Protein AF-0000000075747407 (afdb_homodimer)

Secondary structure (DSSP, 8-state):
-----TT-EE-TTSSEEEE----GGGB--HHHHHHHHHHHHHTT-SEEEE-TTS-EEEEEEEGGGHHHHHHHHGGGG---S-EEEE--GGGT-TT--S-HHHHHHHHHHHHTT---SS--EEEEESSTT-TT-GGGSSEEEEEETTEEEEEES-B-SSS-BPPEEEEEEE-HHHHHHHHHHHHHHHHHHPPTT--HHHHHHHH-HHHHHHHHT--PPTT--/-----TT-EE-TTSSEEEE----GGGB--HHHHHHHHHHHHHTT-SEEEE-TTS-EEEEEEEGGGHHHHHHHHGGGG---S-EEEE--GGGT-TT--S-HHHHHHHHHHHHTT---SS--EEEEESSTT-TT-GGGSSEEEEEETTEEEEEES-B-SSS-BPPEEEEEEE-HHHHHHHHHHHHHHHHHHPPTT--HHHHHHHH-HHHHHHHHT--PPTT--

Nearest PDB structures (foldseek):
  7np8-assembly1_B  TM=8.947E-01  e=8.745E-14  Methanocaldococcus jannaschii DSM 2661
  7npa-assembly3_I  TM=8.840E-01  e=3.359E-13  Methanothermococcus thermolithotrophicus DSM 2095
  7npa-assembly4_N  TM=8.800E-01  e=1.141E-12  Methanothermococcus thermolithotrophicus DSM 2095
  5h8v-assembly1_A  TM=7.129E-01  e=1.654E-09  Zea mays
  5h92-assembly2_B  TM=8.062E-01  e=8.113E-09  Zea mays

InterPro domains:
  IPR005117 Nitrite/Sulfite reductase ferredoxin-like domain [PF03460] (10-75)
  IPR006066 Nitrite/sulphite reductase iron-sulphur/sirohaem-binding site [PR00397] (82-100)
  IPR006066 Nitrite/sulphite reductase iron-sulphur/sirohaem-binding site [PR00397] (125-143)
  IPR006066 Nitrite/sulphite reductase iron-sulphur/sirohaem-binding site [PS00365] (125-141)
  IPR006067 Nitrite/sulphite reductase 4Fe-4S domain [PF01077] (80-212)
  IPR017220 Sulphite reductase, assimilatory [PIRSF037487] (6-212)
  IPR036136 Nitrite/Sulfite reductase ferredoxin-like domain superfamily [SSF55124] (7-87)
  IPR045854 Nitrite and sulphite reductase 4Fe-4S domain-like superfamily [G3DSA:3.30.413.10] (84-219)
  IPR045854 Nitrite and sulphite reductase 4Fe-4S domain-like superfamily [SSF56014] (80-212)
  IPR052034 Nitrite reductase [NAD(P)H]-like [PTHR43809] (9-210)

Foldseek 3Di:
DQLDDPQWAQDPVNFWTKAWFDDAQLDADPLQVVLVVVLCVVQVFVDWDADPLSIIMTIGGGSVCLVVNCVSNPNRSDGFLEHEHEDCAPVDDPAFQARQVVLSVVVRVVPRPDDALAYFYEFTYRAPVRPSVQQAGQWRWHHDNLGIWIFHQHHDDDDGDTTDTLADSDHSVRNSLQVVQLRVCRRVPPDRNDRGNVVCVVCHSVNSSVRRVHDYDDPPD/DQLDDPQWAQDPVNFWTKAWFDDAQLDADPLQVVLVVVLCVVQVFVDWDADPLSIIMTIGGGSVCLVVNCVSNPNRSDGFLEHEHEDCAPVDDPAFQARQVVLSVVVRVVPRPDDALAYFYEFTYRAPVRPSVQQAGQWRWHHDNLGIWIFHQHHDDDDGDTTDTLADSDHSVRNSLQVVQLRVCRRVPPDRNDGGNVVCVVCHSVNSSVSRVHDYDDPPD

Organism: Desulfohalobium retbaense (strain ATCC 49708 / DSM 5692 / JCM 16813 / HR100) (NCBI:txid485915)

Sequence (442 aa):
MSNVPQGAILQRDKTTYAIKPRTPLGVLTPEILEAVARVARRFNVQTVKMTSGQRLILIGLRAEDFPAVQEELGELGTICVHYVQACPGVETCMYGVQDSMGLGARLEALVGPMALPAKVKIGVSGCPFSCGESHVRDIGLVGRKKGWTVLFGGNAAWKPRFGDPVATDLSDEQAVACVQACLRVYAEQARKKERTARFIERLGLDHLRHELDFSVSEGYQMSNVPQGAILQRDKTTYAIKPRTPLGVLTPEILEAVARVARRFNVQTVKMTSGQRLILIGLRAEDFPAVQEELGELGTICVHYVQACPGVETCMYGVQDSMGLGARLEALVGPMALPAKVKIGVSGCPFSCGESHVRDIGLVGRKKGWTVLFGGNAAWKPRFGDPVATDLSDEQAVACVQACLRVYAEQARKKERTARFIERLGLDHLRHELDFSVSEGYQ

Radius of gyration: 21.11 Å; Cα contacts (8 Å, |Δi|>4): 1119; chains: 2; bounding box: 63×50×54 Å

Solvent-accessible surface area (backbone atoms only — not comparable to full-atom values): 21512 Å² total; per-residue (Å²): 126,82,57,59,58,78,76,52,39,72,27,53,83,72,63,30,24,26,41,39,44,51,32,74,41,10,50,46,51,48,68,53,29,44,40,51,24,50,49,34,63,76,58,58,41,72,43,38,31,38,34,53,64,15,31,46,35,44,31,44,38,46,49,87,46,38,66,61,50,36,62,65,44,45,77,31,45,44,59,57,80,40,49,29,23,28,25,62,10,47,81,42,35,66,72,28,59,24,56,10,46,63,51,34,52,55,47,36,67,59,50,54,80,54,85,56,50,35,70,45,40,32,9,20,7,7,20,63,61,17,70,20,30,13,42,31,15,31,34,10,30,35,15,35,90,75,25,29,31,37,23,42,21,8,28,42,34,61,79,59,33,66,29,44,78,50,26,40,60,24,53,74,69,51,44,53,50,49,52,52,43,51,50,49,52,45,52,72,67,47,51,87,61,39,40,48,37,59,41,40,69,71,65,31,66,69,53,52,44,67,71,57,79,55,54,59,58,88,79,76,124,126,82,56,58,59,78,76,53,38,73,27,53,84,72,63,32,25,26,41,42,42,52,31,74,41,11,49,47,50,48,69,53,29,43,40,51,26,49,47,35,63,75,59,57,40,72,43,37,30,37,34,53,64,14,32,46,35,44,30,45,38,45,49,88,47,38,66,62,51,34,61,65,43,44,78,31,45,43,60,56,79,39,49,30,22,28,25,61,10,48,80,43,36,66,72,28,59,24,57,11,45,65,53,31,53,56,48,37,68,59,50,55,80,54,85,56,50,37,69,48,41,33,9,18,8,6,20,63,60,17,70,21,30,13,43,32,15,32,33,9,31,34,14,36,89,74,25,31,31,37,24,43,20,7,29,42,36,59,79,59,33,68,29,43,78,51,26,39,60,24,52,74,69,51,44,53,52,47,52,51,42,51,50,50,53,44,52,72,67,44,51,88,62,40,38,48,38,58,43,40,68,71,64,32,66,69,54,51,41,68,72,58,80,55,54,59,56,89,77,77,122

pLDDT: mean 94.81, std 7.55, range [44.59, 98.94]

Structure (mmCIF, N/CA/C/O backbone):
data_AF-0000000075747407-model_v1
#
loop_
_entity.id
_entity.type
_entity.pdbx_description
1 polymer 'Nitrite and sulphite reductase 4Fe-4S region'
#
loop_
_atom_site.group_PDB
_atom_site.id
_atom_site.type_symbol
_atom_site.label_atom_id
_atom_site.label_alt_id
_atom_site.label_comp_id
_atom_site.label_asym_id
_atom_site.label_entity_id
_atom_site.label_seq_id
_atom_site.pdbx_PDB_ins_code
_atom_site.Cartn_x
_atom_site.Cartn_y
_atom_site.Cartn_z
_atom_site.occupancy
_atom_site.B_iso_or_equiv
_atom_site.auth_seq_id
_atom_site.auth_comp_id
_atom_site.auth_asym_id
_atom_site.auth_atom_id
_atom_site.pdbx_PDB_model_num
ATOM 1 N N . MET A 1 1 ? 33.188 -3.014 14.234 1 44.97 1 MET A N 1
ATOM 2 C CA . MET A 1 1 ? 32.281 -3.488 13.18 1 44.97 1 MET A CA 1
ATOM 3 C C . MET A 1 1 ? 30.875 -2.959 13.383 1 44.97 1 MET A C 1
ATOM 5 O O . MET A 1 1 ? 30.359 -2.961 14.5 1 44.97 1 MET A O 1
ATOM 9 N N . SER A 1 2 ? 30.344 -2.041 12.492 1 67 2 SER A N 1
ATOM 10 C CA . SER A 1 2 ? 29.094 -1.33 12.719 1 67 2 SER A CA 1
ATOM 11 C C . SER A 1 2 ? 27.953 -2.301 13.008 1 67 2 SER A C 1
ATOM 13 O O . SER A 1 2 ? 27.844 -3.35 12.375 1 67 2 SER A O 1
ATOM 15 N N . ASN A 1 3 ? 27.484 -2.385 14.156 1 80.88 3 ASN A N 1
ATOM 16 C CA . ASN A 1 3 ? 26.359 -3.203 14.633 1 80.88 3 ASN A CA 1
ATOM 17 C C . ASN A 1 3 ? 25.094 -2.924 13.844 1 80.88 3 ASN A C 1
ATOM 19 O O . ASN A 1 3 ? 24.047 -3.539 14.102 1 80.88 3 ASN A O 1
ATOM 23 N N . VAL A 1 4 ? 25.25 -2.166 12.867 1 87.38 4 VAL A N 1
ATOM 24 C CA . VAL A 1 4 ? 24.047 -1.79 12.117 1 87.38 4 VAL A CA 1
ATOM 25 C C . VAL A 1 4 ? 23.875 -2.715 10.914 1 87.38 4 VAL A C 1
ATOM 27 O O . VAL A 1 4 ? 24.719 -2.734 10.016 1 87.38 4 VAL A O 1
ATOM 30 N N . PRO A 1 5 ? 22.906 -3.512 10.953 1 86.88 5 PRO A N 1
ATOM 31 C CA . PRO A 1 5 ? 22.719 -4.43 9.828 1 86.88 5 PRO A CA 1
ATOM 32 C C . PRO A 1 5 ? 22.453 -3.705 8.508 1 86.88 5 PRO A C 1
ATOM 34 O O . PRO A 1 5 ? 21.953 -2.578 8.508 1 86.88 5 PRO A O 1
ATOM 37 N N . GLN A 1 6 ? 22.844 -4.402 7.461 1 83.12 6 GLN A N 1
ATOM 38 C CA . GLN A 1 6 ? 22.547 -3.867 6.137 1 83.12 6 GLN A CA 1
ATOM 39 C C . GLN A 1 6 ? 21.031 -3.717 5.926 1 83.12 6 GLN A C 1
ATOM 41 O O . GLN A 1 6 ? 20.266 -4.621 6.258 1 83.12 6 GLN A O 1
ATOM 46 N N . GLY A 1 7 ? 20.641 -2.57 5.441 1 87.5 7 GLY A N 1
ATOM 47 C CA . GLY A 1 7 ? 19.234 -2.336 5.184 1 87.5 7 GLY A CA 1
ATOM 48 C C . GLY A 1 7 ? 18.562 -1.479 6.246 1 87.5 7 GLY A C 1
ATOM 49 O O . GLY A 1 7 ? 17.453 -0.992 6.047 1 87.5 7 GLY A O 1
ATOM 50 N N . ALA A 1 8 ? 19.25 -1.365 7.426 1 93.62 8 ALA A N 1
ATOM 51 C CA . ALA A 1 8 ? 18.734 -0.437 8.43 1 93.62 8 ALA A CA 1
ATOM 52 C C . ALA A 1 8 ? 18.719 0.993 7.895 1 93.62 8 ALA A C 1
ATOM 54 O O . ALA A 1 8 ? 19.609 1.395 7.152 1 93.62 8 ALA A O 1
ATOM 55 N N . ILE A 1 9 ? 17.734 1.757 8.273 1 95.38 9 ILE A N 1
ATOM 56 C CA . ILE A 1 9 ? 17.531 3.098 7.734 1 95.38 9 ILE A CA 1
ATOM 57 C C . ILE A 1 9 ? 17.797 4.137 8.82 1 95.38 9 ILE A C 1
ATOM 59 O O . ILE A 1 9 ? 17.047 4.211 9.805 1 95.38 9 ILE A O 1
ATOM 63 N N . LEU A 1 10 ? 18.828 4.922 8.625 1 97.5 10 LEU A N 1
ATOM 64 C CA . LEU A 1 10 ? 19.125 5.996 9.57 1 97.5 10 LEU A CA 1
ATOM 65 C C . LEU A 1 10 ? 17.969 6.996 9.625 1 97.5 10 LEU A C 1
ATOM 67 O O . LEU A 1 10 ? 17.438 7.387 8.578 1 97.5 10 LEU A O 1
ATOM 71 N N . GLN A 1 11 ? 17.547 7.406 10.852 1 98.06 11 GLN A N 1
ATOM 72 C CA . GLN A 1 11 ? 16.391 8.289 11.031 1 98.06 11 GLN A CA 1
ATOM 73 C C . GLN A 1 11 ? 16.844 9.742 11.18 1 98.06 11 GLN A C 1
ATOM 75 O O . GLN A 1 11 ? 18.047 10.031 11.211 1 98.06 11 GLN A O 1
ATOM 80 N N . ARG A 1 12 ? 15.883 10.594 11.219 1 97.56 12 ARG A N 1
ATOM 81 C CA . ARG A 1 12 ? 16.062 12.039 11.211 1 97.56 12 ARG A CA 1
ATOM 82 C C . ARG A 1 12 ? 16.906 12.492 12.406 1 97.56 12 ARG A C 1
ATOM 84 O O . ARG A 1 12 ? 17.672 13.453 12.305 1 97.56 12 ARG A O 1
ATOM 91 N N . ASP A 1 13 ? 16.844 11.82 13.562 1 97.25 13 ASP A N 1
ATOM 92 C CA . ASP A 1 13 ? 17.578 12.188 14.773 1 97.25 13 ASP A CA 1
ATOM 93 C C . ASP A 1 13 ? 19.047 11.82 14.648 1 97.25 13 ASP A C 1
ATOM 95 O O . ASP A 1 13 ? 19.859 12.18 15.516 1 97.25 13 ASP A O 1
ATOM 99 N N . LYS A 1 14 ? 19.406 11.016 13.656 1 97.25 14 LYS A N 1
ATOM 100 C CA . LYS A 1 14 ? 20.766 10.602 13.328 1 97.25 14 LYS A CA 1
ATOM 101 C C . LYS A 1 14 ? 21.344 9.688 14.406 1 97.25 14 LYS A C 1
ATOM 103 O O . LYS A 1 14 ? 22.562 9.5 14.492 1 97.25 14 LYS A O 1
ATOM 108 N N . THR A 1 15 ? 20.531 9.148 15.234 1 96.75 15 THR A N 1
ATOM 109 C CA . THR A 1 15 ? 21 8.289 16.312 1 96.75 15 THR A CA 1
ATOM 110 C C . THR A 1 15 ? 20.281 6.945 16.281 1 96.75 15 THR A C 1
ATOM 112 O O . THR A 1 15 ? 20.812 5.938 16.75 1 96.75 15 THR A O 1
ATOM 115 N N . THR A 1 16 ? 19.094 6.977 15.773 1 97.81 16 THR A N 1
ATOM 116 C CA . THR A 1 16 ? 18.312 5.742 15.742 1 97.81 16 THR A CA 1
ATOM 117 C C . THR A 1 16 ? 18.125 5.258 14.312 1 97.81 16 THR A C 1
ATOM 119 O O . THR A 1 16 ? 18.453 5.961 13.359 1 97.81 16 THR A O 1
ATOM 122 N N . TYR A 1 17 ? 17.641 4.027 14.203 1 97.06 17 TYR A N 1
ATOM 123 C CA . TYR A 1 17 ? 17.438 3.373 12.914 1 97.06 17 TYR A CA 1
ATOM 124 C C . TYR A 1 17 ? 16.047 2.764 12.828 1 97.06 17 TYR A C 1
ATOM 126 O O . TYR A 1 17 ? 15.398 2.537 13.852 1 97.06 17 TYR A O 1
ATOM 134 N N . ALA A 1 18 ? 15.625 2.584 11.609 1 96.81 18 ALA A N 1
ATOM 135 C CA . ALA A 1 18 ? 14.438 1.782 11.328 1 96.81 18 ALA A CA 1
ATOM 136 C C . ALA A 1 18 ? 14.805 0.499 10.586 1 96.81 18 ALA A C 1
ATOM 138 O O . ALA A 1 18 ? 15.781 0.469 9.828 1 96.81 18 ALA A O 1
ATOM 139 N N . ILE A 1 19 ? 14.078 -0.527 10.836 1 95.31 19 ILE A N 1
ATOM 140 C CA . ILE A 1 19 ? 14.227 -1.756 10.062 1 95.31 19 ILE A CA 1
ATOM 141 C C . ILE A 1 19 ? 12.852 -2.236 9.602 1 95.31 19 ILE A C 1
ATOM 143 O O . ILE A 1 19 ? 11.828 -1.892 10.195 1 95.31 19 ILE A O 1
ATOM 147 N N . LYS A 1 20 ? 12.852 -2.957 8.57 1 94.62 20 LYS A N 1
ATOM 148 C CA . LYS A 1 20 ? 11.656 -3.613 8.047 1 94.62 20 LYS A CA 1
ATOM 149 C C . LYS A 1 20 ? 11.789 -5.133 8.109 1 94.62 20 LYS A C 1
ATOM 151 O O . LYS A 1 20 ? 12.398 -5.738 7.227 1 94.62 20 LYS A O 1
ATOM 156 N N . PRO A 1 21 ? 11.211 -5.684 9.125 1 91.44 21 PRO A N 1
ATOM 157 C CA . PRO A 1 21 ? 11.266 -7.145 9.219 1 91.44 21 PRO A CA 1
ATOM 158 C C . PRO A 1 21 ? 10.586 -7.836 8.039 1 91.44 21 PRO A C 1
ATOM 160 O O . PRO A 1 21 ? 9.703 -7.254 7.406 1 91.44 21 PRO A O 1
ATOM 163 N N . ARG A 1 22 ? 11.016 -9.023 7.812 1 90.06 22 ARG A N 1
ATOM 164 C CA . ARG A 1 22 ? 10.492 -9.789 6.688 1 90.06 22 ARG A CA 1
ATOM 165 C C . ARG A 1 22 ? 9.117 -10.367 7.016 1 90.06 22 ARG A C 1
ATOM 167 O O . ARG A 1 22 ? 9.008 -11.281 7.84 1 90.06 22 ARG A O 1
ATOM 174 N N . THR A 1 23 ? 8.094 -9.859 6.414 1 92.56 23 THR A N 1
ATOM 175 C CA . THR A 1 23 ? 6.727 -10.344 6.512 1 92.56 23 THR A CA 1
ATOM 176 C C . THR A 1 23 ? 6.164 -10.648 5.125 1 92.56 23 THR A C 1
ATOM 178 O O . THR A 1 23 ? 5.336 -9.898 4.609 1 92.56 23 THR A O 1
ATOM 181 N N . PRO A 1 24 ? 6.605 -11.781 4.566 1 93.44 24 PRO A N 1
ATOM 182 C CA . PRO A 1 24 ? 6.207 -12.07 3.188 1 93.44 24 PRO A CA 1
ATOM 183 C C . PRO A 1 24 ? 4.699 -11.961 2.973 1 93.44 24 PRO A C 1
ATOM 185 O O . PRO A 1 24 ? 3.92 -12.453 3.795 1 93.44 24 PRO A O 1
ATOM 188 N N . LEU A 1 25 ? 4.32 -11.266 1.926 1 97.19 25 LEU A N 1
ATOM 189 C CA . LEU A 1 25 ? 2.945 -11.133 1.454 1 97.19 25 LEU A CA 1
ATOM 190 C C . LEU A 1 25 ? 2.082 -10.422 2.49 1 97.19 25 LEU A C 1
ATOM 192 O O . LEU A 1 25 ? 0.853 -10.43 2.389 1 97.19 25 LEU A O 1
ATOM 196 N N . GLY A 1 26 ? 2.664 -9.922 3.529 1 97.38 26 GLY A N 1
ATOM 197 C CA . GLY A 1 26 ? 1.95 -9.148 4.531 1 97.38 26 GLY A CA 1
ATOM 198 C C . GLY A 1 26 ? 1.277 -10.008 5.586 1 97.38 26 GLY A C 1
ATOM 199 O O . GLY A 1 26 ? 0.419 -9.531 6.328 1 97.38 26 GLY A O 1
ATOM 200 N N . VAL A 1 27 ? 1.594 -11.266 5.641 1 97.88 27 VAL A N 1
ATOM 201 C CA . VAL A 1 27 ? 0.958 -12.164 6.598 1 97.88 27 VAL A CA 1
ATOM 202 C C . VAL A 1 27 ? 1.574 -11.961 7.98 1 97.88 27 VAL A C 1
ATOM 204 O O . VAL A 1 27 ? 2.797 -11.883 8.117 1 97.88 27 VAL A O 1
ATOM 207 N N . LEU A 1 28 ? 0.715 -11.875 8.961 1 97.75 28 LEU A N 1
ATOM 208 C CA . LEU A 1 28 ? 1.124 -11.703 10.352 1 97.75 28 LEU A CA 1
ATOM 209 C C . LEU A 1 28 ? 0.55 -12.812 11.227 1 97.75 28 LEU A C 1
ATOM 211 O O . LEU A 1 28 ? -0.593 -12.719 11.68 1 97.75 28 LEU A O 1
ATOM 215 N N . THR A 1 29 ? 1.326 -13.828 11.469 1 96.94 29 THR A N 1
ATOM 216 C CA . THR A 1 29 ? 0.883 -14.859 12.398 1 96.94 29 THR A CA 1
ATOM 217 C C . THR A 1 29 ? 0.891 -14.344 13.828 1 96.94 29 THR A C 1
ATOM 219 O O . THR A 1 29 ? 1.548 -13.344 14.133 1 96.94 29 THR A O 1
ATOM 222 N N . PRO A 1 30 ? 0.146 -15.047 14.719 1 97.69 30 PRO A N 1
ATOM 223 C CA . PRO A 1 30 ? 0.195 -14.633 16.125 1 97.69 30 PRO A CA 1
ATOM 224 C C . PRO A 1 30 ? 1.618 -14.586 16.672 1 97.69 30 PRO A C 1
ATOM 226 O O . PRO A 1 30 ? 1.954 -13.695 17.453 1 97.69 30 PRO A O 1
ATOM 229 N N . GLU A 1 31 ? 2.449 -15.539 16.281 1 96.62 31 GLU A N 1
ATOM 230 C CA . GLU A 1 31 ? 3.838 -15.555 16.734 1 96.62 31 GLU A CA 1
ATOM 231 C C . GLU A 1 31 ? 4.574 -14.289 16.297 1 96.62 31 GLU A C 1
ATOM 233 O O . GLU A 1 31 ? 5.332 -13.711 17.078 1 96.62 31 GLU A O 1
ATOM 238 N N . ILE A 1 32 ? 4.383 -13.875 15.055 1 96.75 32 ILE A N 1
ATOM 239 C CA . ILE A 1 32 ? 5.008 -12.664 14.531 1 96.75 32 ILE A CA 1
ATOM 240 C C . ILE A 1 32 ? 4.52 -11.453 15.312 1 96.75 32 ILE A C 1
ATOM 242 O O . ILE A 1 32 ? 5.32 -10.625 15.758 1 96.75 32 ILE A O 1
ATOM 246 N N . LEU A 1 33 ? 3.195 -11.344 15.5 1 98.06 33 LEU A N 1
ATOM 247 C CA . LEU A 1 33 ? 2.59 -10.227 16.219 1 98.06 33 LEU A CA 1
ATOM 248 C C . LEU A 1 33 ? 3.152 -10.125 17.625 1 98.06 33 LEU A C 1
ATOM 250 O O . LEU A 1 33 ? 3.516 -9.031 18.078 1 98.06 33 LEU A O 1
ATOM 254 N N . GLU A 1 34 ? 3.283 -11.188 18.266 1 97.75 34 GLU A N 1
ATOM 255 C CA . GLU A 1 34 ? 3.781 -11.219 19.625 1 97.75 34 GLU A CA 1
ATOM 256 C C . GLU A 1 34 ? 5.266 -10.867 19.688 1 97.75 34 GLU A C 1
ATOM 258 O O . GLU A 1 34 ? 5.703 -10.148 20.578 1 97.75 34 GLU A O 1
ATOM 263 N N . ALA A 1 35 ? 6.027 -11.406 18.766 1 97.25 35 ALA A N 1
ATOM 264 C CA . ALA A 1 35 ? 7.457 -11.102 18.719 1 97.25 35 ALA A CA 1
ATOM 265 C C . ALA A 1 35 ? 7.691 -9.609 18.5 1 97.25 35 ALA A C 1
ATOM 267 O O . ALA A 1 35 ? 8.539 -9.008 19.172 1 97.25 35 ALA A O 1
ATOM 268 N N . VAL A 1 36 ? 6.961 -9.023 17.609 1 97.94 36 VAL A N 1
ATOM 269 C CA . VAL A 1 36 ? 7.109 -7.602 17.312 1 97.94 36 VAL A CA 1
ATOM 270 C C . VAL A 1 36 ? 6.699 -6.777 18.531 1 97.94 36 VAL A C 1
ATOM 272 O O . VAL A 1 36 ? 7.355 -5.793 18.875 1 97.94 36 VAL A O 1
ATOM 275 N N . ALA A 1 37 ? 5.594 -7.199 19.203 1 98.25 37 ALA A N 1
ATOM 276 C CA . ALA A 1 37 ? 5.164 -6.504 20.406 1 98.25 37 ALA A CA 1
ATOM 277 C C . ALA A 1 37 ? 6.246 -6.551 21.484 1 98.25 37 ALA A C 1
ATOM 279 O O . ALA A 1 37 ? 6.531 -5.539 22.141 1 98.25 37 ALA A O 1
ATOM 280 N N . ARG A 1 38 ? 6.867 -7.676 21.672 1 98 38 ARG A N 1
ATOM 281 C CA . ARG A 1 38 ? 7.938 -7.832 22.656 1 98 38 ARG A CA 1
ATOM 282 C C . ARG A 1 38 ? 9.117 -6.926 22.328 1 98 38 ARG A C 1
ATOM 284 O O . ARG A 1 38 ? 9.648 -6.238 23.203 1 98 38 ARG A O 1
ATOM 291 N N . VAL A 1 39 ? 9.5 -6.941 21.094 1 98.06 39 VAL A N 1
ATOM 292 C CA . VAL A 1 39 ? 10.625 -6.121 20.656 1 98.06 39 VAL A CA 1
ATOM 293 C C . VAL A 1 39 ? 10.297 -4.645 20.859 1 98.06 39 VAL A C 1
ATOM 295 O O . VAL A 1 39 ? 11.133 -3.875 21.344 1 98.06 39 VAL A O 1
ATOM 298 N N . ALA A 1 40 ? 9.078 -4.285 20.469 1 98.31 40 ALA A N 1
ATOM 299 C CA . ALA A 1 40 ? 8.672 -2.889 20.594 1 98.31 40 ALA A CA 1
ATOM 300 C C . ALA A 1 40 ? 8.75 -2.428 22.047 1 98.31 40 ALA A C 1
ATOM 302 O O . ALA A 1 40 ? 9.219 -1.325 22.328 1 98.31 40 ALA A O 1
ATOM 303 N N . ARG A 1 41 ? 8.32 -3.275 23.031 1 98.25 41 ARG A N 1
ATOM 304 C CA . ARG A 1 41 ? 8.328 -2.934 24.453 1 98.25 41 ARG A CA 1
ATOM 305 C C . ARG A 1 41 ? 9.75 -2.945 25 1 98.25 41 ARG A C 1
ATOM 307 O O . ARG A 1 41 ? 10.172 -1.99 25.656 1 98.25 41 ARG A O 1
ATOM 314 N N . ARG A 1 42 ? 10.469 -3.932 24.734 1 98.19 42 ARG A N 1
ATOM 315 C CA . ARG A 1 42 ? 11.773 -4.156 25.344 1 98.19 42 ARG A CA 1
ATOM 316 C C . ARG A 1 42 ? 12.773 -3.092 24.891 1 98.19 42 ARG A C 1
ATOM 318 O O . ARG A 1 42 ? 13.625 -2.666 25.688 1 98.19 42 ARG A O 1
ATOM 325 N N . PHE A 1 43 ? 12.648 -2.654 23.672 1 97.94 43 PHE A N 1
ATOM 326 C CA . PHE A 1 43 ? 13.672 -1.766 23.125 1 97.94 43 PHE A CA 1
ATOM 327 C C . PHE A 1 43 ? 13.109 -0.369 22.891 1 97.94 43 PHE A C 1
ATOM 329 O O . PHE A 1 43 ? 13.719 0.442 22.188 1 97.94 43 PHE A O 1
ATOM 336 N N . ASN A 1 44 ? 11.906 -0.104 23.438 1 97.12 44 ASN A N 1
ATOM 337 C CA . ASN A 1 44 ? 11.273 1.21 23.391 1 97.12 44 ASN A CA 1
ATOM 338 C C . ASN A 1 44 ? 11.219 1.748 21.953 1 97.12 44 ASN A C 1
ATOM 340 O O . ASN A 1 44 ? 11.641 2.877 21.703 1 97.12 44 ASN A O 1
ATOM 344 N N . VAL A 1 45 ? 10.758 0.889 21.062 1 97.94 45 VAL A N 1
ATOM 345 C CA . VAL A 1 45 ? 10.578 1.305 19.672 1 97.94 45 VAL A CA 1
ATOM 346 C C . VAL A 1 45 ? 9.633 2.504 19.609 1 97.94 45 VAL A C 1
ATOM 348 O O . VAL A 1 45 ? 8.57 2.498 20.234 1 97.94 45 VAL A O 1
ATOM 351 N N . GLN A 1 46 ? 10.055 3.521 18.922 1 97.75 46 GLN A N 1
ATOM 352 C CA . GLN A 1 46 ? 9.297 4.766 18.844 1 97.75 46 GLN A CA 1
ATOM 353 C C . GLN A 1 46 ? 7.953 4.555 18.141 1 97.75 46 GLN A C 1
ATOM 355 O O . GLN A 1 46 ? 6.93 5.082 18.578 1 97.75 46 GLN A O 1
ATOM 360 N N . THR A 1 47 ? 7.988 3.814 17.047 1 97.56 47 THR A N 1
ATOM 361 C CA . THR A 1 47 ? 6.77 3.562 16.281 1 97.56 47 THR A CA 1
ATOM 362 C C . THR A 1 47 ? 6.879 2.258 15.492 1 97.56 47 THR A C 1
ATOM 364 O O . THR A 1 47 ? 7.91 1.985 14.875 1 97.56 47 THR A O 1
ATOM 367 N N . VAL A 1 48 ? 5.93 1.385 15.609 1 98.19 48 VAL A N 1
ATOM 368 C CA . VAL A 1 48 ? 5.707 0.262 14.703 1 98.19 48 VAL A CA 1
ATOM 369 C C . VAL A 1 48 ? 4.582 0.596 13.727 1 98.19 48 VAL A C 1
ATOM 371 O O . VAL A 1 48 ? 3.488 0.987 14.148 1 98.19 48 VAL A O 1
ATOM 374 N N . LYS A 1 49 ? 4.871 0.484 12.492 1 98.19 49 LYS A N 1
ATOM 375 C CA . LYS A 1 49 ? 3.895 0.926 11.5 1 98.19 49 LYS A CA 1
ATOM 376 C C . LYS A 1 49 ? 3.875 -0.006 10.297 1 98.19 49 LYS A C 1
ATOM 378 O O . LYS A 1 49 ? 4.891 -0.623 9.961 1 98.19 49 LYS A O 1
ATOM 383 N N . MET A 1 50 ? 2.711 -0.141 9.664 1 98.25 50 MET A N 1
ATOM 384 C CA . MET A 1 50 ? 2.578 -0.833 8.383 1 98.25 50 MET A CA 1
ATOM 385 C C . MET A 1 50 ? 2.945 0.09 7.227 1 98.25 50 MET A C 1
ATOM 387 O O . MET A 1 50 ? 2.68 1.292 7.277 1 98.25 50 MET A O 1
ATOM 391 N N . THR A 1 51 ? 3.551 -0.474 6.246 1 97.06 51 THR A N 1
ATOM 392 C CA . THR A 1 51 ? 3.869 0.285 5.043 1 97.06 51 THR A CA 1
ATOM 393 C C . THR A 1 51 ? 2.887 -0.041 3.922 1 97.06 51 THR A C 1
ATOM 395 O O . THR A 1 51 ? 2.096 -0.98 4.035 1 97.06 51 THR A O 1
ATOM 398 N N . SER A 1 52 ? 2.918 0.729 2.869 1 96.31 52 SER A N 1
ATOM 399 C CA . SER A 1 52 ? 2.051 0.487 1.719 1 96.31 52 SER A CA 1
ATOM 400 C C . SER A 1 52 ? 2.432 -0.804 1.002 1 96.31 52 SER A C 1
ATOM 402 O O . SER A 1 52 ? 1.649 -1.335 0.211 1 96.31 52 SER A O 1
ATOM 404 N N . GLY A 1 53 ? 3.609 -1.357 1.253 1 96.75 53 GLY A N 1
ATOM 405 C CA . GLY A 1 53 ? 4.074 -2.6 0.659 1 96.75 53 GLY A CA 1
ATOM 406 C C . GLY A 1 53 ? 3.715 -3.824 1.479 1 96.75 53 GLY A C 1
ATOM 407 O O . GLY A 1 53 ? 4.34 -4.879 1.339 1 96.75 53 GLY A O 1
ATOM 408 N N . GLN A 1 54 ? 2.807 -3.691 2.348 1 97.88 54 GLN A N 1
ATOM 409 C CA . GLN A 1 54 ? 2.383 -4.758 3.248 1 97.88 54 GLN A CA 1
ATOM 410 C C . GLN A 1 54 ? 3.559 -5.289 4.062 1 97.88 54 GLN A C 1
ATOM 412 O O . GLN A 1 54 ? 3.766 -6.504 4.145 1 97.88 54 GLN A O 1
ATOM 417 N N . ARG A 1 55 ? 4.305 -4.422 4.617 1 96.75 55 ARG A N 1
ATOM 418 C CA . ARG A 1 55 ? 5.414 -4.738 5.512 1 96.75 55 ARG A CA 1
ATOM 419 C C . ARG A 1 55 ? 5.301 -3.953 6.816 1 96.75 55 ARG A C 1
ATOM 421 O O . ARG A 1 55 ? 4.496 -3.027 6.922 1 96.75 55 ARG A O 1
ATOM 428 N N . LEU A 1 56 ? 6.051 -4.414 7.793 1 97.25 56 LEU A N 1
ATOM 429 C CA . LEU A 1 56 ? 6.215 -3.648 9.023 1 97.25 56 LEU A CA 1
ATOM 430 C C . LEU A 1 56 ? 7.488 -2.807 8.977 1 97.25 56 LEU A C 1
ATOM 432 O O . LEU A 1 56 ? 8.461 -3.186 8.32 1 97.25 56 LEU A O 1
ATOM 436 N N . ILE A 1 57 ? 7.449 -1.753 9.609 1 97.31 57 ILE A N 1
ATOM 437 C CA . ILE A 1 57 ? 8.648 -0.973 9.883 1 97.31 57 ILE A CA 1
ATOM 438 C C . ILE A 1 57 ? 8.734 -0.66 11.375 1 97.31 57 ILE A C 1
ATOM 440 O O . ILE A 1 57 ? 7.742 -0.26 11.984 1 97.31 57 ILE A O 1
ATOM 444 N N . LEU A 1 58 ? 9.773 -0.974 12.008 1 97.56 58 LEU A N 1
ATOM 445 C CA . LEU A 1 58 ? 10.102 -0.619 13.383 1 97.56 58 LEU A CA 1
ATOM 446 C C . LEU A 1 58 ? 11.055 0.568 13.43 1 97.56 58 LEU A C 1
ATOM 448 O O . LEU A 1 58 ? 12.188 0.474 12.953 1 97.56 58 LEU A O 1
ATOM 452 N N . ILE A 1 59 ? 10.656 1.642 14.008 1 98.25 59 ILE A N 1
ATOM 453 C CA . ILE A 1 59 ? 11.422 2.885 13.953 1 98.25 59 ILE A CA 1
ATOM 454 C C . ILE A 1 59 ? 11.914 3.252 15.352 1 98.25 59 ILE A C 1
ATOM 456 O O . ILE A 1 59 ? 11.148 3.219 16.312 1 98.25 59 ILE A O 1
ATOM 460 N N . GLY A 1 60 ? 13.164 3.625 15.422 1 98.12 60 GLY A N 1
ATOM 461 C CA . GLY A 1 60 ? 13.688 4.145 16.672 1 98.12 60 GLY A CA 1
ATOM 462 C C . GLY A 1 60 ? 14.602 3.172 17.391 1 98.12 60 GLY A C 1
ATOM 463 O O . GLY A 1 60 ? 14.742 3.227 18.609 1 98.12 60 GLY A O 1
ATOM 464 N N . LEU A 1 61 ? 15.172 2.301 16.688 1 97.44 61 LEU A N 1
ATOM 465 C CA . LEU A 1 61 ? 16.078 1.324 17.281 1 97.44 61 LEU A CA 1
ATOM 466 C C . LEU A 1 61 ? 17.5 1.883 17.359 1 97.44 61 LEU A C 1
ATOM 468 O O . LEU A 1 61 ? 17.969 2.557 16.438 1 97.44 61 LEU A O 1
ATOM 472 N N . ARG A 1 62 ? 18.172 1.617 18.453 1 97.44 62 ARG A N 1
ATOM 473 C CA . ARG A 1 62 ? 19.562 2.014 18.594 1 97.44 62 ARG A CA 1
ATOM 474 C C . ARG A 1 62 ? 20.5 0.939 18.047 1 97.44 62 ARG A C 1
ATOM 476 O O . ARG A 1 62 ? 20.203 -0.253 18.141 1 97.44 62 ARG A O 1
ATOM 483 N N . ALA A 1 63 ? 21.625 1.4 17.531 1 96.19 63 ALA A N 1
ATOM 484 C CA . ALA A 1 63 ? 22.594 0.497 16.938 1 96.19 63 ALA A CA 1
ATOM 485 C C . ALA A 1 63 ? 22.984 -0.612 17.906 1 96.19 63 ALA A C 1
ATOM 487 O O . ALA A 1 63 ? 23.109 -1.774 17.516 1 96.19 63 ALA A O 1
ATOM 488 N N . GLU A 1 64 ? 23.172 -0.347 19.109 1 96.38 64 GLU A N 1
ATOM 489 C CA . GLU A 1 64 ? 23.656 -1.294 20.109 1 96.38 64 GLU A CA 1
ATOM 490 C C . GLU A 1 64 ? 22.625 -2.365 20.422 1 96.38 64 GLU A C 1
ATOM 492 O O . GLU A 1 64 ? 22.953 -3.42 20.969 1 96.38 64 GLU A O 1
ATOM 497 N N . ASP A 1 65 ? 21.375 -2.082 20.062 1 96.06 65 ASP A N 1
ATOM 498 C CA . ASP A 1 65 ? 20.297 -3.008 20.391 1 96.06 65 ASP A CA 1
ATOM 499 C C . ASP A 1 65 ? 20.109 -4.047 19.281 1 96.06 65 ASP A C 1
ATOM 501 O O . ASP A 1 65 ? 19.422 -5.055 19.484 1 96.06 65 ASP A O 1
ATOM 505 N N . PHE A 1 66 ? 20.688 -3.951 18.109 1 94.12 66 PHE A N 1
ATOM 506 C CA . PHE A 1 66 ? 20.375 -4.727 16.906 1 94.12 66 PHE A CA 1
ATOM 507 C C . PHE A 1 66 ? 20.625 -6.211 17.141 1 94.12 66 PHE A C 1
ATOM 509 O O . PHE A 1 66 ? 19.797 -7.051 16.766 1 94.12 66 PHE A O 1
ATOM 516 N N . PRO A 1 67 ? 21.75 -6.57 17.797 1 93.31 67 PRO A N 1
ATOM 517 C CA . PRO A 1 67 ? 21.953 -8.008 18 1 93.31 67 PRO A CA 1
ATOM 518 C C . PRO A 1 67 ? 20.812 -8.648 18.797 1 93.31 67 PRO A C 1
ATOM 520 O O . PRO A 1 67 ? 20.328 -9.719 18.422 1 93.31 67 PRO A O 1
ATOM 523 N N . ALA A 1 68 ? 20.391 -8.031 19.828 1 95 68 ALA A N 1
ATOM 524 C CA . ALA A 1 68 ? 19.312 -8.555 20.656 1 95 68 ALA A CA 1
ATOM 525 C C . ALA A 1 68 ? 17.984 -8.523 19.906 1 95 68 ALA A C 1
ATOM 527 O O . ALA A 1 68 ? 17.156 -9.438 20.031 1 95 68 ALA A O 1
ATOM 528 N N . VAL A 1 69 ? 17.719 -7.438 19.141 1 95 69 VAL A N 1
ATOM 529 C CA . VAL A 1 69 ? 16.5 -7.297 18.328 1 95 69 VAL A CA 1
ATOM 530 C C . VAL A 1 69 ? 16.422 -8.43 17.312 1 95 69 VAL A C 1
ATOM 532 O O . VAL A 1 69 ? 15.375 -9.07 17.172 1 95 69 VAL A O 1
ATOM 535 N N . GLN A 1 70 ? 17.516 -8.664 16.609 1 90.62 70 GLN A N 1
ATOM 536 C CA . GLN A 1 70 ? 17.562 -9.711 15.594 1 90.62 70 GLN A CA 1
ATOM 537 C C . GLN A 1 70 ? 17.359 -11.086 16.219 1 90.62 70 GLN A C 1
ATOM 539 O O . GLN A 1 70 ? 16.703 -11.953 15.625 1 90.62 70 GLN A O 1
ATOM 544 N N . GLU A 1 71 ? 17.922 -11.312 17.344 1 91.69 71 GLU A N 1
ATOM 545 C CA . GLU A 1 71 ? 17.734 -12.578 18.047 1 91.69 71 GLU A CA 1
ATOM 546 C C . GLU A 1 71 ? 16.266 -12.797 18.391 1 91.69 71 GLU A C 1
ATOM 548 O O . GLU A 1 71 ? 15.727 -13.891 18.203 1 91.69 71 GLU A O 1
ATOM 553 N N . GLU A 1 72 ? 15.68 -11.773 18.859 1 93.94 72 GLU A N 1
ATOM 554 C CA . GLU A 1 72 ? 14.281 -11.867 19.266 1 93.94 72 GLU A CA 1
ATOM 555 C C . GLU A 1 72 ? 13.359 -12.055 18.062 1 93.94 72 GLU A C 1
ATOM 557 O O . GLU A 1 72 ? 12.375 -12.789 18.156 1 93.94 72 GLU A O 1
ATOM 562 N N . LEU A 1 73 ? 13.656 -11.414 16.953 1 93.88 73 LEU A N 1
ATOM 563 C CA . LEU A 1 73 ? 12.812 -11.5 15.758 1 93.88 73 LEU A CA 1
ATOM 564 C C . LEU A 1 73 ? 13.102 -12.789 14.992 1 93.88 73 LEU A C 1
ATOM 566 O O . LEU A 1 73 ? 12.234 -13.281 14.266 1 93.88 73 LEU A O 1
ATOM 570 N N . GLY A 1 74 ? 14.32 -13.344 15.148 1 90.44 74 GLY A N 1
ATOM 571 C CA . GLY A 1 74 ? 14.703 -14.516 14.383 1 90.44 74 GLY A CA 1
ATOM 572 C C . GLY A 1 74 ? 14.719 -14.266 12.883 1 90.44 74 GLY A C 1
ATOM 573 O O . GLY A 1 74 ? 15.32 -13.297 12.414 1 90.44 74 GLY A O 1
ATOM 574 N N . GLU A 1 75 ? 14.047 -15.133 12.094 1 82.5 75 GLU A N 1
ATOM 575 C CA . GLU A 1 75 ? 14 -15.023 10.641 1 82.5 75 GLU A CA 1
ATOM 576 C C . GLU A 1 75 ? 13.289 -13.742 10.211 1 82.5 75 GLU A C 1
ATOM 578 O O . GLU A 1 75 ? 13.586 -13.188 9.156 1 82.5 75 GLU A O 1
ATOM 583 N N . LEU A 1 76 ? 12.391 -13.234 11.055 1 83.62 76 LEU A N 1
ATOM 584 C CA . LEU A 1 76 ? 11.68 -11.992 10.781 1 83.62 76 LEU A CA 1
ATOM 585 C C . LEU A 1 76 ? 12.648 -10.812 10.719 1 83.62 76 LEU A C 1
ATOM 587 O O . LEU A 1 76 ? 12.359 -9.805 10.07 1 83.62 76 LEU A O 1
ATOM 591 N N . GLY A 1 77 ? 13.742 -11.008 11.359 1 79.88 77 GLY A N 1
ATOM 592 C CA . GLY A 1 77 ? 14.703 -9.922 11.461 1 79.88 77 GLY A CA 1
ATOM 593 C C . GLY A 1 77 ? 15.57 -9.773 10.227 1 79.88 77 GLY A C 1
ATOM 594 O O . GLY A 1 77 ? 16.359 -8.828 10.133 1 79.88 77 GLY A O 1
ATOM 595 N N . THR A 1 78 ? 15.414 -10.672 9.289 1 80.19 78 THR A N 1
ATOM 596 C CA . THR A 1 78 ? 16.156 -10.539 8.039 1 80.19 78 THR A CA 1
ATOM 597 C C . THR A 1 78 ? 15.648 -9.359 7.219 1 80.19 78 THR A C 1
ATOM 599 O O . THR A 1 78 ? 14.438 -9.227 7.02 1 80.19 78 THR A O 1
ATOM 602 N N . ILE A 1 79 ? 16.594 -8.508 6.883 1 81.06 79 ILE A N 1
ATOM 603 C CA . ILE A 1 79 ? 16.219 -7.316 6.129 1 81.06 79 ILE A CA 1
ATOM 604 C C . ILE A 1 79 ? 16.297 -7.605 4.633 1 81.06 79 ILE A C 1
ATOM 606 O O . ILE A 1 79 ? 17.281 -8.172 4.152 1 81.06 79 ILE A O 1
ATOM 610 N N . CYS A 1 80 ? 15.219 -7.434 3.934 1 79.75 80 CYS A N 1
ATOM 611 C CA . CYS A 1 80 ? 15.156 -7.559 2.482 1 79.75 80 CYS A CA 1
ATOM 612 C C . CYS A 1 80 ? 14.562 -6.305 1.852 1 79.75 80 CYS A C 1
ATOM 614 O O . CYS A 1 80 ? 13.508 -5.828 2.277 1 79.75 80 CYS A O 1
ATOM 616 N N . VAL A 1 81 ? 15.273 -5.863 0.832 1 86.88 81 VAL A N 1
ATOM 617 C CA . VAL A 1 81 ? 14.836 -4.613 0.223 1 86.88 81 VAL A CA 1
ATOM 618 C C . VAL A 1 81 ? 13.734 -4.891 -0.796 1 86.88 81 VAL A C 1
ATOM 620 O O . VAL A 1 81 ? 12.93 -4.012 -1.11 1 86.88 81 VAL A O 1
ATOM 623 N N . HIS A 1 82 ? 13.727 -6.121 -1.385 1 94.44 82 HIS A N 1
ATOM 624 C CA . HIS A 1 82 ? 12.656 -6.516 -2.291 1 94.44 82 HIS A CA 1
ATOM 625 C C . HIS A 1 82 ? 11.484 -7.113 -1.528 1 94.44 82 HIS A C 1
ATOM 627 O O . HIS A 1 82 ? 11.664 -7.684 -0.449 1 94.44 82 HIS A O 1
ATOM 633 N N . TYR A 1 83 ? 10.344 -6.945 -2.047 1 94.94 83 TYR A N 1
ATOM 634 C CA . TYR A 1 83 ? 9.219 -7.594 -1.372 1 94.94 83 TYR A CA 1
ATOM 635 C C . TYR A 1 83 ? 8.109 -7.922 -2.357 1 94.94 83 TYR A C 1
ATOM 637 O O . TYR A 1 83 ? 8.086 -7.406 -3.479 1 94.94 83 TYR A O 1
ATOM 645 N N . VAL A 1 84 ? 7.293 -8.828 -1.944 1 98.25 84 VAL A N 1
ATOM 646 C CA . VAL A 1 84 ? 6.078 -9.211 -2.656 1 98.25 84 VAL A CA 1
ATOM 647 C C . VAL A 1 84 ? 4.859 -8.945 -1.776 1 98.25 84 VAL A C 1
ATOM 649 O O . VAL A 1 84 ? 4.805 -9.406 -0.632 1 98.25 84 VAL A O 1
ATOM 652 N N . GLN A 1 85 ? 3.977 -8.133 -2.229 1 98.5 85 GLN A N 1
ATOM 653 C CA . GLN A 1 85 ? 2.658 -8.016 -1.611 1 98.5 85 GLN A CA 1
ATOM 654 C C . GLN A 1 85 ? 1.602 -8.758 -2.426 1 98.5 85 GLN A C 1
ATOM 656 O O . GLN A 1 85 ? 1.722 -8.875 -3.648 1 98.5 85 GLN A O 1
ATOM 661 N N . ALA A 1 86 ? 0.576 -9.234 -1.769 1 98.81 86 ALA A N 1
ATOM 662 C CA . ALA A 1 86 ? -0.445 -10.023 -2.453 1 98.81 86 ALA A CA 1
ATOM 663 C C . ALA A 1 86 ? -1.811 -9.844 -1.799 1 98.81 86 ALA A C 1
ATOM 665 O O . ALA A 1 86 ? -1.899 -9.594 -0.594 1 98.81 86 ALA A O 1
ATOM 666 N N . CYS A 1 87 ? -2.82 -9.891 -2.629 1 98.62 87 CYS A N 1
ATOM 667 C CA . CYS A 1 87 ? -4.16 -10 -2.066 1 98.62 87 CYS A CA 1
ATOM 668 C C . CYS A 1 87 ? -4.484 -11.445 -1.71 1 98.62 87 CYS A C 1
ATOM 670 O O . CYS A 1 87 ? -3.754 -12.367 -2.096 1 98.62 87 CYS A O 1
ATOM 672 N N . PRO A 1 88 ? -5.559 -11.695 -0.98 1 98.38 88 PRO A N 1
ATOM 673 C CA . PRO A 1 88 ? -5.859 -13.062 -0.554 1 98.38 88 PRO A CA 1
ATOM 674 C C . PRO A 1 88 ? -6.199 -13.984 -1.724 1 98.38 88 PRO A C 1
ATOM 676 O O . PRO A 1 88 ? -5.957 -15.188 -1.653 1 98.38 88 PRO A O 1
ATOM 679 N N . GLY A 1 89 ? -6.805 -13.406 -2.795 1 98 89 GLY A N 1
ATOM 680 C CA . GLY A 1 89 ? -7.094 -14.195 -3.984 1 98 89 GLY A CA 1
ATOM 681 C C . GLY A 1 89 ? -8.039 -15.352 -3.721 1 98 89 GLY A C 1
ATOM 682 O O . GLY A 1 89 ? -8.977 -15.227 -2.928 1 98 89 GLY A O 1
ATOM 683 N N . VAL A 1 90 ? -7.855 -16.5 -4.395 1 98.25 90 VAL A N 1
ATOM 684 C CA . VAL A 1 90 ? -8.797 -17.609 -4.371 1 98.25 90 VAL A CA 1
ATOM 685 C C . VAL A 1 90 ? -8.758 -18.297 -3.002 1 98.25 90 VAL A C 1
ATOM 687 O O . VAL A 1 90 ? -9.641 -19.094 -2.676 1 98.25 90 VAL A O 1
ATOM 690 N N . GLU A 1 91 ? -7.734 -18.047 -2.203 1 97.69 91 GLU A N 1
ATOM 691 C CA . GLU A 1 91 ? -7.637 -18.688 -0.899 1 97.69 91 GLU A CA 1
ATOM 692 C C . GLU A 1 91 ? -8.844 -18.359 -0.025 1 97.69 91 GLU A C 1
ATOM 694 O O . GLU A 1 91 ? -9.398 -19.234 0.644 1 97.69 91 GLU A O 1
ATOM 699 N N . THR A 1 92 ? -9.289 -17.016 -0.089 1 98.12 92 THR A N 1
ATOM 700 C CA . THR A 1 92 ? -10.383 -16.688 0.82 1 98.12 92 THR A CA 1
ATOM 701 C C . THR A 1 92 ? -11.352 -15.703 0.163 1 98.12 92 THR A C 1
ATOM 703 O O . THR A 1 92 ? -12.492 -15.562 0.604 1 98.12 92 THR A O 1
ATOM 706 N N . CYS A 1 93 ? -10.969 -15 -0.864 1 98.25 93 CYS A N 1
ATOM 707 C CA . CYS A 1 93 ? -11.75 -13.898 -1.425 1 98.25 93 CYS A CA 1
ATOM 708 C C . CYS A 1 93 ? -12.812 -14.422 -2.383 1 98.25 93 CYS A C 1
ATOM 710 O O . CYS A 1 93 ? -12.523 -15.258 -3.244 1 98.25 93 CYS A O 1
ATOM 712 N N . MET A 1 94 ? -13.961 -13.867 -2.301 1 97.56 94 MET A N 1
ATOM 713 C CA . MET A 1 94 ? -15.094 -14.258 -3.141 1 97.56 94 MET A CA 1
ATOM 714 C C . MET A 1 94 ? -14.805 -13.953 -4.609 1 97.56 94 MET A C 1
ATOM 716 O O . MET A 1 94 ? -15.336 -14.625 -5.5 1 97.56 94 MET A O 1
ATOM 720 N N . TYR A 1 95 ? -13.953 -13.031 -4.887 1 97.69 95 TYR A N 1
ATOM 721 C CA . TYR A 1 95 ? -13.75 -12.539 -6.246 1 97.69 95 TYR A CA 1
ATOM 722 C C . TYR A 1 95 ? -12.508 -13.172 -6.867 1 97.69 95 TYR A C 1
ATOM 724 O O . TYR A 1 95 ? -12.328 -13.117 -8.086 1 97.69 95 TYR A O 1
ATOM 732 N N . GLY A 1 96 ? -11.648 -13.742 -6.008 1 98.38 96 GLY A N 1
ATOM 733 C CA . GLY A 1 96 ? -10.406 -14.305 -6.508 1 98.38 96 GLY A CA 1
ATOM 734 C C . GLY A 1 96 ? -10.617 -15.352 -7.586 1 98.38 96 GLY A C 1
ATOM 735 O O . GLY A 1 96 ? -11.508 -16.203 -7.473 1 98.38 96 GLY A O 1
ATOM 736 N N . VAL A 1 97 ? -9.781 -15.312 -8.664 1 98.75 97 VAL A N 1
ATOM 737 C CA . VAL A 1 97 ? -9.891 -16.312 -9.727 1 98.75 97 VAL A CA 1
ATOM 738 C C . VAL A 1 97 ? -8.547 -17.016 -9.914 1 98.75 97 VAL A C 1
ATOM 740 O O . VAL A 1 97 ? -8.469 -18.062 -10.547 1 98.75 97 VAL A O 1
ATOM 743 N N . GLN A 1 98 ? -7.492 -16.406 -9.383 1 98.81 98 GLN A N 1
ATOM 744 C CA . GLN A 1 98 ? -6.168 -17.016 -9.383 1 98.81 98 GLN A CA 1
ATOM 745 C C . GLN A 1 98 ? -5.574 -17.047 -7.973 1 98.81 98 GLN A C 1
ATOM 747 O O . GLN A 1 98 ? -6.023 -16.297 -7.094 1 98.81 98 GLN A O 1
ATOM 752 N N . ASP A 1 99 ? -4.582 -17.906 -7.734 1 98.81 99 ASP A N 1
ATOM 753 C CA . ASP A 1 99 ? -3.957 -18.094 -6.426 1 98.81 99 ASP A CA 1
ATOM 754 C C . ASP A 1 99 ? -2.84 -17.078 -6.203 1 98.81 99 ASP A C 1
ATOM 756 O O . ASP A 1 99 ? -1.657 -17.406 -6.305 1 98.81 99 ASP A O 1
ATOM 760 N N . SER A 1 100 ? -3.262 -15.875 -5.812 1 98.88 100 SER A N 1
ATOM 761 C CA . SER A 1 100 ? -2.305 -14.789 -5.621 1 98.88 100 SER A CA 1
ATOM 762 C C . SER A 1 100 ? -1.362 -15.086 -4.457 1 98.88 100 SER A C 1
ATOM 764 O O . SER A 1 100 ? -0.169 -14.781 -4.527 1 98.88 100 SER A O 1
ATOM 766 N N . MET A 1 101 ? -1.833 -15.672 -3.379 1 98.69 101 MET A N 1
ATOM 767 C CA . MET A 1 101 ? -0.992 -15.977 -2.227 1 98.69 101 MET A CA 1
ATOM 768 C C . MET A 1 101 ? 0.045 -17.047 -2.576 1 98.69 101 MET A C 1
ATOM 770 O O . MET A 1 101 ? 1.226 -16.891 -2.256 1 98.69 101 MET A O 1
ATOM 774 N N . GLY A 1 102 ? -0.395 -18.094 -3.205 1 98.75 102 GLY A N 1
ATOM 775 C CA . GLY A 1 102 ? 0.53 -19.141 -3.609 1 98.75 102 GLY A CA 1
ATOM 776 C C . GLY A 1 102 ? 1.6 -18.656 -4.57 1 98.75 102 GLY A C 1
ATOM 777 O O . GLY A 1 102 ? 2.787 -18.922 -4.367 1 98.75 102 GLY A O 1
ATOM 778 N N . LEU A 1 103 ? 1.21 -17.953 -5.609 1 98.94 103 LEU A N 1
ATOM 779 C CA . LEU A 1 103 ? 2.17 -17.422 -6.566 1 98.94 103 LEU A CA 1
ATOM 780 C C . LEU A 1 103 ? 3.078 -16.391 -5.906 1 98.94 103 LEU A C 1
ATOM 782 O O . LEU A 1 103 ? 4.285 -16.359 -6.164 1 98.94 103 LEU A O 1
ATOM 786 N N . GLY A 1 104 ? 2.488 -15.531 -5.086 1 98.81 104 GLY A N 1
ATOM 787 C CA . GLY A 1 104 ? 3.285 -14.555 -4.355 1 98.81 104 GLY A CA 1
ATOM 788 C C . GLY A 1 104 ? 4.395 -15.188 -3.537 1 98.81 104 GLY A C 1
ATOM 789 O O . GLY A 1 104 ? 5.52 -14.672 -3.508 1 98.81 104 GLY A O 1
ATOM 790 N N . ALA A 1 105 ? 4.051 -16.281 -2.859 1 98.12 105 ALA A N 1
ATOM 791 C CA . ALA A 1 105 ? 5.047 -16.984 -2.049 1 98.12 105 ALA A CA 1
ATOM 792 C C . ALA A 1 105 ? 6.195 -17.5 -2.914 1 98.12 105 ALA A C 1
ATOM 794 O O . ALA A 1 105 ? 7.363 -17.406 -2.529 1 98.12 105 ALA A O 1
ATOM 795 N N . ARG A 1 106 ? 5.895 -18.016 -4.059 1 98.25 106 ARG A N 1
ATOM 796 C CA . ARG A 1 106 ? 6.918 -18.484 -4.988 1 98.25 106 ARG A CA 1
ATOM 797 C C . ARG A 1 106 ? 7.805 -17.328 -5.457 1 98.25 106 ARG A C 1
ATOM 799 O O . ARG A 1 106 ? 9.031 -17.469 -5.52 1 98.25 106 ARG A O 1
ATOM 806 N N . LEU A 1 107 ? 7.16 -16.234 -5.75 1 98.62 107 LEU A N 1
ATOM 807 C CA . LEU A 1 107 ? 7.906 -15.07 -6.238 1 98.62 107 LEU A CA 1
ATOM 808 C C . LEU A 1 107 ? 8.758 -14.469 -5.129 1 98.62 107 LEU A C 1
ATOM 810 O O . LEU A 1 107 ? 9.867 -13.977 -5.387 1 98.62 107 LEU A O 1
ATOM 814 N N . GLU A 1 108 ? 8.219 -14.445 -3.92 1 96.56 108 GLU A N 1
ATOM 815 C CA . GLU A 1 108 ? 8.984 -13.977 -2.771 1 96.56 108 GLU A CA 1
ATOM 816 C C . GLU A 1 108 ? 10.266 -14.789 -2.596 1 96.56 108 GLU A C 1
ATOM 818 O O . GLU A 1 108 ? 11.336 -14.227 -2.348 1 96.56 108 GLU A O 1
ATOM 823 N N . ALA A 1 109 ? 10.156 -16.078 -2.705 1 94.5 109 ALA A N 1
ATOM 824 C CA . ALA A 1 109 ? 11.312 -16.969 -2.588 1 94.5 109 ALA A CA 1
ATOM 825 C C . ALA A 1 109 ? 12.312 -16.703 -3.713 1 94.5 109 ALA A C 1
ATOM 827 O O . ALA A 1 109 ? 13.523 -16.828 -3.514 1 94.5 109 ALA A O 1
ATOM 828 N N . LEU A 1 110 ? 11.828 -16.328 -4.801 1 94.88 110 LEU A N 1
ATOM 829 C CA . LEU A 1 110 ? 12.648 -16.078 -5.98 1 94.88 110 LEU A CA 1
ATOM 830 C C . LEU A 1 110 ? 13.414 -14.766 -5.855 1 94.88 110 LEU A C 1
ATOM 832 O O . LEU A 1 110 ? 14.625 -14.727 -6.059 1 94.88 110 LEU A O 1
ATOM 836 N N . VAL A 1 111 ? 12.758 -13.68 -5.465 1 94.44 111 VAL A N 1
ATOM 837 C CA . VAL A 1 111 ? 13.32 -12.336 -5.598 1 94.44 111 VAL A CA 1
ATOM 838 C C . VAL A 1 111 ? 14.109 -11.977 -4.344 1 94.44 111 VAL A C 1
ATOM 840 O O . VAL A 1 111 ? 15.047 -11.18 -4.398 1 94.44 111 VAL A O 1
ATOM 843 N N . GLY A 1 112 ? 13.766 -12.594 -3.238 1 86.56 112 GLY A N 1
ATOM 844 C CA . GLY A 1 112 ? 14.359 -12.258 -1.955 1 86.56 112 GLY A CA 1
ATOM 845 C C . GLY A 1 112 ? 15.875 -12.273 -1.981 1 86.56 112 GLY A C 1
ATOM 846 O O . GLY A 1 112 ? 16.516 -11.258 -1.683 1 86.56 112 GLY A O 1
ATOM 847 N N . PRO A 1 113 ? 16.484 -13.273 -2.49 1 86.12 113 PRO A N 1
ATOM 848 C CA . PRO A 1 113 ? 17.938 -13.398 -2.447 1 86.12 113 PRO A CA 1
ATOM 849 C C . PRO A 1 113 ? 18.625 -12.758 -3.652 1 86.12 113 PRO A C 1
ATOM 851 O O . PRO A 1 113 ? 19.859 -12.75 -3.736 1 86.12 113 PRO A O 1
ATOM 854 N N . MET A 1 114 ? 17.938 -12.164 -4.527 1 90.56 114 MET A N 1
ATOM 855 C CA . MET A 1 114 ? 18.516 -11.648 -5.762 1 90.56 114 MET A CA 1
ATOM 856 C C . MET A 1 114 ? 19.203 -10.312 -5.52 1 90.56 114 MET A C 1
ATOM 858 O O . MET A 1 114 ? 18.703 -9.477 -4.77 1 90.56 114 MET A O 1
ATOM 862 N N . ALA A 1 115 ? 20.359 -10.219 -6.094 1 91.81 115 ALA A N 1
ATOM 863 C CA . ALA A 1 115 ? 20.984 -8.906 -6.195 1 91.81 115 ALA A CA 1
ATOM 864 C C . ALA A 1 115 ? 20.484 -8.148 -7.422 1 91.81 115 ALA A C 1
ATOM 866 O O . ALA A 1 115 ? 20.672 -8.602 -8.555 1 91.81 115 ALA A O 1
ATOM 867 N N . LEU A 1 116 ? 19.828 -7.082 -7.238 1 96.19 116 LEU A N 1
ATOM 868 C CA . LEU A 1 116 ? 19.234 -6.301 -8.32 1 96.19 116 LEU A CA 1
ATOM 869 C C . LEU A 1 116 ? 19.719 -4.859 -8.281 1 96.19 116 LEU A C 1
ATOM 871 O O . LEU A 1 116 ? 20.219 -4.398 -7.25 1 96.19 116 LEU A O 1
ATOM 875 N N . PRO A 1 117 ? 19.641 -4.125 -9.391 1 96.62 117 PRO A N 1
ATOM 876 C CA . PRO A 1 117 ? 20.156 -2.758 -9.484 1 96.62 117 PRO A CA 1
ATOM 877 C C . PRO A 1 117 ? 19.531 -1.816 -8.461 1 96.62 117 PRO A C 1
ATOM 879 O O . PRO A 1 117 ? 20.188 -0.889 -7.98 1 96.62 117 PRO A O 1
ATOM 882 N N . ALA A 1 118 ? 18.312 -2.014 -8.219 1 96.75 118 ALA A N 1
ATOM 883 C CA . ALA A 1 118 ? 17.547 -1.273 -7.215 1 96.75 118 ALA A CA 1
ATOM 884 C C . ALA A 1 118 ? 16.453 -2.143 -6.605 1 96.75 118 ALA A C 1
ATOM 886 O O . ALA A 1 118 ? 16.266 -3.295 -7.008 1 96.75 118 ALA A O 1
ATOM 887 N N . LYS A 1 119 ? 15.828 -1.618 -5.59 1 95.12 119 LYS A N 1
ATOM 888 C CA . LYS A 1 119 ? 14.742 -2.344 -4.934 1 95.12 119 LYS A CA 1
ATOM 889 C C . LYS A 1 119 ? 13.633 -2.684 -5.926 1 95.12 119 LYS A C 1
ATOM 891 O O . LYS A 1 119 ? 13.312 -1.879 -6.805 1 95.12 119 LYS A O 1
ATOM 896 N N . VAL A 1 120 ? 13.078 -3.863 -5.797 1 98 120 VAL A N 1
ATOM 897 C CA . VAL A 1 120 ? 11.992 -4.324 -6.652 1 98 120 VAL A CA 1
ATOM 898 C C . VAL A 1 120 ? 10.781 -4.684 -5.797 1 98 120 VAL A C 1
ATOM 900 O O . VAL A 1 120 ? 10.883 -5.484 -4.867 1 98 120 VAL A O 1
ATOM 903 N N . LYS A 1 121 ? 9.703 -4.07 -6.121 1 98 121 LYS A N 1
ATOM 904 C CA . LYS A 1 121 ? 8.414 -4.328 -5.488 1 98 121 LYS A CA 1
ATOM 905 C C . LYS A 1 121 ? 7.488 -5.105 -6.418 1 98 121 LYS A C 1
ATOM 907 O O . LYS A 1 121 ? 7.266 -4.703 -7.562 1 98 121 LYS A O 1
ATOM 912 N N . ILE A 1 122 ? 6.957 -6.199 -5.91 1 98.88 122 ILE A N 1
ATOM 913 C CA . ILE A 1 122 ? 6.066 -7.02 -6.723 1 98.88 122 ILE A CA 1
ATOM 914 C C . ILE A 1 122 ? 4.672 -7.043 -6.094 1 98.88 122 ILE A C 1
ATOM 916 O O . ILE A 1 122 ? 4.535 -7.227 -4.883 1 98.88 122 ILE A O 1
ATOM 920 N N . GLY A 1 123 ? 3.662 -6.75 -6.887 1 98.88 123 GLY A N 1
ATOM 921 C CA . GLY A 1 123 ? 2.275 -6.855 -6.465 1 98.88 123 GLY A CA 1
ATOM 922 C C . GLY A 1 123 ? 1.52 -7.965 -7.172 1 98.88 123 GLY A C 1
ATOM 923 O O . GLY A 1 123 ? 1.473 -8 -8.406 1 98.88 123 GLY A O 1
ATOM 924 N N . VAL A 1 124 ? 0.897 -8.875 -6.43 1 98.94 124 VAL A N 1
ATOM 925 C CA . VAL A 1 124 ? 0.174 -10.008 -6.992 1 98.94 124 VAL A CA 1
ATOM 926 C C . VAL A 1 124 ? -1.301 -9.93 -6.605 1 98.94 124 VAL A C 1
ATOM 928 O O . VAL A 1 124 ? -1.639 -9.93 -5.418 1 98.94 124 VAL A O 1
ATOM 931 N N . SER A 1 125 ? -2.148 -9.828 -7.613 1 98.94 125 SER A N 1
ATOM 932 C CA . SER A 1 125 ? -3.592 -9.75 -7.418 1 98.94 125 SER A CA 1
ATOM 933 C C . SER A 1 125 ? -4.305 -10.914 -8.094 1 98.94 125 SER A C 1
ATOM 935 O O . SER A 1 125 ? -4.102 -11.172 -9.281 1 98.94 125 SER A O 1
ATOM 937 N N . GLY A 1 126 ? -5.168 -11.531 -7.391 1 98.81 126 GLY A N 1
ATOM 938 C CA . GLY A 1 126 ? -5.781 -12.758 -7.867 1 98.81 126 GLY A CA 1
ATOM 939 C C . GLY A 1 126 ? -6.934 -12.516 -8.82 1 98.81 126 GLY A C 1
ATOM 940 O O . GLY A 1 126 ? -7.5 -13.461 -9.375 1 98.81 126 GLY A O 1
ATOM 941 N N . CYS A 1 127 ? -7.32 -11.32 -9.047 1 98.69 127 CYS A N 1
ATOM 942 C CA . CYS A 1 127 ? -8.391 -10.961 -9.977 1 98.69 127 CYS A CA 1
ATOM 943 C C . CYS A 1 127 ? -8.211 -9.539 -10.492 1 98.69 127 CYS A C 1
ATOM 945 O O . CYS A 1 127 ? -7.305 -8.82 -10.055 1 98.69 127 CYS A O 1
ATOM 947 N N . PRO A 1 128 ? -9.039 -9.023 -11.414 1 97.94 128 PRO A N 1
ATOM 948 C CA . PRO A 1 128 ? -8.836 -7.73 -12.07 1 97.94 128 PRO A CA 1
ATOM 949 C C . PRO A 1 128 ? -9.047 -6.551 -11.117 1 97.94 128 PRO A C 1
ATOM 951 O O . PRO A 1 128 ? -8.711 -5.414 -11.461 1 97.94 128 PRO A O 1
ATOM 954 N N . PHE A 1 129 ? -9.602 -6.789 -9.945 1 97.56 129 PHE A N 1
ATOM 955 C CA . PHE A 1 129 ? -9.742 -5.691 -9 1 97.56 129 PHE A CA 1
ATOM 956 C C . PHE A 1 129 ? -8.375 -5.184 -8.547 1 97.56 129 PHE A C 1
ATOM 958 O O . PHE A 1 129 ? -8.242 -4.031 -8.133 1 97.56 129 PHE A O 1
ATOM 965 N N . SER A 1 130 ? -7.359 -6.027 -8.602 1 98.25 130 SER A N 1
ATOM 966 C CA . SER A 1 130 ? -5.965 -5.645 -8.422 1 98.25 130 SER A CA 1
ATOM 967 C C . SER A 1 130 ? -5.727 -5.051 -7.039 1 98.25 130 SER A C 1
ATOM 969 O O . SER A 1 130 ? -5.117 -3.988 -6.906 1 98.25 130 SER A O 1
ATOM 971 N N . CYS A 1 131 ? -6.164 -5.758 -5.992 1 97.88 131 CYS A N 1
ATOM 972 C CA . CYS A 1 131 ? -6.031 -5.273 -4.621 1 97.88 131 CYS A CA 1
ATOM 973 C C . CYS A 1 131 ? -4.582 -5.34 -4.156 1 97.88 131 CYS A C 1
ATOM 975 O O . CYS A 1 131 ? -4.215 -4.715 -3.16 1 97.88 131 CYS A O 1
ATOM 977 N N . GLY A 1 132 ? -3.748 -6.102 -4.789 1 98.31 132 GLY A N 1
ATOM 978 C CA . GLY A 1 132 ? -2.316 -6.109 -4.531 1 98.31 132 GLY A CA 1
ATOM 979 C C . GLY A 1 132 ? -1.584 -4.969 -5.215 1 98.31 132 GLY A C 1
ATOM 980 O O . GLY A 1 132 ? -0.352 -4.953 -5.258 1 98.31 132 GLY A O 1
ATOM 981 N N . GLU A 1 133 ? -2.324 -4.121 -5.844 1 98.56 133 GLU A N 1
ATOM 982 C CA . GLU A 1 133 ? -1.854 -2.91 -6.512 1 98.56 133 GLU A CA 1
ATOM 983 C C . GLU A 1 133 ? -0.854 -3.242 -7.617 1 98.56 133 GLU A C 1
ATOM 985 O O . GLU A 1 133 ? 0.199 -2.607 -7.715 1 98.56 133 GLU A O 1
ATOM 990 N N . SER A 1 134 ? -1.197 -4.141 -8.375 1 98.81 134 SER A N 1
ATOM 991 C CA . SER A 1 134 ? -0.333 -4.742 -9.383 1 98.81 134 SER A CA 1
ATOM 992 C C . SER A 1 134 ? 0.034 -3.73 -10.469 1 98.81 134 SER A C 1
ATOM 994 O O . SER A 1 134 ? 1.101 -3.828 -11.078 1 98.81 134 SER A O 1
ATOM 996 N N . HIS A 1 135 ? -0.756 -2.711 -10.664 1 98.75 135 HIS A N 1
ATOM 997 C CA . HIS A 1 135 ? -0.549 -1.782 -11.766 1 98.75 135 HIS A CA 1
ATOM 998 C C . HIS A 1 135 ? 0.535 -0.762 -11.438 1 98.75 135 HIS A C 1
ATOM 1000 O O . HIS A 1 135 ? 1.028 -0.062 -12.32 1 98.75 135 HIS A O 1
ATOM 1006 N N . VAL A 1 136 ? 0.873 -0.624 -10.164 1 98.75 136 VAL A N 1
ATOM 1007 C CA . VAL A 1 136 ? 1.761 0.47 -9.789 1 98.75 136 VAL A CA 1
ATOM 1008 C C . VAL A 1 136 ? 2.975 -0.083 -9.047 1 98.75 136 VAL A C 1
ATOM 1010 O O . VAL A 1 136 ? 3.559 0.601 -8.203 1 98.75 136 VAL A O 1
ATOM 1013 N N . ARG A 1 137 ? 3.342 -1.305 -9.25 1 98.69 137 ARG A N 1
ATOM 1014 C CA . ARG A 1 137 ? 4.539 -1.941 -8.719 1 98.69 137 ARG A CA 1
ATOM 1015 C C . ARG A 1 137 ? 5.559 -2.215 -9.82 1 98.69 137 ARG A C 1
ATOM 1017 O O . ARG A 1 137 ? 5.203 -2.262 -11 1 98.69 137 ARG A O 1
ATOM 1024 N N . ASP A 1 138 ? 6.852 -2.408 -9.438 1 98.81 138 ASP A N 1
ATOM 1025 C CA . ASP A 1 138 ? 7.887 -2.721 -10.414 1 98.81 138 ASP A CA 1
ATOM 1026 C C . ASP A 1 138 ? 7.461 -3.883 -11.312 1 98.81 138 ASP A C 1
ATOM 1028 O O . ASP A 1 138 ? 7.625 -3.822 -12.531 1 98.81 138 ASP A O 1
ATOM 1032 N N . ILE A 1 139 ? 6.965 -4.91 -10.688 1 98.88 139 ILE A N 1
ATOM 1033 C CA . ILE A 1 139 ? 6.34 -6.023 -11.391 1 98.88 139 ILE A CA 1
ATOM 1034 C C . ILE A 1 139 ? 4.957 -6.301 -10.805 1 98.88 139 ILE A C 1
ATOM 1036 O O . ILE A 1 139 ? 4.801 -6.375 -9.578 1 98.88 139 ILE A O 1
ATOM 1040 N N . GLY A 1 140 ? 4.027 -6.34 -11.672 1 98.88 140 GLY A N 1
ATOM 1041 C CA . GLY A 1 140 ? 2.666 -6.652 -11.266 1 98.88 140 GLY A CA 1
ATOM 1042 C C . GLY A 1 140 ? 2.125 -7.91 -11.914 1 98.88 140 GLY A C 1
ATOM 1043 O O . GLY A 1 140 ? 2.416 -8.195 -13.078 1 98.88 140 GLY A O 1
ATOM 1044 N N . LEU A 1 141 ? 1.359 -8.664 -11.188 1 98.94 141 LEU A N 1
ATOM 1045 C CA . LEU A 1 141 ? 0.617 -9.812 -11.703 1 98.94 141 LEU A CA 1
ATOM 1046 C C . LEU A 1 141 ? -0.874 -9.672 -11.414 1 98.94 141 LEU A C 1
ATOM 1048 O O . LEU A 1 141 ? -1.268 -9.422 -10.273 1 98.94 141 LEU A O 1
ATOM 1052 N N . VAL A 1 142 ? -1.679 -9.789 -12.438 1 98.81 142 VAL A N 1
ATOM 1053 C CA . VAL A 1 142 ? -3.131 -9.711 -12.32 1 98.81 142 VAL A CA 1
ATOM 1054 C C . VAL A 1 142 ? -3.764 -11.008 -12.805 1 98.81 142 VAL A C 1
ATOM 1056 O O . VAL A 1 142 ? -3.562 -11.414 -13.953 1 98.81 142 VAL A O 1
ATOM 1059 N N . GLY A 1 143 ? -4.492 -11.594 -11.93 1 98.62 143 GLY A N 1
ATOM 1060 C CA . GLY A 1 143 ? -5.172 -12.828 -12.281 1 98.62 143 GLY A CA 1
ATOM 1061 C C . GLY A 1 143 ? -6.445 -12.602 -13.078 1 98.62 143 GLY A C 1
ATOM 1062 O O . GLY A 1 143 ? -7.184 -11.648 -12.82 1 98.62 143 GLY A O 1
ATOM 1063 N N . ARG A 1 144 ? -6.652 -13.383 -14.016 1 97.62 144 ARG A N 1
ATOM 1064 C CA . ARG A 1 144 ? -7.895 -13.539 -14.766 1 97.62 144 ARG A CA 1
ATOM 1065 C C . ARG A 1 144 ? -8.266 -15.008 -14.898 1 97.62 144 ARG A C 1
ATOM 1067 O O . ARG A 1 144 ? -7.496 -15.891 -14.516 1 97.62 144 ARG A O 1
ATOM 1074 N N . LYS A 1 145 ? -9.5 -15.25 -15.43 1 97.19 145 LYS A N 1
ATOM 1075 C CA . LYS A 1 145 ? -9.938 -16.625 -15.594 1 97.19 145 LYS A CA 1
ATOM 1076 C C . LYS A 1 145 ? -8.977 -17.406 -16.484 1 97.19 145 LYS A C 1
ATOM 1078 O O . LYS A 1 145 ? -8.672 -18.578 -16.219 1 97.19 145 LYS A O 1
ATOM 1083 N N . LYS A 1 146 ? -8.398 -16.766 -17.5 1 96.88 146 LYS A N 1
ATOM 1084 C CA . LYS A 1 146 ? -7.559 -17.438 -18.5 1 96.88 146 LYS A CA 1
ATOM 1085 C C . LYS A 1 146 ? -6.109 -17.516 -18.016 1 96.88 146 LYS A C 1
ATOM 1087 O O . LYS A 1 146 ? -5.27 -18.125 -18.688 1 96.88 146 LYS A O 1
ATOM 1092 N N . GLY A 1 147 ? -5.773 -16.828 -16.922 1 98.06 147 GLY A N 1
ATOM 1093 C CA . GLY A 1 147 ? -4.414 -16.859 -16.422 1 98.06 147 GLY A CA 1
ATOM 1094 C C . GLY A 1 147 ? -3.912 -15.5 -15.977 1 98.06 147 GLY A C 1
ATOM 1095 O O . GLY A 1 147 ? -4.707 -14.578 -15.742 1 98.06 147 GLY A O 1
ATOM 1096 N N . TRP A 1 148 ? -2.594 -15.414 -15.836 1 98.62 148 TRP A N 1
ATOM 1097 C CA . TRP A 1 148 ? -1.973 -14.219 -15.273 1 98.62 148 TRP A CA 1
ATOM 1098 C C . TRP A 1 148 ? -1.571 -13.242 -16.375 1 98.62 148 TRP A C 1
ATOM 1100 O O . TRP A 1 148 ? -1.107 -13.664 -17.438 1 98.62 148 TRP A O 1
ATOM 1110 N N . THR A 1 149 ? -1.748 -12.008 -16.125 1 98.38 149 THR A N 1
ATOM 1111 C CA . THR A 1 149 ? -1.082 -10.922 -16.844 1 98.38 149 THR A CA 1
ATOM 1112 C C . THR A 1 149 ? 0.109 -10.398 -16.047 1 98.38 149 THR A C 1
ATOM 1114 O O . THR A 1 149 ? -0.007 -10.133 -14.852 1 98.38 149 THR A O 1
ATOM 1117 N N . VAL A 1 150 ? 1.24 -10.297 -16.672 1 98.62 150 VAL A N 1
ATOM 1118 C CA . VAL A 1 150 ? 2.422 -9.719 -16.031 1 98.62 150 VAL A CA 1
ATOM 1119 C C . VAL A 1 150 ? 2.635 -8.297 -16.516 1 98.62 150 VAL A C 1
ATOM 1121 O O . VAL A 1 150 ? 2.629 -8.039 -17.734 1 98.62 150 VAL A O 1
ATOM 1124 N N . LEU A 1 151 ? 2.746 -7.395 -15.594 1 98.5 151 LEU A N 1
ATOM 1125 C CA . LEU A 1 151 ? 3.035 -5.988 -15.852 1 98.5 151 LEU A CA 1
ATOM 1126 C C . LEU A 1 151 ? 4.445 -5.633 -15.398 1 98.5 151 LEU A C 1
ATOM 1128 O O . LEU A 1 151 ? 4.945 -6.184 -14.414 1 98.5 151 LEU A O 1
ATOM 1132 N N . PHE A 1 152 ? 5.078 -4.664 -16.047 1 98.75 152 PHE A N 1
ATOM 1133 C CA . PHE A 1 152 ? 6.449 -4.281 -15.727 1 98.75 152 PHE A CA 1
ATOM 1134 C C . PHE A 1 152 ? 6.602 -2.766 -15.719 1 98.75 152 PHE A C 1
ATOM 1136 O O . PHE A 1 152 ? 6.074 -2.078 -16.594 1 98.75 152 PHE A O 1
ATOM 1143 N N . GLY A 1 153 ? 7.277 -2.246 -14.711 1 98.69 153 GLY A N 1
ATOM 1144 C CA . GLY A 1 153 ? 7.73 -0.864 -14.742 1 98.69 153 GLY A CA 1
ATOM 1145 C C . GLY A 1 153 ? 6.77 0.095 -14.062 1 98.69 153 GLY A C 1
ATOM 1146 O O . GLY A 1 153 ? 6.715 1.276 -14.414 1 98.69 153 GLY A O 1
ATOM 1147 N N . GLY A 1 154 ? 5.898 -0.387 -13.18 1 98.56 154 GLY A N 1
ATOM 1148 C CA . GLY A 1 154 ? 5.016 0.487 -12.422 1 98.56 154 GLY A CA 1
ATOM 1149 C C . GLY A 1 154 ? 5.715 1.202 -11.281 1 98.56 154 GLY A C 1
ATOM 1150 O O . GLY A 1 154 ? 6.828 0.833 -10.898 1 98.56 154 GLY A O 1
ATOM 1151 N N . ASN A 1 155 ? 5.074 2.193 -10.75 1 98.44 155 ASN A N 1
ATOM 1152 C CA . ASN A 1 155 ? 5.559 3.002 -9.641 1 98.44 155 ASN A CA 1
ATOM 1153 C C . ASN A 1 155 ? 4.453 3.873 -9.055 1 98.44 155 ASN A C 1
ATOM 1155 O O . ASN A 1 155 ? 3.75 4.57 -9.789 1 98.44 155 ASN A O 1
ATOM 1159 N N . ALA A 1 156 ? 4.293 3.846 -7.727 1 97.62 156 ALA A N 1
ATOM 1160 C CA . ALA A 1 156 ? 3.221 4.613 -7.098 1 97.62 156 ALA A CA 1
ATOM 1161 C C . ALA A 1 156 ? 3.77 5.863 -6.418 1 97.62 156 ALA A C 1
ATOM 1163 O O . ALA A 1 156 ? 3.01 6.656 -5.855 1 97.62 156 ALA A O 1
ATOM 1164 N N . ALA A 1 157 ? 5.02 6.141 -6.418 1 93.31 157 ALA A N 1
ATOM 1165 C CA . ALA A 1 157 ? 5.672 7.172 -5.609 1 93.31 157 ALA A CA 1
ATOM 1166 C C . ALA A 1 157 ? 5.953 8.422 -6.441 1 93.31 157 ALA A C 1
ATOM 1168 O O . ALA A 1 157 ? 5.082 8.898 -7.168 1 93.31 157 ALA A O 1
ATOM 1169 N N . TRP A 1 158 ? 7.066 9.227 -6.293 1 88.5 158 TRP A N 1
ATOM 1170 C CA . TRP A 1 158 ? 7.398 10.562 -6.766 1 88.5 158 TRP A CA 1
ATOM 1171 C C . TRP A 1 158 ? 7.078 10.711 -8.25 1 88.5 158 TRP A C 1
ATOM 1173 O O . TRP A 1 158 ? 6.43 11.68 -8.664 1 88.5 158 TRP A O 1
ATOM 1183 N N . LYS A 1 159 ? 7.488 9.984 -9.219 1 93.88 159 LYS A N 1
ATOM 1184 C CA . LYS A 1 159 ? 7.145 9.93 -10.641 1 93.88 159 LYS A CA 1
ATOM 1185 C C . LYS A 1 159 ? 6.355 8.672 -10.969 1 93.88 159 LYS A C 1
ATOM 1187 O O . LYS A 1 159 ? 6.914 7.699 -11.492 1 93.88 159 LYS A O 1
ATOM 1192 N N . PRO A 1 160 ? 5.07 8.836 -10.734 1 97.56 160 PRO A N 1
ATOM 1193 C CA . PRO A 1 160 ? 4.266 7.617 -10.828 1 97.56 160 PRO A CA 1
ATOM 1194 C C . PRO A 1 160 ? 4.148 7.102 -12.266 1 97.56 160 PRO A C 1
ATOM 1196 O O . PRO A 1 160 ? 4.27 7.879 -13.219 1 97.56 160 PRO A O 1
ATOM 1199 N N . ARG A 1 161 ? 4.016 5.863 -12.398 1 98.25 161 ARG A N 1
ATOM 1200 C CA . ARG A 1 161 ? 3.926 5.164 -13.68 1 98.25 161 ARG A CA 1
ATOM 1201 C C . ARG A 1 161 ? 3.117 3.881 -13.547 1 98.25 161 ARG A C 1
ATOM 1203 O O . ARG A 1 161 ? 3.254 3.152 -12.562 1 98.25 161 ARG A O 1
ATOM 1210 N N . PHE A 1 162 ? 2.252 3.658 -14.508 1 98.5 162 PHE A N 1
ATOM 1211 C CA . PHE A 1 162 ? 1.583 2.363 -14.555 1 98.5 162 PHE A CA 1
ATOM 1212 C C . PHE A 1 162 ? 2.445 1.335 -15.273 1 98.5 162 PHE A C 1
ATOM 1214 O O . PHE A 1 162 ? 3.109 1.659 -16.266 1 98.5 162 PHE A O 1
ATOM 1221 N N . GLY A 1 163 ? 2.439 0.156 -14.797 1 98.19 163 GLY A N 1
ATOM 1222 C CA . GLY A 1 163 ? 3.162 -0.914 -15.469 1 98.19 163 GLY A CA 1
ATOM 1223 C C . GLY A 1 163 ? 2.613 -1.231 -16.844 1 98.19 163 GLY A C 1
ATOM 1224 O O . GLY A 1 163 ? 1.41 -1.106 -17.078 1 98.19 163 GLY A O 1
ATOM 1225 N N . ASP A 1 164 ? 3.48 -1.71 -17.734 1 97.44 164 ASP A N 1
ATOM 1226 C CA . ASP A 1 164 ? 3.098 -2.158 -19.078 1 97.44 164 ASP A CA 1
ATOM 1227 C C . ASP A 1 164 ? 2.9 -3.674 -19.109 1 97.44 164 ASP A C 1
ATOM 1229 O O . ASP A 1 164 ? 3.695 -4.422 -18.531 1 97.44 164 ASP A O 1
ATOM 1233 N N . PRO A 1 165 ? 1.792 -4.094 -19.75 1 96.94 165 PRO A N 1
ATOM 1234 C CA . PRO A 1 165 ? 1.675 -5.543 -19.922 1 96.94 165 PRO A CA 1
ATOM 1235 C C . PRO A 1 165 ? 2.793 -6.133 -20.781 1 96.94 165 PRO A C 1
ATOM 1237 O O . PRO A 1 165 ? 3.102 -5.598 -21.844 1 96.94 165 PRO A O 1
ATOM 1240 N N . VAL A 1 166 ? 3.408 -7.211 -20.328 1 97.12 166 VAL A N 1
ATOM 1241 C CA . VAL A 1 166 ? 4.48 -7.824 -21.094 1 97.12 166 VAL A CA 1
ATOM 1242 C C . VAL A 1 166 ? 4.082 -9.242 -21.5 1 97.12 166 VAL A C 1
ATOM 1244 O O . VAL A 1 166 ? 4.652 -9.812 -22.438 1 97.12 166 VAL A O 1
ATOM 1247 N N . ALA A 1 167 ? 3.113 -9.828 -20.844 1 96.81 167 ALA A N 1
ATOM 1248 C CA . ALA A 1 167 ? 2.607 -11.156 -21.172 1 96.81 167 ALA A CA 1
ATOM 1249 C C . ALA A 1 167 ? 1.224 -11.383 -20.562 1 96.81 167 ALA A C 1
ATOM 1251 O O . ALA A 1 167 ? 0.917 -10.867 -19.484 1 96.81 167 ALA A O 1
ATOM 1252 N N . THR A 1 168 ? 0.383 -12.148 -21.219 1 97.19 168 THR A N 1
ATOM 1253 C CA . THR A 1 168 ? -0.96 -12.438 -20.734 1 97.19 168 THR A CA 1
ATOM 1254 C C . THR A 1 168 ? -1.253 -13.93 -20.812 1 97.19 168 THR A C 1
ATOM 1256 O O . THR A 1 168 ? -0.512 -14.688 -21.438 1 97.19 168 THR A O 1
ATOM 1259 N N . ASP A 1 169 ? -2.307 -14.336 -20.062 1 97.5 169 ASP A N 1
ATOM 1260 C CA . ASP A 1 169 ? -2.871 -15.68 -20.094 1 97.5 169 ASP A CA 1
ATOM 1261 C C . ASP A 1 169 ? -1.821 -16.734 -19.734 1 97.5 169 ASP A C 1
ATOM 1263 O O . ASP A 1 169 ? -1.687 -17.75 -20.422 1 97.5 169 ASP A O 1
ATOM 1267 N N . LEU A 1 170 ? -1.072 -16.406 -18.703 1 98.06 170 LEU A N 1
ATOM 1268 C CA . LEU A 1 170 ? 0.013 -17.281 -18.281 1 98.06 170 LEU A CA 1
ATOM 1269 C C . LEU A 1 170 ? -0.453 -18.234 -17.188 1 98.06 170 LEU A C 1
ATOM 1271 O O . LEU A 1 170 ? -1.212 -17.844 -16.297 1 98.06 170 LEU A O 1
ATOM 1275 N N . SER A 1 171 ? 0.024 -19.453 -17.234 1 98.06 171 SER A N 1
ATOM 1276 C CA . SER A 1 171 ? -0.068 -20.328 -16.062 1 98.06 171 SER A CA 1
ATOM 1277 C C 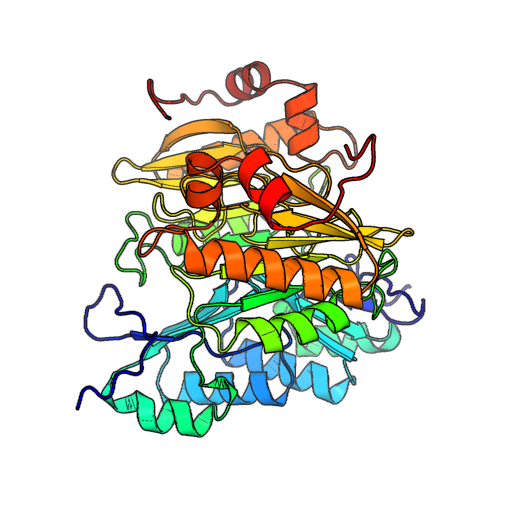. SER A 1 171 ? 0.831 -19.844 -14.938 1 98.06 171 SER A C 1
ATOM 1279 O O . SER A 1 171 ? 1.623 -18.922 -15.117 1 98.06 171 SER A O 1
ATOM 1281 N N . ASP A 1 172 ? 0.706 -20.5 -13.742 1 98.44 172 ASP A N 1
ATOM 1282 C CA . ASP A 1 172 ? 1.573 -20.141 -12.625 1 98.44 172 ASP A CA 1
ATOM 1283 C C . ASP A 1 172 ? 3.045 -20.297 -13 1 98.44 172 ASP A C 1
ATOM 1285 O O . ASP A 1 172 ? 3.848 -19.391 -12.742 1 98.44 172 ASP A O 1
ATOM 1289 N N . GLU A 1 173 ? 3.357 -21.406 -13.602 1 98.06 173 GLU A N 1
ATOM 1290 C CA . GLU A 1 173 ? 4.738 -21.688 -13.984 1 98.06 173 GLU A CA 1
ATOM 1291 C C . GLU A 1 173 ? 5.25 -20.688 -15.008 1 98.06 173 GLU A C 1
ATOM 1293 O O . GLU A 1 173 ? 6.379 -20.203 -14.898 1 98.06 173 GLU A O 1
ATOM 1298 N N . GLN A 1 174 ? 4.41 -20.359 -15.969 1 97.75 174 GLN A N 1
ATOM 1299 C CA . GLN A 1 174 ? 4.785 -19.391 -17 1 97.75 174 GLN A CA 1
ATOM 1300 C C . GLN A 1 174 ? 4.961 -18 -16.391 1 97.75 174 GLN A C 1
ATOM 1302 O O . GLN A 1 174 ? 5.84 -17.234 -16.812 1 97.75 174 GLN A O 1
ATOM 1307 N N . ALA A 1 175 ? 4.109 -17.656 -15.453 1 98.56 175 ALA A N 1
ATOM 1308 C CA . ALA A 1 175 ? 4.203 -16.359 -14.789 1 98.56 175 ALA A CA 1
ATOM 1309 C C . ALA A 1 175 ? 5.527 -16.219 -14.047 1 98.56 175 ALA A C 1
ATOM 1311 O O . ALA A 1 175 ? 6.203 -15.195 -14.148 1 98.56 175 ALA A O 1
ATOM 1312 N N . VAL A 1 176 ? 5.883 -17.266 -13.305 1 98.56 176 VAL A N 1
ATOM 1313 C CA . VAL A 1 176 ? 7.152 -17.25 -12.578 1 98.56 176 VAL A CA 1
ATOM 1314 C C . VAL A 1 176 ? 8.312 -17.109 -13.57 1 98.56 176 VAL A C 1
ATOM 1316 O O . VAL A 1 176 ? 9.219 -16.312 -13.359 1 98.56 176 VAL A O 1
ATOM 1319 N N . ALA A 1 177 ? 8.266 -17.875 -14.648 1 97.5 177 ALA A N 1
ATOM 1320 C CA . ALA A 1 177 ? 9.305 -17.812 -15.664 1 97.5 177 ALA A CA 1
ATOM 1321 C C . ALA A 1 177 ? 9.391 -16.422 -16.281 1 97.5 177 ALA A C 1
ATOM 1323 O O . ALA A 1 177 ? 10.484 -15.922 -16.562 1 97.5 177 ALA A O 1
ATOM 1324 N N . CYS A 1 178 ? 8.242 -15.852 -16.516 1 97.94 178 CYS A N 1
ATOM 1325 C CA . CYS A 1 178 ? 8.195 -14.516 -17.094 1 97.94 178 CYS A CA 1
ATOM 1326 C C . CYS A 1 178 ? 8.828 -13.492 -16.172 1 97.94 178 CYS A C 1
ATOM 1328 O O . CYS A 1 178 ? 9.633 -12.664 -16.594 1 97.94 178 CYS A O 1
ATOM 1330 N N . VAL A 1 179 ? 8.492 -13.539 -14.898 1 98.62 179 VAL A N 1
ATOM 1331 C CA . VAL A 1 179 ? 9.062 -12.625 -13.914 1 98.62 179 VAL A CA 1
ATOM 1332 C C . VAL A 1 179 ? 10.57 -12.812 -13.844 1 98.62 179 VAL A C 1
ATOM 1334 O O . VAL A 1 179 ? 11.328 -11.836 -13.828 1 98.62 179 VAL A O 1
ATOM 1337 N N . GLN A 1 180 ? 11.008 -14.055 -13.836 1 97.56 180 GLN A N 1
ATOM 1338 C CA . GLN A 1 180 ? 12.438 -14.336 -13.82 1 97.56 180 GLN A CA 1
ATOM 1339 C C . GLN A 1 180 ? 13.141 -13.727 -15.031 1 97.56 180 GLN A C 1
ATOM 1341 O O . GLN A 1 180 ? 14.227 -13.156 -14.898 1 97.56 180 GLN A O 1
ATOM 1346 N N . ALA A 1 181 ? 12.539 -13.898 -16.141 1 97.19 181 ALA A N 1
ATOM 1347 C CA . ALA A 1 181 ? 13.109 -13.344 -17.375 1 97.19 181 ALA A CA 1
ATOM 1348 C C . ALA A 1 181 ? 13.188 -11.82 -17.297 1 97.19 181 ALA A C 1
ATOM 1350 O O . ALA A 1 181 ? 14.203 -11.227 -17.672 1 97.19 181 ALA A O 1
ATOM 1351 N N . CYS A 1 182 ? 12.102 -11.172 -16.859 1 98.06 182 CYS A N 1
ATOM 1352 C CA . CYS A 1 182 ? 12.094 -9.727 -16.688 1 98.06 182 CYS A CA 1
ATOM 1353 C C . CYS A 1 182 ? 13.234 -9.281 -15.773 1 98.06 182 CYS A C 1
ATOM 1355 O O . CYS A 1 182 ? 13.969 -8.344 -16.109 1 98.06 182 CYS A O 1
ATOM 1357 N N . LEU A 1 183 ? 13.398 -9.969 -14.648 1 98.06 183 LEU A N 1
ATOM 1358 C CA . LEU A 1 183 ? 14.406 -9.594 -13.664 1 98.06 183 LEU A CA 1
ATOM 1359 C C . LEU A 1 183 ? 15.812 -9.828 -14.203 1 98.06 183 LEU A C 1
ATOM 1361 O O . LEU A 1 183 ? 16.734 -9.086 -13.883 1 98.06 183 LEU A O 1
ATOM 1365 N N . ARG A 1 184 ? 15.969 -10.852 -14.992 1 96.44 184 ARG A N 1
ATOM 1366 C CA . ARG A 1 184 ? 17.266 -11.102 -15.625 1 96.44 184 ARG A CA 1
ATOM 1367 C C . ARG A 1 184 ? 17.641 -9.953 -16.547 1 96.44 184 ARG A C 1
ATOM 1369 O O . ARG A 1 184 ? 18.766 -9.445 -16.484 1 96.44 184 ARG A O 1
ATOM 1376 N N . VAL A 1 185 ? 16.719 -9.578 -17.453 1 97.31 185 VAL A N 1
ATOM 1377 C CA . VAL A 1 185 ? 16.984 -8.477 -18.375 1 97.31 185 VAL A CA 1
ATOM 1378 C C . VAL A 1 185 ? 17.297 -7.203 -17.578 1 97.31 185 VAL A C 1
ATOM 1380 O O . VAL A 1 185 ? 18.234 -6.469 -17.906 1 97.31 185 VAL A O 1
ATOM 1383 N N . TYR A 1 186 ? 16.516 -6.91 -16.562 1 98.38 186 TYR A N 1
ATOM 1384 C CA . TYR A 1 186 ? 16.703 -5.746 -15.703 1 98.38 186 TYR A CA 1
ATOM 1385 C C . TYR A 1 186 ? 18.078 -5.766 -15.047 1 98.38 186 TYR A C 1
ATOM 1387 O O . TYR A 1 186 ? 18.812 -4.77 -15.094 1 98.38 186 TYR A O 1
ATOM 1395 N N . ALA A 1 187 ? 18.469 -6.914 -14.484 1 97.56 187 ALA A N 1
ATOM 1396 C CA . ALA A 1 187 ? 19.75 -7.062 -13.797 1 97.56 187 ALA A CA 1
ATOM 1397 C C . ALA A 1 187 ? 20.906 -6.848 -14.758 1 97.56 187 ALA A C 1
ATOM 1399 O O . ALA A 1 187 ? 21.938 -6.281 -14.383 1 97.56 187 ALA A O 1
ATOM 1400 N N . GLU A 1 188 ? 20.734 -7.215 -15.953 1 97.38 188 GLU A N 1
ATOM 1401 C CA . GLU A 1 188 ? 21.812 -7.184 -16.938 1 97.38 188 GLU A CA 1
ATOM 1402 C C . GLU A 1 188 ? 21.953 -5.793 -17.547 1 97.38 188 GLU A C 1
ATOM 1404 O O . GLU A 1 188 ? 23.062 -5.379 -17.906 1 97.38 188 GLU A O 1
ATOM 1409 N N . GLN A 1 189 ? 20.844 -5.117 -17.656 1 98.12 189 GLN A N 1
ATOM 1410 C CA . GLN A 1 189 ? 20.906 -3.971 -18.547 1 98.12 189 GLN A CA 1
ATOM 1411 C C . GLN A 1 189 ? 20.594 -2.672 -17.797 1 98.12 189 GLN A C 1
ATOM 1413 O O . GLN A 1 189 ? 20.812 -1.581 -18.328 1 98.12 189 GLN A O 1
ATOM 1418 N N . ALA A 1 190 ? 20.094 -2.742 -16.562 1 98.56 190 ALA A N 1
ATOM 1419 C CA . ALA A 1 190 ? 19.766 -1.525 -15.828 1 98.56 190 ALA A CA 1
ATOM 1420 C C . ALA A 1 190 ? 21.031 -0.822 -15.352 1 98.56 190 ALA A C 1
ATOM 1422 O O . ALA A 1 190 ? 22.062 -1.469 -15.102 1 98.56 190 ALA A O 1
ATOM 1423 N N . ARG A 1 191 ? 20.984 0.471 -15.281 1 98.19 191 ARG A N 1
ATOM 1424 C CA . ARG A 1 191 ? 22.016 1.254 -14.625 1 98.19 191 ARG A CA 1
ATOM 1425 C C . ARG A 1 191 ? 21.953 1.096 -13.109 1 98.19 191 ARG A C 1
ATOM 1427 O O . ARG A 1 191 ? 20.938 0.646 -12.57 1 98.19 191 ARG A O 1
ATOM 1434 N N . LYS A 1 192 ? 23.062 1.458 -12.469 1 96.88 192 LYS A N 1
ATOM 1435 C CA . LYS A 1 192 ? 23.125 1.384 -11.008 1 96.88 192 LYS A CA 1
ATOM 1436 C C . LYS A 1 192 ? 22.016 2.217 -10.367 1 96.88 192 LYS A C 1
ATOM 1438 O O . LYS A 1 192 ? 21.859 3.395 -10.695 1 96.88 192 LYS A O 1
ATOM 1443 N N . LYS A 1 193 ? 21.172 1.603 -9.516 1 96.5 193 LYS A N 1
ATOM 1444 C CA . LYS A 1 193 ? 20.125 2.229 -8.711 1 96.5 193 LYS A CA 1
ATOM 1445 C C . LYS A 1 193 ? 18.969 2.699 -9.578 1 96.5 193 LYS A C 1
ATOM 1447 O O . LYS A 1 193 ? 18.141 3.512 -9.148 1 96.5 193 LYS A O 1
ATOM 1452 N N . GLU A 1 194 ? 18.969 2.242 -10.859 1 98.19 194 GLU A N 1
ATOM 1453 C CA . GLU A 1 194 ? 17.859 2.574 -11.75 1 98.19 194 GLU A CA 1
ATOM 1454 C C . GLU A 1 194 ? 16.641 1.712 -11.445 1 98.19 194 GLU A C 1
ATOM 1456 O O . GLU A 1 194 ? 16.703 0.484 -11.531 1 98.19 194 GLU A O 1
ATOM 1461 N N . ARG A 1 195 ? 15.562 2.365 -11.062 1 97.94 195 ARG A N 1
ATOM 1462 C CA . ARG A 1 195 ? 14.32 1.643 -10.812 1 97.94 195 ARG A CA 1
ATOM 1463 C C . ARG A 1 195 ? 13.695 1.169 -12.125 1 97.94 195 ARG A C 1
ATOM 1465 O O . ARG A 1 195 ? 14.008 1.696 -13.195 1 97.94 195 ARG A O 1
ATOM 1472 N N . THR A 1 196 ? 12.836 0.201 -12.016 1 98.56 196 THR A N 1
ATOM 1473 C CA . THR A 1 196 ? 12.305 -0.461 -13.203 1 98.56 196 THR A CA 1
ATOM 1474 C C . THR A 1 196 ? 11.516 0.521 -14.062 1 98.56 196 THR A C 1
ATOM 1476 O O . THR A 1 196 ? 11.516 0.416 -15.289 1 98.56 196 THR A O 1
ATOM 1479 N N . ALA A 1 197 ? 10.781 1.469 -13.438 1 98.62 197 ALA A N 1
ATOM 1480 C CA . 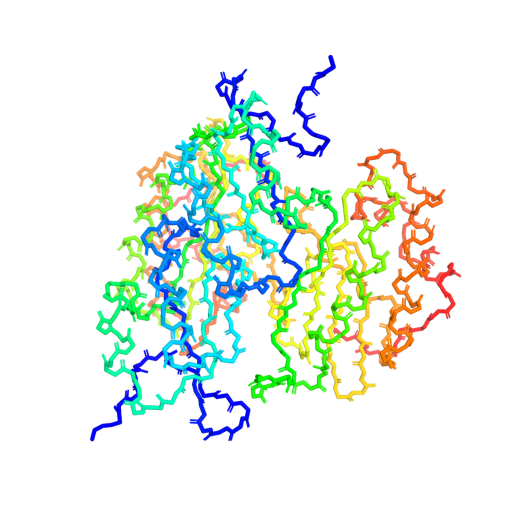ALA A 1 197 ? 10.016 2.457 -14.188 1 98.62 197 ALA A CA 1
ATOM 1481 C C . ALA A 1 197 ? 10.914 3.273 -15.109 1 98.62 197 ALA A C 1
ATOM 1483 O O . ALA A 1 197 ? 10.625 3.43 -16.297 1 98.62 197 ALA A O 1
ATOM 1484 N N . ARG A 1 198 ? 12.008 3.768 -14.594 1 98.44 198 ARG A N 1
ATOM 1485 C CA . ARG A 1 198 ? 12.953 4.555 -15.375 1 98.44 198 ARG A CA 1
ATOM 1486 C C . ARG A 1 198 ? 13.68 3.686 -16.391 1 98.44 198 ARG A C 1
ATOM 1488 O O . ARG A 1 198 ? 13.961 4.125 -17.5 1 98.44 198 ARG A O 1
ATOM 1495 N N . PHE A 1 199 ? 13.977 2.502 -16 1 98.62 199 PHE A N 1
ATOM 1496 C CA . PHE A 1 199 ? 14.625 1.529 -16.875 1 98.62 199 PHE A CA 1
ATOM 1497 C C . PHE A 1 199 ? 13.797 1.316 -18.141 1 98.62 199 PHE A C 1
ATOM 1499 O O . PHE A 1 199 ? 14.328 1.397 -19.25 1 98.62 199 PHE A O 1
ATOM 1506 N N . ILE A 1 200 ? 12.484 1.077 -17.953 1 98.25 200 ILE A N 1
ATOM 1507 C CA . ILE A 1 200 ? 11.633 0.788 -19.094 1 98.25 200 ILE A CA 1
ATOM 1508 C C . ILE A 1 200 ? 11.414 2.061 -19.922 1 98.25 200 ILE A C 1
ATOM 1510 O O . ILE A 1 200 ? 11.242 2.004 -21.141 1 98.25 200 ILE A O 1
ATOM 1514 N N . GLU A 1 201 ? 11.359 3.217 -19.266 1 98.06 201 GLU A N 1
ATOM 1515 C CA . GLU A 1 201 ? 11.281 4.477 -20 1 98.06 201 GLU A CA 1
ATOM 1516 C C . GLU A 1 201 ? 12.508 4.672 -20.891 1 98.06 201 GLU A C 1
ATOM 1518 O O . GLU A 1 201 ? 12.406 5.199 -22 1 98.06 201 GLU A O 1
ATOM 1523 N N . ARG A 1 202 ? 13.664 4.285 -20.375 1 98.06 202 ARG A N 1
ATOM 1524 C CA . ARG A 1 202 ? 14.914 4.453 -21.109 1 98.06 202 ARG A CA 1
ATOM 1525 C C . ARG A 1 202 ? 15.016 3.457 -22.266 1 98.06 202 ARG A C 1
ATOM 1527 O O . ARG A 1 202 ? 15.297 3.84 -23.406 1 98.06 202 ARG A O 1
ATOM 1534 N N . LEU A 1 203 ? 14.773 2.158 -22.047 1 96.44 203 LEU A N 1
ATOM 1535 C CA . LEU A 1 203 ? 15.031 1.112 -23.031 1 96.44 203 LEU A CA 1
ATOM 1536 C C . LEU A 1 203 ? 13.82 0.898 -23.938 1 96.44 203 LEU A C 1
ATOM 1538 O O . LEU A 1 203 ? 13.961 0.406 -25.062 1 96.44 203 LEU A O 1
ATOM 1542 N N . GLY A 1 204 ? 12.617 1.115 -23.359 1 95.62 204 GLY A N 1
ATOM 1543 C CA . GLY A 1 204 ? 11.398 0.947 -24.141 1 95.62 204 GLY A CA 1
ATOM 1544 C C . GLY A 1 204 ? 10.773 -0.425 -23.969 1 95.62 204 GLY A C 1
ATOM 1545 O O . GLY A 1 204 ? 11.477 -1.424 -23.828 1 95.62 204 GLY A O 1
ATOM 1546 N N . LEU A 1 205 ? 9.484 -0.42 -24.125 1 94.56 205 LEU A N 1
ATOM 1547 C CA . LEU A 1 205 ? 8.703 -1.638 -23.953 1 94.56 205 LEU A CA 1
ATOM 1548 C C . LEU A 1 205 ? 9.016 -2.646 -25.047 1 94.56 205 LEU A C 1
ATOM 1550 O O . LEU A 1 205 ? 9.109 -3.848 -24.781 1 94.56 205 LEU A O 1
ATOM 1554 N N . ASP A 1 206 ? 9.164 -2.191 -26.25 1 93.69 206 ASP A N 1
ATOM 1555 C CA . ASP A 1 206 ? 9.461 -3.07 -27.391 1 93.69 206 ASP A CA 1
ATOM 1556 C C . ASP A 1 206 ? 10.766 -3.826 -27.156 1 93.69 206 ASP A C 1
ATOM 1558 O O . ASP A 1 206 ? 10.867 -5.016 -27.469 1 93.69 206 ASP A O 1
ATOM 1562 N N . HIS A 1 207 ? 11.719 -3.115 -26.672 1 95 207 HIS A N 1
ATOM 1563 C CA . HIS A 1 207 ? 13 -3.748 -26.359 1 95 207 HIS A CA 1
ATOM 1564 C C . HIS A 1 207 ? 12.828 -4.875 -25.359 1 95 207 HIS A C 1
ATOM 1566 O O . HIS A 1 207 ? 13.328 -5.984 -25.562 1 95 207 HIS A O 1
ATOM 1572 N N . LEU A 1 208 ? 12.117 -4.605 -24.203 1 95.06 208 LEU A N 1
ATOM 1573 C CA . LEU A 1 208 ? 11.898 -5.617 -23.172 1 95.06 208 LEU A CA 1
ATOM 1574 C C . LEU A 1 208 ? 11.164 -6.824 -23.75 1 95.06 208 LEU A C 1
ATOM 1576 O O . LEU A 1 208 ? 11.555 -7.965 -23.516 1 95.06 208 LEU A O 1
ATOM 1580 N N . ARG A 1 209 ? 10.133 -6.609 -24.516 1 92.19 209 ARG A N 1
ATOM 1581 C CA . ARG A 1 209 ? 9.344 -7.695 -25.078 1 92.19 209 ARG A CA 1
ATOM 1582 C C . ARG A 1 209 ? 10.195 -8.562 -26.016 1 92.19 209 ARG A C 1
ATOM 1584 O O . ARG A 1 209 ? 10.031 -9.781 -26.047 1 92.19 209 ARG A O 1
ATOM 1591 N N . HIS A 1 210 ? 11.031 -7.922 -26.719 1 91.44 210 HIS A N 1
ATOM 1592 C CA . HIS A 1 210 ? 11.938 -8.648 -27.609 1 91.44 210 HIS A CA 1
ATOM 1593 C C . HIS A 1 210 ? 12.852 -9.578 -26.812 1 91.44 210 HIS A C 1
ATOM 1595 O O . HIS A 1 210 ? 13.141 -10.695 -27.25 1 91.44 210 HIS A O 1
ATOM 1601 N N . GLU A 1 211 ? 13.25 -9.133 -25.688 1 91.56 211 GLU A N 1
ATOM 1602 C CA . GLU A 1 211 ? 14.156 -9.906 -24.844 1 91.56 211 GLU A CA 1
ATOM 1603 C C . GLU A 1 211 ? 13.422 -11.062 -24.156 1 91.56 211 GLU A C 1
ATOM 1605 O O . GLU A 1 211 ? 14.047 -12.055 -23.781 1 91.56 211 GLU A O 1
ATOM 1610 N N . LEU A 1 212 ? 12.117 -11.094 -23.688 1 90 212 LEU A N 1
ATOM 1611 C CA . LEU A 1 212 ? 11.367 -12.023 -22.844 1 90 212 LEU A CA 1
ATOM 1612 C C . LEU A 1 212 ? 10.844 -13.195 -23.656 1 90 212 LEU A C 1
ATOM 1614 O O . LEU A 1 212 ? 10.727 -14.312 -23.156 1 90 212 LEU A O 1
ATOM 1618 N N . ASP A 1 213 ? 10.672 -13.344 -24.828 1 83.44 213 ASP A N 1
ATOM 1619 C CA . ASP A 1 213 ? 10.047 -14.383 -25.656 1 83.44 213 ASP A CA 1
ATOM 1620 C C . ASP A 1 213 ? 8.648 -14.727 -25.125 1 83.44 213 ASP A C 1
ATOM 1622 O O . ASP A 1 213 ? 8.336 -15.898 -24.906 1 83.44 213 ASP A O 1
ATOM 1626 N N . PHE A 1 214 ? 7.832 -13.844 -24.641 1 85.25 214 PHE A N 1
ATOM 1627 C CA . PHE A 1 214 ? 6.43 -13.953 -24.25 1 85.25 214 PHE A CA 1
ATOM 1628 C C . PHE A 1 214 ? 5.559 -13.031 -25.094 1 85.25 214 PHE A C 1
ATOM 1630 O O . PHE A 1 214 ? 6.07 -12.172 -25.812 1 85.25 214 PHE A O 1
ATOM 1637 N N . SER A 1 215 ? 4.246 -13.359 -25.047 1 80.31 215 SER A N 1
ATOM 1638 C CA . SER A 1 215 ? 3.377 -12.555 -25.891 1 80.31 215 SER A CA 1
ATOM 1639 C C . SER A 1 215 ? 2.244 -11.93 -25.078 1 80.31 215 SER A C 1
ATOM 1641 O O . SER A 1 215 ? 1.867 -12.445 -24.031 1 80.31 215 SER A O 1
ATOM 1643 N N . VAL A 1 216 ? 1.822 -10.781 -25.484 1 83.31 216 VAL A N 1
ATOM 1644 C CA . VAL A 1 216 ? 0.63 -10.109 -24.969 1 83.31 216 VAL A CA 1
ATOM 1645 C C . VAL A 1 216 ? -0.542 -10.336 -25.922 1 83.31 216 VAL A C 1
ATOM 1647 O O . VAL A 1 216 ? -0.42 -10.117 -27.125 1 83.31 216 VAL A O 1
ATOM 1650 N N . SER A 1 217 ? -1.562 -10.961 -25.266 1 77.06 217 SER A N 1
ATOM 1651 C CA . SER A 1 217 ? -2.719 -11.258 -26.109 1 77.06 217 SER A CA 1
ATOM 1652 C C . SER A 1 217 ? -3.26 -10 -26.781 1 77.06 217 SER A C 1
ATOM 1654 O O . SER A 1 217 ? -3.207 -8.914 -26.203 1 77.06 217 SER A O 1
ATOM 1656 N N . GLU A 1 218 ? -3.826 -10.242 -27.969 1 69.25 218 GLU A N 1
ATOM 1657 C CA . GLU A 1 218 ? -4.441 -9.156 -28.734 1 69.25 218 GLU A CA 1
ATOM 1658 C C . GLU A 1 218 ? -5.676 -8.609 -28 1 69.25 218 GLU A C 1
ATOM 1660 O O . GLU A 1 218 ? -6.453 -9.375 -27.438 1 69.25 218 GLU A O 1
ATOM 1665 N N . GLY A 1 219 ? -5.793 -7.297 -27.672 1 54.56 219 GLY A N 1
ATOM 1666 C CA . GLY A 1 219 ? -6.953 -6.688 -27.047 1 54.56 219 GLY A CA 1
ATOM 1667 C C . GLY A 1 219 ? -6.758 -6.418 -25.562 1 54.56 219 GLY A C 1
ATOM 1668 O O . GLY A 1 219 ? -7.699 -6.023 -24.875 1 54.56 219 GLY A O 1
ATOM 1669 N N . TYR A 1 220 ? -5.641 -7.02 -25.109 1 67.81 220 TYR A N 1
ATOM 1670 C CA . TYR A 1 220 ? -5.418 -6.723 -23.703 1 67.81 220 TYR A CA 1
ATOM 1671 C C . TYR A 1 220 ? -5.508 -5.223 -23.438 1 67.81 220 TYR A C 1
ATOM 1673 O O . TYR A 1 220 ? -4.816 -4.43 -24.078 1 67.81 220 TYR A O 1
ATOM 1681 N N . GLN A 1 221 ? -6.773 -4.762 -22.844 1 52.06 221 GLN A N 1
ATOM 1682 C CA . GLN A 1 221 ? -7.008 -3.375 -22.453 1 52.06 221 GLN A CA 1
ATOM 1683 C C . GLN A 1 221 ? -6.535 -3.127 -21.016 1 52.06 221 GLN A C 1
ATOM 1685 O O . GLN A 1 221 ? -6.637 -4.008 -20.172 1 52.06 221 GLN A O 1
ATOM 1690 N N . MET B 1 1 ? -31.312 -10.789 14.758 1 44.59 1 MET B N 1
ATOM 1691 C CA . MET B 1 1 ? -30.516 -9.633 14.352 1 44.59 1 MET B CA 1
ATOM 1692 C C . MET B 1 1 ? -29.125 -10.062 13.938 1 44.59 1 MET B C 1
ATOM 1694 O O . MET B 1 1 ? -28.484 -10.883 14.609 1 44.59 1 MET B O 1
ATOM 1698 N N . SER B 1 2 ? -28.734 -9.977 12.602 1 66.94 2 SER B N 1
ATOM 1699 C CA . SER B 1 2 ? -27.5 -10.555 12.078 1 66.94 2 SER B CA 1
ATOM 1700 C C . SER B 1 2 ? -26.281 -10.094 12.875 1 66.94 2 SER B C 1
ATOM 1702 O O . SER B 1 2 ? -26.188 -8.922 13.242 1 66.94 2 SER B O 1
ATOM 1704 N N . ASN B 1 3 ? -25.688 -10.891 13.641 1 80.75 3 ASN B N 1
ATOM 1705 C CA . ASN B 1 3 ? -24.484 -10.664 14.438 1 80.75 3 ASN B CA 1
ATOM 1706 C C . ASN B 1 3 ? -23.328 -10.188 13.586 1 80.75 3 ASN B C 1
ATOM 1708 O O . ASN B 1 3 ? -22.234 -9.922 14.102 1 80.75 3 ASN B O 1
ATOM 1712 N N . VAL B 1 4 ? -23.625 -9.938 12.398 1 87.12 4 VAL B N 1
ATOM 1713 C CA . VAL B 1 4 ? -22.531 -9.555 11.5 1 87.12 4 VAL B CA 1
ATOM 1714 C C . VAL B 1 4 ? -22.438 -8.039 11.422 1 87.12 4 VAL B C 1
ATOM 1716 O O . VAL B 1 4 ? -23.375 -7.379 10.945 1 87.12 4 VAL B O 1
ATOM 1719 N N . PRO B 1 5 ? -21.422 -7.508 11.938 1 86.62 5 PRO B N 1
ATOM 1720 C CA . PRO B 1 5 ? -21.312 -6.051 11.898 1 86.62 5 PRO B CA 1
ATOM 1721 C C . PRO B 1 5 ? -21.234 -5.504 10.477 1 86.62 5 PRO B C 1
ATOM 1723 O O . PRO B 1 5 ? -20.797 -6.207 9.562 1 86.62 5 PRO B O 1
ATOM 1726 N N . GLN B 1 6 ? -21.688 -4.273 10.375 1 82.94 6 GLN B N 1
ATOM 1727 C CA . GLN B 1 6 ? -21.562 -3.598 9.094 1 82.94 6 GLN B CA 1
ATOM 1728 C C . GLN B 1 6 ? -20.094 -3.465 8.68 1 82.94 6 GLN B C 1
ATOM 1730 O O . GLN B 1 6 ? -19.25 -3.105 9.5 1 82.94 6 GLN B O 1
ATOM 1735 N N . GLY B 1 7 ? -19.812 -3.799 7.457 1 87.31 7 GLY B N 1
ATOM 1736 C CA . GLY B 1 7 ? -18.453 -3.689 6.965 1 87.31 7 GLY B CA 1
ATOM 1737 C C . GLY B 1 7 ? -17.734 -5.02 6.918 1 87.31 7 GLY B C 1
ATOM 1738 O O . GLY B 1 7 ? -16.672 -5.133 6.293 1 87.31 7 GLY B O 1
ATOM 1739 N N . ALA B 1 8 ? -18.281 -6.035 7.652 1 93.5 8 ALA B N 1
ATOM 1740 C CA . ALA B 1 8 ? -17.719 -7.375 7.531 1 93.5 8 ALA B CA 1
ATOM 1741 C C . ALA B 1 8 ? -17.828 -7.891 6.102 1 93.5 8 ALA B C 1
ATOM 1743 O O . ALA B 1 8 ? -18.812 -7.625 5.414 1 93.5 8 ALA B O 1
ATOM 1744 N N . ILE B 1 9 ? -16.844 -8.625 5.66 1 95.31 9 ILE B N 1
ATOM 1745 C CA . ILE B 1 9 ? -16.781 -9.078 4.273 1 95.31 9 ILE B CA 1
ATOM 1746 C C . ILE B 1 9 ? -16.984 -10.586 4.207 1 95.31 9 ILE B C 1
ATOM 1748 O O . ILE B 1 9 ? -16.141 -11.352 4.703 1 95.31 9 ILE B O 1
ATOM 1752 N N . LEU B 1 10 ? -18.078 -10.992 3.592 1 97.44 10 LEU B N 1
ATOM 1753 C CA . LEU B 1 10 ? -18.312 -12.414 3.41 1 97.44 10 LEU B CA 1
ATOM 1754 C C . LEU B 1 10 ? -17.219 -13.047 2.557 1 97.44 10 LEU B C 1
ATOM 1756 O O . LEU B 1 10 ? -16.812 -12.477 1.539 1 97.44 10 LEU B O 1
ATOM 1760 N N . GLN B 1 11 ? -16.688 -14.227 2.986 1 98.06 11 GLN B N 1
ATOM 1761 C CA . GLN B 1 11 ? -15.57 -14.875 2.309 1 98.06 11 GLN B CA 1
ATOM 1762 C C . GLN B 1 11 ? -16.062 -15.953 1.345 1 98.06 11 GLN B C 1
ATOM 1764 O O . GLN B 1 11 ? -17.266 -16.219 1.271 1 98.06 11 GLN B O 1
ATOM 1769 N N . ARG B 1 12 ? -15.148 -16.484 0.613 1 97.56 12 ARG B N 1
ATOM 1770 C CA . ARG B 1 12 ? -15.398 -17.422 -0.477 1 97.56 12 ARG B CA 1
ATOM 1771 C C . ARG B 1 12 ? -16.125 -18.656 0.026 1 97.56 12 ARG B C 1
ATOM 1773 O O . ARG B 1 12 ? -16.953 -19.234 -0.691 1 97.56 12 ARG B O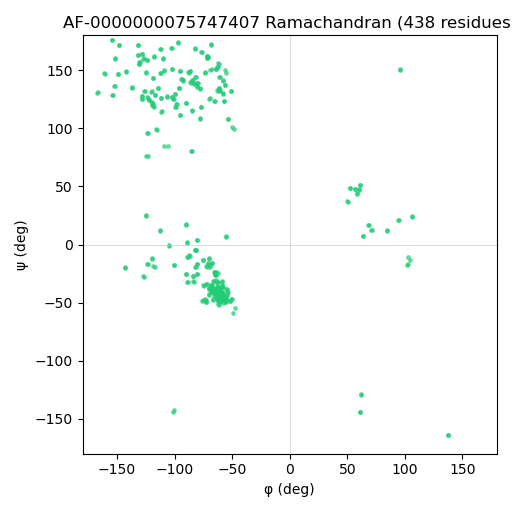 1
ATOM 1780 N N . ASP B 1 13 ? -15.914 -19.109 1.278 1 97.25 13 ASP B N 1
ATOM 1781 C CA . ASP B 1 13 ? -16.531 -20.312 1.843 1 97.25 13 ASP B CA 1
ATOM 1782 C C . ASP B 1 13 ? -18 -20.047 2.201 1 97.25 13 ASP B C 1
ATOM 1784 O O . ASP B 1 13 ? -18.719 -20.984 2.566 1 97.25 13 ASP B O 1
ATOM 1788 N N . LYS B 1 14 ? -18.422 -18.797 2.217 1 97.19 14 LYS B N 1
ATOM 1789 C CA . LYS B 1 14 ? -19.781 -18.344 2.465 1 97.19 14 LYS B CA 1
ATOM 1790 C C . LYS B 1 14 ? -20.188 -18.594 3.912 1 97.19 14 LYS B C 1
ATOM 1792 O O . LYS B 1 14 ? -21.391 -18.578 4.234 1 97.19 14 LYS B O 1
ATOM 1797 N N . THR B 1 15 ? -19.266 -18.828 4.77 1 96.75 15 THR B N 1
ATOM 1798 C CA . THR B 1 15 ? -19.578 -19.125 6.164 1 96.75 15 THR B CA 1
ATOM 1799 C C . THR B 1 15 ? -18.797 -18.203 7.098 1 96.75 15 THR B C 1
ATOM 1801 O O . THR B 1 15 ? -19.234 -17.922 8.219 1 96.75 15 THR B O 1
ATOM 1804 N N . THR B 1 16 ? -17.688 -17.781 6.617 1 97.81 16 THR B N 1
ATOM 1805 C CA . THR B 1 16 ? -16.859 -16.922 7.461 1 97.81 16 THR B CA 1
ATOM 1806 C C . THR B 1 16 ? -16.781 -15.508 6.895 1 97.81 16 THR B C 1
ATOM 1808 O O . THR B 1 16 ? -17.25 -15.258 5.785 1 97.81 16 THR B O 1
ATOM 1811 N N . TYR B 1 17 ? -16.266 -14.602 7.715 1 97.06 17 TYR B N 1
ATOM 1812 C CA . TYR B 1 17 ? -16.156 -13.195 7.371 1 97.06 17 TYR B CA 1
ATOM 1813 C C . TYR B 1 17 ? -14.758 -12.664 7.633 1 97.06 17 TYR B C 1
ATOM 1815 O O . TYR B 1 17 ? -13.992 -13.273 8.383 1 97.06 17 TYR B O 1
ATOM 1823 N N . ALA B 1 18 ? -14.453 -11.609 6.945 1 96.75 18 ALA B N 1
ATOM 1824 C CA . ALA B 1 18 ? -13.258 -10.812 7.25 1 96.75 18 ALA B CA 1
ATOM 1825 C C . ALA B 1 18 ? -13.641 -9.438 7.793 1 96.75 18 ALA B C 1
ATOM 1827 O O . ALA B 1 18 ? -14.688 -8.891 7.438 1 96.75 18 ALA B O 1
ATOM 1828 N N . ILE B 1 19 ? -12.836 -8.93 8.656 1 95.19 19 ILE B N 1
ATOM 1829 C CA . ILE B 1 19 ? -13 -7.555 9.117 1 95.19 19 ILE B CA 1
ATOM 1830 C C . ILE B 1 19 ? -11.656 -6.824 9.039 1 95.19 19 ILE B C 1
ATOM 1832 O O . ILE B 1 19 ? -10.602 -7.453 9.055 1 95.19 19 ILE B O 1
ATOM 1836 N N . LYS B 1 20 ? -11.734 -5.574 8.938 1 94.5 20 LYS B N 1
ATOM 1837 C CA . LYS B 1 20 ? -10.57 -4.699 8.977 1 94.5 20 LYS B CA 1
ATOM 1838 C C . LYS B 1 20 ? -10.625 -3.771 10.188 1 94.5 20 LYS B C 1
ATOM 1840 O O . LYS B 1 20 ? -11.297 -2.738 10.156 1 94.5 20 LYS B O 1
ATOM 1845 N N . PRO B 1 21 ? -9.906 -4.156 11.195 1 91.19 21 PRO B N 1
ATOM 1846 C CA . PRO B 1 21 ? -9.883 -3.287 12.375 1 91.19 21 PRO B CA 1
ATOM 1847 C C . PRO B 1 21 ? -9.297 -1.906 12.078 1 91.19 21 PRO B C 1
ATOM 1849 O O . PRO B 1 21 ? -8.516 -1.751 11.141 1 91.19 21 PRO B O 1
ATOM 1852 N N . ARG B 1 22 ? -9.688 -0.993 12.883 1 90.06 22 ARG B N 1
ATOM 1853 C CA . ARG B 1 22 ? -9.25 0.385 12.695 1 90.06 22 ARG B CA 1
ATOM 1854 C C . ARG B 1 22 ? -7.828 0.582 13.203 1 90.06 22 ARG B C 1
ATOM 1856 O O . ARG B 1 22 ? -7.586 0.562 14.414 1 90.06 22 ARG B O 1
ATOM 1863 N N . THR B 1 23 ? -6.898 0.742 12.328 1 92.56 23 THR B N 1
ATOM 1864 C CA . THR B 1 23 ? -5.5 1.055 12.617 1 92.56 23 THR B CA 1
ATOM 1865 C C . THR B 1 23 ? -5.074 2.334 11.898 1 92.56 23 THR B C 1
ATOM 1867 O O . THR B 1 23 ? -4.348 2.281 10.906 1 92.56 23 THR B O 1
ATOM 1870 N N . PRO B 1 24 ? -5.52 3.473 12.445 1 93.5 24 PRO B N 1
ATOM 1871 C CA . PRO B 1 24 ? -5.258 4.73 11.742 1 93.5 24 PRO B CA 1
ATOM 1872 C C . PRO B 1 24 ? -3.787 4.898 11.359 1 93.5 24 PRO B C 1
ATOM 1874 O O . PRO B 1 24 ? -2.9 4.625 12.172 1 93.5 24 PRO B O 1
ATOM 1877 N N . LEU B 1 25 ? -3.555 5.27 10.133 1 97.19 25 LEU B N 1
ATOM 1878 C CA . LEU B 1 25 ? -2.244 5.613 9.586 1 97.19 25 LEU B CA 1
ATOM 1879 C C . LEU B 1 25 ? -1.312 4.406 9.617 1 97.19 25 LEU B C 1
ATOM 1881 O O . LEU B 1 25 ? -0.1 4.547 9.438 1 97.19 25 LEU B O 1
ATOM 1885 N N . GLY B 1 26 ? -1.807 3.258 9.953 1 97.38 26 GLY B N 1
ATOM 1886 C CA . GLY B 1 26 ? -1.031 2.027 9.922 1 97.38 26 GLY B CA 1
ATOM 1887 C C . GLY B 1 26 ? -0.214 1.811 11.188 1 97.38 26 GLY B C 1
ATOM 1888 O O . GLY B 1 26 ? 0.69 0.973 11.211 1 97.38 26 GLY B O 1
ATOM 1889 N N . VAL B 1 27 ? -0.458 2.568 12.211 1 97.94 27 VAL B N 1
ATOM 1890 C CA . VAL B 1 27 ? 0.318 2.449 13.438 1 97.94 27 VAL B CA 1
ATOM 1891 C C . VAL B 1 27 ? -0.156 1.234 14.234 1 97.94 27 VAL B C 1
ATOM 1893 O O . VAL B 1 27 ? -1.36 1.02 14.391 1 97.94 27 VAL B O 1
ATOM 1896 N N . LEU B 1 28 ? 0.795 0.472 14.695 1 97.81 28 LEU B N 1
ATOM 1897 C CA . LEU B 1 28 ? 0.532 -0.719 15.5 1 97.81 28 LEU B CA 1
ATOM 1898 C C . LEU B 1 28 ? 1.251 -0.643 16.844 1 97.81 28 LEU B C 1
ATOM 1900 O O . LEU B 1 28 ? 2.43 -0.991 16.938 1 97.81 28 LEU B O 1
ATOM 1904 N N . THR B 1 29 ? 0.562 -0.209 17.859 1 96.94 29 THR B N 1
ATOM 1905 C CA . THR B 1 29 ? 1.153 -0.224 19.188 1 96.94 29 THR B CA 1
ATOM 1906 C C . THR B 1 29 ? 1.272 -1.652 19.703 1 96.94 29 THR B C 1
ATOM 1908 O O . THR B 1 29 ? 0.605 -2.561 19.203 1 96.94 29 THR B O 1
ATOM 1911 N N . PRO B 1 30 ? 2.139 -1.84 20.734 1 97.69 30 PRO B N 1
ATOM 1912 C CA . PRO B 1 30 ? 2.219 -3.18 21.328 1 97.69 30 PRO B CA 1
ATOM 1913 C C . PRO B 1 30 ? 0.862 -3.701 21.797 1 97.69 30 PRO B C 1
ATOM 1915 O O . PRO B 1 30 ? 0.567 -4.891 21.641 1 97.69 30 PRO B O 1
ATOM 1918 N N . GLU B 1 31 ? 0.038 -2.826 22.359 1 96.69 31 GLU B N 1
ATOM 1919 C CA . GLU B 1 31 ? -1.294 -3.227 22.797 1 96.69 31 GLU B CA 1
ATOM 1920 C C . GLU B 1 31 ? -2.131 -3.748 21.641 1 96.69 31 GLU B C 1
ATOM 1922 O O . GLU B 1 31 ? -2.834 -4.754 21.766 1 96.69 31 GLU B O 1
ATOM 1927 N N . ILE B 1 32 ? -2.096 -3.062 20.5 1 96.75 32 ILE B N 1
ATOM 1928 C CA . ILE B 1 32 ? -2.832 -3.475 19.312 1 96.75 32 ILE B CA 1
ATOM 1929 C C . ILE B 1 32 ? -2.324 -4.832 18.844 1 96.75 32 ILE B C 1
ATOM 1931 O O . ILE B 1 32 ? -3.115 -5.742 18.578 1 96.75 32 ILE B O 1
ATOM 1935 N N . LEU B 1 33 ? -1 -4.977 18.734 1 98.06 33 LEU B N 1
ATOM 1936 C CA . LEU B 1 33 ? -0.378 -6.215 18.281 1 98.06 33 LEU B CA 1
ATOM 1937 C C . LEU B 1 33 ? -0.789 -7.387 19.156 1 98.06 33 LEU B C 1
ATOM 1939 O O . LEU B 1 33 ? -1.154 -8.453 18.656 1 98.06 33 LEU B O 1
ATOM 1943 N N . GLU B 1 34 ? -0.802 -7.18 20.391 1 97.75 34 GLU B N 1
ATOM 1944 C CA . GLU B 1 34 ? -1.15 -8.227 21.344 1 97.75 34 GLU B CA 1
ATOM 1945 C C . GLU B 1 34 ? -2.635 -8.57 21.266 1 97.75 34 GLU B C 1
ATOM 1947 O O . GLU B 1 34 ? -3.01 -9.742 21.328 1 97.75 34 GLU B O 1
ATOM 1952 N N . ALA B 1 35 ? -3.461 -7.559 21.172 1 97.25 35 ALA B N 1
ATOM 1953 C CA . ALA B 1 35 ? -4.898 -7.793 21.062 1 97.25 35 ALA B CA 1
ATOM 1954 C C . ALA B 1 35 ? -5.227 -8.602 19.812 1 97.25 35 ALA B C 1
ATOM 1956 O O . ALA B 1 35 ? -6.027 -9.539 19.859 1 97.25 35 ALA B O 1
ATOM 1957 N N . VAL B 1 36 ? -4.629 -8.266 18.703 1 97.94 36 VAL B N 1
ATOM 1958 C CA . VAL B 1 36 ? -4.879 -8.969 17.453 1 97.94 36 VAL B CA 1
ATOM 1959 C C . VAL B 1 36 ? -4.383 -10.406 17.562 1 97.94 36 VAL B C 1
ATOM 1961 O O . VAL B 1 36 ? -5.051 -11.336 17.094 1 97.94 36 VAL B O 1
ATOM 1964 N N . ALA B 1 37 ? -3.186 -10.594 18.188 1 98.25 37 ALA B N 1
ATOM 1965 C CA . ALA B 1 37 ? -2.668 -11.945 18.391 1 98.25 37 ALA B CA 1
ATOM 1966 C C . ALA B 1 37 ? -3.631 -12.789 19.219 1 98.25 37 ALA B C 1
ATOM 1968 O O . ALA B 1 37 ? -3.889 -13.953 18.906 1 98.25 37 ALA B O 1
ATOM 1969 N N . ARG B 1 38 ? -4.172 -12.234 20.266 1 98 38 ARG B N 1
ATOM 1970 C CA . ARG B 1 38 ? -5.121 -12.938 21.125 1 98 38 ARG B CA 1
ATOM 1971 C C . ARG B 1 38 ? -6.375 -13.328 20.359 1 98 38 ARG B C 1
ATOM 1973 O O . ARG B 1 38 ? -6.84 -14.469 20.453 1 98 38 ARG B O 1
ATOM 1980 N N . VAL B 1 39 ? -6.887 -12.391 19.609 1 98.06 39 VAL B N 1
ATOM 1981 C CA . VAL B 1 39 ? -8.094 -12.648 18.828 1 98.06 39 VAL B CA 1
ATOM 1982 C C . VAL B 1 39 ? -7.816 -13.742 17.797 1 98.06 39 VAL B C 1
ATOM 1984 O O . VAL B 1 39 ? -8.633 -14.648 17.609 1 98.06 39 VAL B O 1
ATOM 1987 N N . ALA B 1 40 ? -6.664 -13.609 17.141 1 98.31 40 ALA B N 1
ATOM 1988 C CA . ALA B 1 40 ? -6.312 -14.594 16.125 1 98.31 40 ALA B CA 1
ATOM 1989 C C . ALA B 1 40 ? -6.262 -16 16.703 1 98.31 40 ALA B C 1
ATOM 1991 O O . ALA B 1 40 ? -6.754 -16.953 16.094 1 98.31 40 ALA B O 1
ATOM 1992 N N . ARG B 1 41 ? -5.688 -16.172 17.938 1 98.25 41 ARG B N 1
ATOM 1993 C CA . ARG B 1 41 ? -5.562 -17.484 18.578 1 98.25 41 ARG B CA 1
ATOM 1994 C C . ARG B 1 41 ? -6.914 -17.969 19.094 1 98.25 41 ARG B C 1
ATOM 1996 O O . ARG B 1 41 ? -7.312 -19.094 18.828 1 98.25 41 ARG B O 1
ATOM 2003 N N . ARG B 1 42 ? -7.609 -17.156 19.734 1 98.12 42 ARG B N 1
ATOM 2004 C CA . ARG B 1 42 ? -8.836 -17.531 20.438 1 98.12 42 ARG B CA 1
ATOM 2005 C C . ARG B 1 42 ? -9.922 -17.938 19.453 1 98.12 42 ARG B C 1
ATOM 2007 O O . ARG B 1 42 ? -10.703 -18.844 19.719 1 98.12 42 ARG B O 1
ATOM 2014 N N . PHE B 1 43 ? -9.961 -17.281 18.312 1 97.94 43 PHE B N 1
ATOM 2015 C CA . PHE B 1 43 ? -11.078 -17.484 17.406 1 97.94 43 PHE B CA 1
ATOM 2016 C C . PHE B 1 43 ? -10.609 -18.188 16.125 1 97.94 43 PHE B C 1
ATOM 2018 O O . PHE B 1 43 ? -11.328 -18.203 15.125 1 97.94 43 PHE B O 1
ATOM 2025 N N . ASN B 1 44 ? -9.367 -18.703 16.156 1 97.06 44 ASN B N 1
ATOM 2026 C CA . ASN B 1 44 ? -8.805 -19.484 15.047 1 97.06 44 ASN B CA 1
ATOM 2027 C C . ASN B 1 44 ? -8.93 -18.734 13.719 1 97.06 44 ASN B C 1
ATOM 2029 O O . ASN B 1 44 ? -9.438 -19.281 12.742 1 97.06 44 ASN B O 1
ATOM 2033 N N . VAL B 1 45 ? -8.523 -17.484 13.758 1 97.94 45 VAL B N 1
ATOM 2034 C CA . VAL B 1 45 ? -8.516 -16.688 12.539 1 97.94 45 VAL B CA 1
ATOM 2035 C C . VAL B 1 45 ? -7.648 -17.359 11.484 1 97.94 45 VAL B C 1
ATOM 2037 O O . VAL B 1 45 ? -6.527 -17.781 11.773 1 97.94 45 VAL B O 1
ATOM 2040 N N . GLN B 1 46 ? -8.188 -17.5 10.305 1 97.75 46 GLN B N 1
ATOM 2041 C CA . GLN B 1 46 ? -7.504 -18.219 9.227 1 97.75 46 GLN B CA 1
ATOM 2042 C C . GLN B 1 46 ? -6.238 -17.469 8.805 1 97.75 46 GLN B C 1
ATOM 2044 O O . GLN B 1 46 ? -5.199 -18.094 8.57 1 97.75 46 GLN B O 1
ATOM 2049 N N . THR B 1 47 ? -6.352 -16.156 8.664 1 97.56 47 THR B N 1
ATOM 2050 C CA . THR B 1 47 ? -5.207 -15.359 8.242 1 97.56 47 THR B CA 1
ATOM 2051 C C . THR B 1 47 ? -5.336 -13.922 8.75 1 97.56 47 THR B C 1
ATOM 2053 O O . THR B 1 47 ? -6.41 -13.328 8.68 1 97.56 47 THR B O 1
ATOM 2056 N N . VAL B 1 48 ? -4.34 -13.406 9.383 1 98.19 48 VAL B N 1
ATOM 2057 C CA . VAL B 1 48 ? -4.164 -11.977 9.641 1 98.19 48 VAL B CA 1
ATOM 2058 C C . VAL B 1 48 ? -3.16 -11.398 8.648 1 98.19 48 VAL B C 1
ATOM 2060 O O . VAL B 1 48 ? -2.049 -11.914 8.5 1 98.19 48 VAL B O 1
ATOM 2063 N N . LYS B 1 49 ? -3.566 -10.398 7.969 1 98.19 49 LYS B N 1
ATOM 2064 C CA . LYS B 1 49 ? -2.723 -9.883 6.895 1 98.19 49 LYS B CA 1
ATOM 2065 C C . LYS B 1 49 ? -2.783 -8.359 6.828 1 98.19 49 LYS B C 1
ATOM 2067 O O . LYS B 1 49 ? -3.793 -7.758 7.195 1 98.19 49 LYS B O 1
ATOM 2072 N N . MET B 1 50 ? -1.686 -7.734 6.418 1 98.25 50 MET B N 1
ATOM 2073 C CA . MET B 1 50 ? -1.654 -6.309 6.117 1 98.25 50 MET B CA 1
ATOM 2074 C C . MET B 1 50 ? -2.186 -6.035 4.715 1 98.25 50 MET B C 1
ATOM 2076 O O . MET B 1 50 ? -1.978 -6.836 3.801 1 98.25 50 MET B O 1
ATOM 2080 N N . THR B 1 51 ? -2.855 -4.949 4.582 1 97.12 51 THR B N 1
ATOM 2081 C CA . THR B 1 51 ? -3.334 -4.535 3.268 1 97.12 51 THR B CA 1
ATOM 2082 C C . THR B 1 51 ? -2.461 -3.418 2.703 1 97.12 51 THR B C 1
ATOM 2084 O O . THR B 1 51 ? -1.622 -2.859 3.412 1 97.12 51 THR B O 1
ATOM 2087 N N . SER B 1 52 ? -2.646 -3.107 1.435 1 96.25 52 SER B N 1
ATOM 2088 C CA . SER B 1 52 ? -1.897 -2.031 0.796 1 96.25 52 SER B CA 1
ATOM 2089 C C . SER B 1 52 ? -2.289 -0.671 1.363 1 96.25 52 SER B C 1
ATOM 2091 O O . SER B 1 52 ? -1.571 0.314 1.184 1 96.25 52 SER B O 1
ATOM 2093 N N . GLY B 1 53 ? -3.41 -0.564 2.074 1 96.75 53 GLY B N 1
ATOM 2094 C CA . GLY B 1 53 ? -3.879 0.664 2.695 1 96.75 53 GLY B CA 1
ATOM 2095 C C . GLY B 1 53 ? -3.375 0.845 4.117 1 96.75 53 GLY B C 1
ATOM 2096 O O . GLY B 1 53 ? -3.961 1.599 4.895 1 96.75 53 GLY B O 1
ATOM 2097 N N . GLN B 1 54 ? -2.389 0.135 4.469 1 97.88 54 GLN B N 1
ATOM 2098 C CA . GLN B 1 54 ? -1.82 0.158 5.812 1 97.88 54 GLN B CA 1
ATOM 2099 C C . GLN B 1 54 ? -2.877 -0.174 6.863 1 97.88 54 GLN B C 1
ATOM 2101 O O . GLN B 1 54 ? -3.02 0.542 7.855 1 97.88 54 GLN B O 1
ATOM 2106 N N . ARG B 1 55 ? -3.596 -1.188 6.637 1 96.75 55 ARG B N 1
ATOM 2107 C CA . ARG B 1 55 ? -4.586 -1.728 7.562 1 96.75 55 ARG B CA 1
ATOM 2108 C C . ARG B 1 55 ? -4.375 -3.223 7.781 1 96.75 55 ARG B C 1
ATOM 2110 O O . ARG B 1 55 ? -3.607 -3.857 7.055 1 96.75 55 ARG B O 1
ATOM 2117 N N . LEU B 1 56 ? -4.992 -3.709 8.836 1 97.25 56 LEU B N 1
ATOM 2118 C CA . LEU B 1 56 ? -5.062 -5.148 9.055 1 97.25 56 LEU B CA 1
ATOM 2119 C C . LEU B 1 56 ? -6.371 -5.715 8.516 1 97.25 56 LEU B C 1
ATOM 2121 O O . LEU B 1 56 ? -7.391 -5.02 8.484 1 97.25 56 LEU B O 1
ATOM 2125 N N . ILE B 1 57 ? -6.32 -6.887 8.102 1 97.25 57 ILE B N 1
ATOM 2126 C CA . ILE B 1 57 ? -7.523 -7.656 7.816 1 97.25 57 ILE B CA 1
ATOM 2127 C C . ILE B 1 57 ? -7.465 -9 8.539 1 97.25 57 ILE B C 1
ATOM 2129 O O . ILE B 1 57 ? -6.438 -9.68 8.516 1 97.25 57 ILE B O 1
ATOM 2133 N N . LEU B 1 58 ? -8.414 -9.32 9.297 1 97.56 58 LEU B N 1
ATOM 2134 C CA . LEU B 1 58 ? -8.617 -10.617 9.945 1 97.56 58 LEU B CA 1
ATOM 2135 C C . LEU B 1 58 ? -9.617 -11.461 9.164 1 97.56 58 LEU B C 1
ATOM 2137 O O . LEU B 1 58 ? -10.789 -11.102 9.055 1 97.56 58 LEU B O 1
ATOM 2141 N N . ILE B 1 59 ? -9.219 -12.578 8.664 1 98.25 59 ILE B N 1
ATOM 2142 C CA . ILE B 1 59 ? -10.039 -13.383 7.766 1 98.25 59 ILE B CA 1
ATOM 2143 C C . ILE B 1 59 ? -10.398 -14.703 8.43 1 98.25 59 ILE B C 1
ATOM 2145 O O . ILE B 1 59 ? -9.531 -15.383 8.992 1 98.25 59 ILE B O 1
ATOM 2149 N N . GLY B 1 60 ? -11.664 -15.062 8.32 1 98.12 60 GLY B N 1
ATOM 2150 C CA . GLY B 1 60 ? -12.07 -16.375 8.781 1 98.12 60 GLY B CA 1
ATOM 2151 C C . GLY B 1 60 ? -12.859 -16.344 10.078 1 98.12 60 GLY B C 1
ATOM 2152 O O . GLY B 1 60 ? -12.867 -17.312 10.836 1 98.12 60 GLY B O 1
ATOM 2153 N N . LEU B 1 61 ? -13.453 -15.266 10.352 1 97.38 61 LEU B N 1
ATOM 2154 C CA . LEU B 1 61 ? -14.25 -15.125 11.57 1 97.38 61 LEU B CA 1
ATOM 2155 C C . LEU B 1 61 ? -15.672 -15.617 11.352 1 97.38 61 LEU B C 1
ATOM 2157 O O . LEU B 1 61 ? -16.266 -15.375 10.297 1 97.38 61 LEU B O 1
ATOM 2161 N N . ARG B 1 62 ? -16.219 -16.312 12.312 1 97.44 62 ARG B N 1
ATOM 2162 C CA . ARG B 1 62 ? -17.609 -16.75 12.258 1 97.44 62 ARG B CA 1
ATOM 2163 C C . ARG B 1 62 ? -18.547 -15.68 12.828 1 97.44 62 ARG B C 1
ATOM 2165 O O . ARG B 1 62 ? -18.172 -14.969 13.758 1 97.44 62 ARG B O 1
ATOM 2172 N N . ALA B 1 63 ? -19.734 -15.641 12.266 1 96.19 63 ALA B N 1
ATOM 2173 C CA . ALA B 1 63 ? -20.719 -14.641 12.68 1 96.19 63 ALA B CA 1
ATOM 2174 C C . ALA B 1 63 ? -20.953 -14.688 14.188 1 96.19 63 ALA B C 1
ATOM 2176 O O . ALA B 1 63 ? -21.047 -13.648 14.836 1 96.19 63 ALA B O 1
ATOM 2177 N N . GLU B 1 64 ? -21.016 -15.781 14.773 1 96.38 64 GLU B N 1
ATOM 2178 C CA . GLU B 1 64 ? -21.344 -15.961 16.188 1 96.38 64 GLU B CA 1
ATOM 2179 C C . GLU B 1 64 ? -20.219 -15.445 17.094 1 96.38 64 GLU B C 1
ATOM 2181 O O . GLU B 1 64 ? -20.438 -15.195 18.281 1 96.38 64 GLU B O 1
ATOM 2186 N N . ASP B 1 65 ? -19.031 -15.305 16.516 1 96.06 65 ASP B N 1
ATOM 2187 C CA . ASP B 1 65 ? -17.875 -14.914 17.312 1 96.06 65 ASP B CA 1
ATOM 2188 C C . ASP B 1 65 ? -17.75 -13.391 17.375 1 96.06 65 ASP B C 1
ATOM 2190 O O . ASP B 1 65 ? -17 -12.859 18.203 1 96.06 65 ASP B O 1
ATOM 2194 N N . PHE B 1 66 ? -18.469 -12.57 16.609 1 94.06 66 PHE B N 1
ATOM 2195 C CA . PHE B 1 66 ? -18.234 -11.141 16.406 1 94.06 66 PHE B CA 1
ATOM 2196 C C . PHE B 1 66 ? -18.375 -10.375 17.719 1 94.06 66 PHE B C 1
ATOM 2198 O O . PHE B 1 66 ? -17.562 -9.516 18.031 1 94.06 66 PHE B O 1
ATOM 2205 N N . PRO B 1 67 ? -19.422 -10.688 18.531 1 93.19 67 PRO B N 1
ATOM 2206 C CA . PRO B 1 67 ? -19.516 -9.93 19.781 1 93.19 67 PRO B CA 1
ATOM 2207 C C . PRO B 1 67 ? -18.281 -10.062 20.656 1 93.19 67 PRO B C 1
ATOM 2209 O O . PRO B 1 67 ? -17.781 -9.07 21.188 1 93.19 67 PRO B O 1
ATOM 2212 N N . ALA B 1 68 ? -17.781 -11.234 20.797 1 94.94 68 ALA B N 1
ATOM 2213 C CA . ALA B 1 68 ? -16.594 -11.469 21.594 1 94.94 68 ALA B CA 1
ATOM 2214 C C . ALA B 1 68 ? -15.352 -10.859 20.953 1 94.94 68 ALA B C 1
ATOM 2216 O O . ALA B 1 68 ? -14.477 -10.328 21.641 1 94.94 68 ALA B O 1
ATOM 2217 N N . VAL B 1 69 ? -15.219 -10.961 19.609 1 94.94 69 VAL B N 1
ATOM 2218 C CA . VAL B 1 69 ? -14.109 -10.383 18.859 1 94.94 69 VAL B CA 1
ATOM 2219 C C . VAL B 1 69 ? -14.078 -8.875 19.062 1 9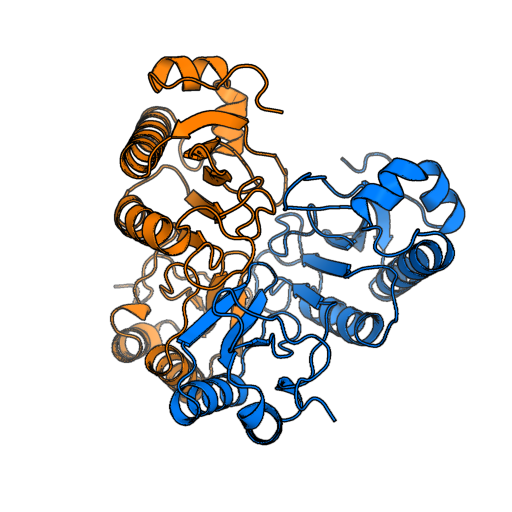4.94 69 VAL B C 1
ATOM 2221 O O . VAL B 1 69 ? -13.023 -8.297 19.344 1 94.94 69 VAL B O 1
ATOM 2224 N N . GLN B 1 70 ? -15.227 -8.242 18.922 1 90.44 70 GLN B N 1
ATOM 2225 C CA . GLN B 1 70 ? -15.328 -6.793 19.062 1 90.44 70 GLN B CA 1
ATOM 2226 C C . GLN B 1 70 ? -14.984 -6.367 20.5 1 90.44 70 GLN B C 1
ATOM 2228 O O . GLN B 1 70 ? -14.359 -5.324 20.703 1 90.44 70 GLN B O 1
ATOM 2233 N N . GLU B 1 71 ? -15.422 -7.102 21.438 1 91.5 71 GLU B N 1
ATOM 2234 C CA . GLU B 1 71 ? -15.094 -6.816 22.828 1 91.5 71 GLU B CA 1
ATOM 2235 C C . GLU B 1 71 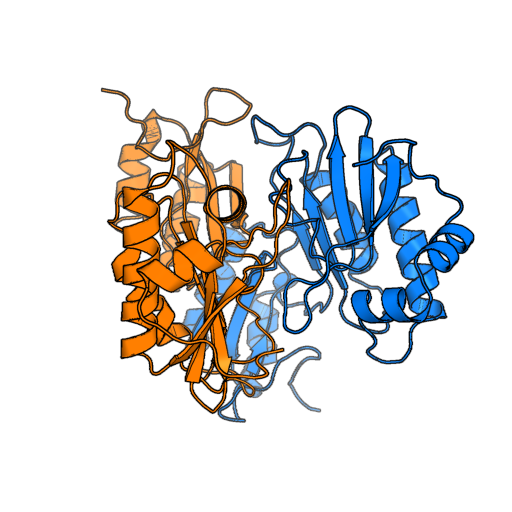? -13.586 -6.867 23.062 1 91.5 71 GLU B C 1
ATOM 2237 O O . GLU B 1 71 ? -13.023 -5.988 23.719 1 91.5 71 GLU B O 1
ATOM 2242 N N . GLU B 1 72 ? -13.016 -7.855 22.516 1 93.88 72 GLU B N 1
ATOM 2243 C CA . GLU B 1 72 ? -11.578 -8.047 22.703 1 93.88 72 GLU B CA 1
ATOM 2244 C C . GLU B 1 72 ? -10.773 -6.969 21.984 1 93.88 72 GLU B C 1
ATOM 2246 O O . GLU B 1 72 ? -9.75 -6.512 22.484 1 93.88 72 GLU B O 1
ATOM 2251 N N . LEU B 1 73 ? -11.219 -6.543 20.812 1 93.81 73 LEU B N 1
ATOM 2252 C CA . LEU B 1 73 ? -10.508 -5.535 20.031 1 93.81 73 LEU B CA 1
ATOM 2253 C C . LEU B 1 73 ? -10.805 -4.133 20.562 1 93.81 73 LEU B C 1
ATOM 2255 O O . LEU B 1 73 ? -10 -3.215 20.359 1 93.81 73 LEU B O 1
ATOM 2259 N N . GLY B 1 74 ? -11.969 -3.959 21.219 1 90.31 74 GLY B N 1
ATOM 2260 C CA . GLY B 1 74 ? -12.375 -2.635 21.656 1 90.31 74 GLY B CA 1
ATOM 2261 C C . GLY B 1 74 ? -12.562 -1.655 20.5 1 90.31 74 GLY B C 1
ATOM 2262 O O . GLY B 1 74 ? -13.25 -1.954 19.531 1 90.31 74 GLY B O 1
ATOM 2263 N N . GLU B 1 75 ? -11.938 -0.467 20.594 1 82.38 75 GLU B N 1
ATOM 2264 C CA . GLU B 1 75 ? -12.055 0.568 19.578 1 82.38 75 GLU B CA 1
ATOM 2265 C C . GLU B 1 75 ? -11.445 0.105 18.25 1 82.38 75 GLU B C 1
ATOM 2267 O O . GLU B 1 75 ? -11.883 0.537 17.172 1 82.38 75 GLU B O 1
ATOM 2272 N N . LEU B 1 76 ? -10.492 -0.817 18.297 1 83.62 76 LEU B N 1
ATOM 2273 C CA . LEU B 1 76 ? -9.875 -1.388 17.109 1 83.62 76 LEU B CA 1
ATOM 2274 C C . LEU B 1 76 ? -10.906 -2.139 16.266 1 83.62 76 LEU B C 1
ATOM 2276 O O . LEU B 1 76 ? -10.734 -2.285 15.055 1 83.62 76 LEU B O 1
ATOM 2280 N N . GLY B 1 77 ? -11.922 -2.553 16.938 1 79.88 77 GLY B N 1
ATOM 2281 C CA . GLY B 1 77 ? -12.914 -3.383 16.281 1 79.88 77 GLY B CA 1
ATOM 2282 C C . GLY B 1 77 ? -13.922 -2.582 15.477 1 79.88 77 GLY B C 1
ATOM 2283 O O . GLY B 1 77 ? -14.758 -3.152 14.773 1 79.88 77 GLY B O 1
ATOM 2284 N N . THR B 1 78 ? -13.828 -1.282 15.547 1 80.19 78 THR B N 1
ATOM 2285 C CA . THR B 1 78 ? -14.703 -0.449 14.734 1 80.19 78 THR B CA 1
ATOM 2286 C C . THR B 1 78 ? -14.336 -0.551 13.258 1 80.19 78 THR B C 1
ATOM 2288 O O . THR B 1 78 ? -13.164 -0.395 12.891 1 80.19 78 THR B O 1
ATOM 2291 N N . ILE B 1 79 ? -15.344 -0.902 12.492 1 81.12 79 ILE B N 1
ATOM 2292 C CA . ILE B 1 79 ? -15.117 -1.08 11.062 1 81.12 79 ILE B CA 1
ATOM 2293 C C . ILE B 1 79 ? -15.344 0.245 10.336 1 81.12 79 ILE B C 1
ATOM 2295 O O . ILE B 1 79 ? -16.344 0.928 10.57 1 81.12 79 ILE B O 1
ATOM 2299 N N . CYS B 1 80 ? -14.352 0.712 9.648 1 79.62 80 CYS B N 1
ATOM 2300 C CA . CYS B 1 80 ? -14.445 1.903 8.812 1 79.62 80 CYS B CA 1
ATOM 2301 C C . CYS B 1 80 ? -13.984 1.604 7.387 1 79.62 80 CYS B C 1
ATOM 2303 O O . CYS B 1 80 ? -12.922 1.021 7.18 1 79.62 80 CYS B O 1
ATOM 2305 N N . VAL B 1 81 ? -14.828 2.064 6.477 1 86.75 81 VAL B N 1
ATOM 2306 C CA . VAL B 1 81 ? -14.523 1.746 5.086 1 86.75 81 VAL B CA 1
ATOM 2307 C C . VAL B 1 81 ? -13.523 2.76 4.531 1 86.75 81 VAL B C 1
ATOM 2309 O O . VAL B 1 81 ? -12.82 2.477 3.564 1 86.75 81 VAL B O 1
ATOM 2312 N N . HIS B 1 82 ? -13.516 4 5.098 1 94.38 82 HIS B N 1
ATOM 2313 C CA . HIS B 1 82 ? -12.523 5 4.707 1 94.38 82 HIS B CA 1
ATOM 2314 C C . HIS B 1 82 ? -11.25 4.859 5.527 1 94.38 82 HIS B C 1
ATOM 2316 O O . HIS B 1 82 ? -11.289 4.387 6.668 1 94.38 82 HIS B O 1
ATOM 2322 N N . TYR B 1 83 ? -10.18 5.199 4.945 1 94.88 83 TYR B N 1
ATOM 2323 C CA . TYR B 1 83 ? -8.961 5.16 5.754 1 94.88 83 TYR B CA 1
ATOM 2324 C C . TYR B 1 83 ? -7.945 6.18 5.258 1 94.88 83 TYR B C 1
ATOM 2326 O O . TYR B 1 83 ? -8.07 6.707 4.148 1 94.88 83 TYR B O 1
ATOM 2334 N N . VAL B 1 84 ? -7.043 6.488 6.121 1 98.19 84 VAL B N 1
ATOM 2335 C CA . VAL B 1 84 ? -5.895 7.34 5.824 1 98.19 84 VAL B CA 1
ATOM 2336 C C . VAL B 1 84 ? -4.602 6.562 6.059 1 98.19 84 VAL B C 1
ATOM 2338 O O . VAL B 1 84 ? -4.398 5.992 7.133 1 98.19 84 VAL B O 1
ATOM 2341 N N . GLN B 1 85 ? -3.816 6.422 5.055 1 98.5 85 GLN B N 1
ATOM 2342 C CA . GLN B 1 85 ? -2.447 5.941 5.219 1 98.5 85 GLN B CA 1
ATOM 2343 C C . GLN B 1 85 ? -1.45 7.094 5.152 1 98.5 85 GLN B C 1
ATOM 2345 O O . GLN B 1 85 ? -1.694 8.094 4.477 1 98.5 85 GLN B O 1
ATOM 2350 N N . ALA B 1 86 ? -0.335 6.961 5.832 1 98.88 86 ALA B N 1
ATOM 2351 C CA . ALA B 1 86 ? 0.644 8.039 5.887 1 98.88 86 ALA B CA 1
ATOM 2352 C C . ALA B 1 86 ? 2.062 7.492 6.023 1 98.88 86 ALA B C 1
ATOM 2354 O O . ALA B 1 86 ? 2.268 6.418 6.59 1 98.88 86 ALA B O 1
ATOM 2355 N N . CYS B 1 87 ? 2.977 8.203 5.43 1 98.62 87 CYS B N 1
ATOM 2356 C CA . CYS B 1 87 ? 4.371 7.906 5.73 1 98.62 87 CYS B CA 1
ATOM 2357 C C . CYS B 1 87 ? 4.805 8.586 7.027 1 98.62 87 CYS B C 1
ATOM 2359 O O . CYS B 1 87 ? 4.09 9.438 7.555 1 98.62 87 CYS B O 1
ATOM 2361 N N . PRO B 1 88 ? 5.965 8.242 7.562 1 98.44 88 PRO B N 1
ATOM 2362 C CA . PRO B 1 88 ? 6.375 8.812 8.844 1 98.44 88 PRO B CA 1
ATOM 2363 C C . PRO B 1 88 ? 6.633 10.312 8.766 1 98.44 88 PRO B C 1
ATOM 2365 O O . PRO B 1 88 ? 6.465 11.031 9.758 1 98.44 88 PRO B O 1
ATOM 2368 N N . GLY B 1 89 ? 7.094 10.797 7.578 1 98 89 GLY B N 1
ATOM 2369 C CA . GLY B 1 89 ? 7.293 12.219 7.383 1 98 89 GLY B CA 1
ATOM 2370 C C . GLY B 1 89 ? 8.312 12.812 8.336 1 98 89 GLY B C 1
ATOM 2371 O O . GLY B 1 89 ? 9.328 12.18 8.648 1 98 89 GLY B O 1
ATOM 2372 N N . VAL B 1 90 ? 8.117 14.055 8.805 1 98.31 90 VAL B N 1
ATOM 2373 C CA . VAL B 1 90 ? 9.109 14.805 9.57 1 98.31 90 VAL B CA 1
ATOM 2374 C C . VAL B 1 90 ? 9.25 14.195 10.961 1 98.31 90 VAL B C 1
ATOM 2376 O O . VAL B 1 90 ? 10.195 14.508 11.688 1 98.31 90 VAL B O 1
ATOM 2379 N N . GLU B 1 91 ? 8.305 13.375 11.391 1 97.81 91 GLU B N 1
ATOM 2380 C CA . GLU B 1 91 ? 8.375 12.797 12.727 1 97.81 91 GLU B CA 1
ATOM 2381 C C . GLU B 1 91 ? 9.648 11.969 12.898 1 97.81 91 GLU B C 1
ATOM 2383 O O . GLU B 1 91 ? 10.312 12.047 13.938 1 97.81 91 GLU B O 1
ATOM 2388 N N . THR B 1 92 ? 10.031 11.18 11.797 1 98.19 92 THR B N 1
ATOM 2389 C CA . THR B 1 92 ? 11.188 10.32 12.008 1 98.19 92 THR B CA 1
ATOM 2390 C C . THR B 1 92 ? 12.031 10.242 10.734 1 98.19 92 THR B C 1
ATOM 2392 O O . THR B 1 92 ? 13.211 9.867 10.789 1 98.19 92 THR B O 1
ATOM 2395 N N . CYS B 1 93 ? 11.508 10.547 9.586 1 98.25 93 CYS B N 1
ATOM 2396 C CA . CYS B 1 93 ? 12.172 10.305 8.312 1 98.25 93 CYS B CA 1
ATOM 2397 C C . CYS B 1 93 ? 13.148 11.43 7.98 1 98.25 93 CYS B C 1
ATOM 2399 O O . CYS B 1 93 ? 12.812 12.609 8.094 1 98.25 93 CYS B O 1
ATOM 2401 N N . MET B 1 94 ? 14.266 11.062 7.48 1 97.56 94 MET B N 1
ATOM 2402 C CA . MET B 1 94 ? 15.32 12.008 7.117 1 97.56 94 MET B CA 1
ATOM 2403 C C . MET B 1 94 ? 14.867 12.922 5.98 1 97.56 94 MET B C 1
ATOM 2405 O O . MET B 1 94 ? 15.328 14.055 5.871 1 97.56 94 MET B O 1
ATOM 2409 N N . TYR B 1 95 ? 13.945 12.492 5.199 1 97.69 95 TYR B N 1
ATOM 2410 C CA . TYR B 1 95 ? 13.57 13.203 3.98 1 97.69 95 TYR B CA 1
ATOM 2411 C C . TYR B 1 95 ? 12.305 14.023 4.191 1 97.69 95 TYR B C 1
ATOM 2413 O O . TYR B 1 95 ? 11.992 14.906 3.396 1 97.69 95 TYR B O 1
ATOM 2421 N N . GLY B 1 96 ? 11.57 13.688 5.266 1 98.38 96 GLY B N 1
ATOM 2422 C CA . GLY B 1 96 ? 10.312 14.367 5.508 1 98.38 96 GLY B CA 1
ATOM 2423 C C . GLY B 1 96 ? 10.461 15.875 5.602 1 98.38 96 GLY B C 1
ATOM 2424 O O . GLY B 1 96 ? 11.391 16.375 6.23 1 98.38 96 GLY B O 1
ATOM 2425 N N . VAL B 1 97 ? 9.523 16.641 4.965 1 98.75 97 VAL B N 1
ATOM 2426 C CA . VAL B 1 97 ? 9.562 18.094 5.039 1 98.75 97 VAL B CA 1
ATOM 2427 C C . VAL B 1 97 ? 8.25 18.625 5.598 1 98.75 97 VAL B C 1
ATOM 2429 O O . VAL B 1 97 ? 8.156 19.781 6.004 1 98.75 97 VAL B O 1
ATOM 2432 N N . GLN B 1 98 ? 7.223 17.781 5.586 1 98.81 98 GLN B N 1
ATOM 2433 C CA . GLN B 1 98 ? 5.934 18.109 6.188 1 98.81 98 GLN B CA 1
ATOM 2434 C C . GLN B 1 98 ? 5.496 17.016 7.168 1 98.81 98 GLN B C 1
ATOM 2436 O O . GLN B 1 98 ? 5.996 15.891 7.117 1 98.81 98 GLN B O 1
ATOM 2441 N N . ASP B 1 99 ? 4.574 17.344 8.086 1 98.81 99 ASP B N 1
ATOM 2442 C CA . ASP B 1 99 ? 4.098 16.438 9.133 1 98.81 99 ASP B CA 1
ATOM 2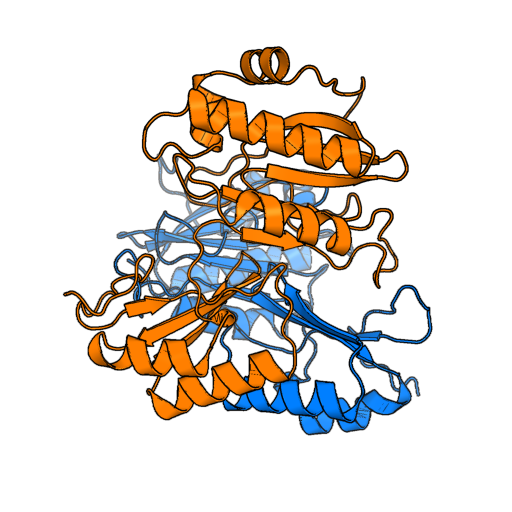443 C C . ASP B 1 99 ? 2.965 15.555 8.617 1 98.81 99 ASP B C 1
ATOM 2445 O O . ASP B 1 99 ? 1.796 15.789 8.938 1 98.81 99 ASP B O 1
ATOM 2449 N N . SER B 1 100 ? 3.373 14.508 7.906 1 98.88 100 SER B N 1
ATOM 2450 C CA . SER B 1 100 ? 2.391 13.609 7.305 1 98.88 100 SER B CA 1
ATOM 2451 C C . SER B 1 100 ? 1.593 12.867 8.367 1 98.88 100 SER B C 1
ATOM 2453 O O . SER B 1 100 ? 0.386 12.664 8.219 1 98.88 100 SER B O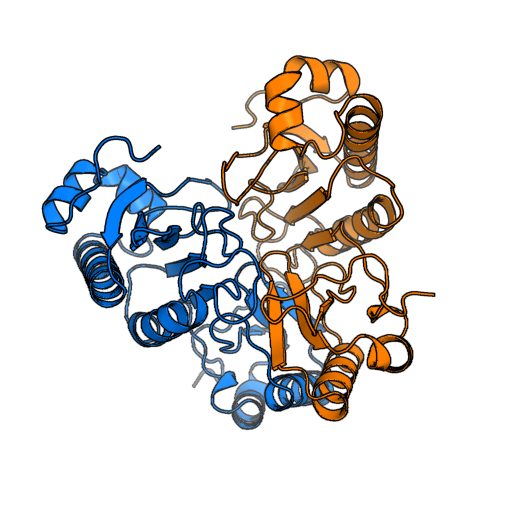 1
ATOM 2455 N N . MET B 1 101 ? 2.203 12.453 9.461 1 98.69 101 MET B N 1
ATOM 2456 C CA . MET B 1 101 ? 1.503 11.734 10.523 1 98.69 101 MET B CA 1
ATOM 2457 C C . MET B 1 101 ? 0.487 12.633 11.211 1 98.69 101 MET B C 1
ATOM 2459 O O . MET B 1 101 ? -0.659 12.234 11.43 1 98.69 101 MET B O 1
ATOM 2463 N N . GLY B 1 102 ? 0.907 13.82 11.57 1 98.75 102 GLY B N 1
ATOM 2464 C CA . GLY B 1 102 ? -0.003 14.758 12.211 1 98.75 102 GLY B CA 1
ATOM 2465 C C . GLY B 1 102 ? -1.189 15.125 11.336 1 98.75 102 GLY B C 1
ATOM 2466 O O . GLY B 1 102 ? -2.336 15.086 11.789 1 98.75 102 GLY B O 1
ATOM 2467 N N . LEU B 1 103 ? -0.942 15.477 10.094 1 98.94 103 LEU B N 1
ATOM 2468 C CA . LEU B 1 103 ? -2.021 15.812 9.172 1 98.94 103 LEU B CA 1
ATOM 2469 C C . LEU B 1 103 ? -2.908 14.602 8.906 1 98.94 103 LEU B C 1
ATOM 2471 O O . LEU B 1 103 ? -4.137 14.727 8.852 1 98.94 103 LEU B O 1
ATOM 2475 N N . GLY B 1 104 ? -2.277 13.445 8.711 1 98.81 104 GLY B N 1
ATOM 2476 C CA . GLY B 1 104 ? -3.041 12.227 8.523 1 98.81 104 GLY B CA 1
ATOM 2477 C C . GLY B 1 104 ? -4.027 11.953 9.641 1 98.81 104 GLY B C 1
ATOM 2478 O O . GLY B 1 104 ? -5.164 11.547 9.391 1 98.81 104 GLY B O 1
ATOM 2479 N N . ALA B 1 105 ? -3.559 12.164 10.883 1 98.12 105 ALA B N 1
ATOM 2480 C CA . ALA B 1 105 ? -4.43 11.945 12.031 1 98.12 105 ALA B CA 1
ATOM 2481 C C . ALA B 1 105 ? -5.633 12.883 11.992 1 98.12 105 ALA B C 1
ATOM 2483 O O . ALA B 1 105 ? -6.758 12.477 12.289 1 98.12 105 ALA B O 1
ATOM 2484 N N . ARG B 1 106 ? -5.426 14.102 11.625 1 98.25 106 ARG B N 1
ATOM 2485 C CA . ARG B 1 106 ? -6.516 15.07 11.492 1 98.25 106 ARG B CA 1
ATOM 2486 C C . ARG B 1 106 ? -7.504 14.641 10.414 1 98.25 106 ARG B C 1
ATOM 2488 O O . ARG B 1 106 ? -8.719 14.719 10.609 1 98.25 106 ARG B O 1
ATOM 2495 N N . LEU B 1 107 ? -6.949 14.18 9.312 1 98.62 107 LEU B N 1
ATOM 2496 C CA . LEU B 1 107 ? -7.797 13.766 8.203 1 98.62 107 LEU B CA 1
ATOM 2497 C C . LEU B 1 107 ? -8.562 12.492 8.539 1 98.62 107 LEU B C 1
ATOM 2499 O O . LEU B 1 107 ? -9.711 12.32 8.117 1 98.62 107 LEU B O 1
ATOM 2503 N N . GLU B 1 108 ? -7.898 11.586 9.242 1 96.56 108 GLU B N 1
ATOM 2504 C CA . GLU B 1 108 ? -8.562 10.367 9.703 1 96.56 108 GLU B CA 1
ATOM 2505 C C . GLU B 1 108 ? -9.773 10.703 10.57 1 96.56 108 G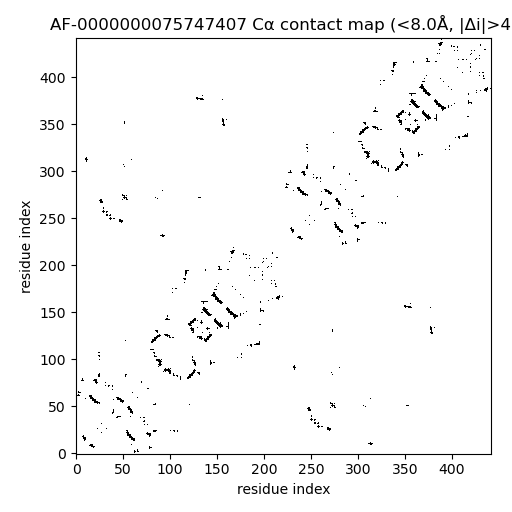LU B C 1
ATOM 2507 O O . GLU B 1 108 ? -10.844 10.094 10.414 1 96.56 108 GLU B O 1
ATOM 2512 N N . ALA B 1 109 ? -9.617 11.625 11.469 1 94.5 109 ALA B N 1
ATOM 2513 C CA . ALA B 1 109 ? -10.711 12.055 12.344 1 94.5 109 ALA B CA 1
ATOM 2514 C C . ALA B 1 109 ? -11.836 12.695 11.531 1 94.5 109 ALA B C 1
ATOM 2516 O O . ALA B 1 109 ? -13.008 12.57 11.883 1 94.5 109 ALA B O 1
ATOM 2517 N N . LEU B 1 110 ? -11.484 13.289 10.484 1 94.81 110 LEU B N 1
ATOM 2518 C CA . LEU B 1 110 ? -12.43 13.992 9.633 1 94.81 110 LEU B CA 1
ATOM 2519 C C . LEU B 1 110 ? -13.242 13.008 8.797 1 94.81 110 LEU B C 1
ATOM 2521 O O . LEU B 1 110 ? -14.477 13.078 8.773 1 94.81 110 LEU B O 1
ATOM 2525 N N . VAL B 1 111 ? -12.609 12.047 8.141 1 94.31 111 VAL B N 1
ATOM 2526 C CA . VAL B 1 111 ? -13.242 11.258 7.094 1 94.31 111 VAL B CA 1
ATOM 2527 C C . VAL B 1 111 ? -13.906 10.023 7.707 1 94.31 111 VAL B C 1
ATOM 2529 O O . VAL B 1 111 ? -14.883 9.5 7.164 1 94.31 111 VAL B O 1
ATOM 2532 N N . GLY B 1 112 ? -13.406 9.594 8.836 1 86.38 112 GLY B N 1
ATOM 2533 C CA . GLY B 1 112 ? -13.875 8.367 9.461 1 86.38 112 GLY B CA 1
ATOM 2534 C C . GLY B 1 112 ? -15.383 8.312 9.617 1 86.38 112 GLY B C 1
ATOM 2535 O O . GLY B 1 112 ? -16.031 7.402 9.109 1 86.38 112 GLY B O 1
ATOM 2536 N N . PRO B 1 113 ? -15.992 9.312 10.125 1 85.69 113 PRO B N 1
ATOM 2537 C CA . PRO B 1 113 ? -17.422 9.289 10.406 1 85.69 113 PRO B CA 1
ATOM 2538 C C . PRO B 1 113 ? -18.266 9.758 9.227 1 85.69 113 PRO B C 1
ATOM 2540 O O . PRO B 1 113 ? -19.5 9.758 9.305 1 85.69 113 PRO B O 1
ATOM 2543 N N . MET B 1 114 ? -17.703 10.094 8.141 1 90.25 114 MET B N 1
ATOM 2544 C CA . MET B 1 114 ? -18.453 10.68 7.031 1 90.25 114 MET B CA 1
ATOM 2545 C C . MET B 1 114 ? -19.172 9.602 6.23 1 90.25 114 MET B C 1
ATOM 2547 O O . MET B 1 114 ? -18.625 8.516 6.008 1 90.25 114 MET B O 1
ATOM 2551 N N . ALA B 1 115 ? -20.375 9.922 5.918 1 91.69 115 ALA B N 1
ATOM 2552 C CA . ALA B 1 115 ? -21.078 9.117 4.918 1 91.69 115 ALA B CA 1
ATOM 2553 C C . ALA B 1 115 ? -20.75 9.594 3.506 1 91.69 115 ALA B C 1
ATOM 2555 O O . ALA B 1 115 ? -21.047 10.742 3.146 1 91.69 115 ALA B O 1
ATOM 2556 N N . LEU B 1 116 ? -20.125 8.805 2.744 1 96.12 116 LEU B N 1
ATOM 2557 C CA . LEU B 1 116 ? -19.703 9.156 1.396 1 96.12 116 LEU B CA 1
ATOM 2558 C C . LEU B 1 116 ? -20.25 8.172 0.374 1 96.12 116 LEU B C 1
ATOM 2560 O O . LEU B 1 116 ? -20.672 7.066 0.734 1 96.12 116 LEU B O 1
ATOM 2564 N N . PRO B 1 117 ? -20.328 8.547 -0.902 1 96.56 117 PRO B N 1
ATOM 2565 C CA . PRO B 1 117 ? -20.922 7.707 -1.943 1 96.56 117 PRO B CA 1
ATOM 2566 C C . PRO B 1 117 ? -20.234 6.352 -2.078 1 96.56 117 PRO B C 1
ATOM 2568 O O . PRO B 1 117 ? -20.875 5.352 -2.408 1 96.56 117 PRO B O 1
ATOM 2571 N N . ALA B 1 118 ? -18.984 6.348 -1.907 1 96.75 118 ALA B N 1
ATOM 2572 C CA . ALA B 1 118 ? -18.156 5.145 -1.915 1 96.75 118 ALA B CA 1
ATOM 2573 C C . ALA B 1 118 ? -16.969 5.293 -0.979 1 96.75 118 ALA B C 1
ATOM 2575 O O . ALA B 1 118 ? -16.766 6.355 -0.384 1 96.75 118 ALA B O 1
ATOM 2576 N N . LYS B 1 119 ? -16.266 4.215 -0.794 1 95.06 119 LYS B N 1
ATOM 2577 C CA . LYS B 1 119 ? -15.086 4.238 0.064 1 95.06 119 LYS B CA 1
ATOM 2578 C C . LYS B 1 119 ? -14.07 5.27 -0.429 1 95.06 119 LYS B C 1
ATOM 2580 O O . LYS B 1 119 ? -13.891 5.434 -1.636 1 95.06 119 LYS B O 1
ATOM 2585 N N . VAL B 1 120 ? -13.445 5.945 0.49 1 98 120 VAL B N 1
ATOM 2586 C CA . VAL B 1 120 ? -12.43 6.949 0.179 1 98 120 VAL B CA 1
ATOM 2587 C C . VAL B 1 120 ? -11.117 6.586 0.865 1 98 120 VAL B C 1
ATOM 2589 O O . VAL B 1 120 ? -11.078 6.391 2.082 1 98 120 VAL B O 1
ATOM 2592 N N . LYS B 1 121 ? -10.117 6.488 0.075 1 98 121 LYS B N 1
ATOM 2593 C CA . LYS B 1 121 ? -8.758 6.23 0.538 1 98 121 LYS B CA 1
ATOM 2594 C C . LYS B 1 121 ? -7.898 7.488 0.442 1 98 121 LYS B C 1
ATOM 2596 O O . LYS B 1 121 ? -7.82 8.117 -0.619 1 98 121 LYS B O 1
ATOM 2601 N N . ILE B 1 122 ? -7.266 7.836 1.55 1 98.88 122 ILE B N 1
ATOM 2602 C CA . ILE B 1 122 ? -6.422 9.031 1.559 1 98.88 122 ILE B CA 1
ATOM 2603 C C . ILE B 1 122 ? -4.973 8.633 1.831 1 98.88 122 ILE B C 1
ATOM 2605 O O . ILE B 1 122 ? -4.699 7.836 2.73 1 98.88 122 ILE B O 1
ATOM 2609 N N . GLY B 1 123 ? -4.074 9.094 0.995 1 98.88 123 GLY B N 1
ATOM 2610 C CA . GLY B 1 123 ? -2.645 8.914 1.196 1 98.88 123 GLY B CA 1
ATOM 2611 C C . GLY B 1 123 ? -1.915 10.203 1.511 1 98.88 123 GLY B C 1
ATOM 2612 O O . GLY B 1 123 ? -2.002 11.172 0.753 1 98.88 123 GLY B O 1
ATOM 2613 N N . VAL B 1 124 ? -1.164 10.25 2.613 1 98.94 124 VAL B N 1
ATOM 2614 C CA . VAL B 1 124 ? -0.45 11.445 3.045 1 98.94 124 VAL B CA 1
ATOM 2615 C C . VAL B 1 124 ? 1.052 11.172 3.072 1 98.94 124 VAL B C 1
ATOM 2617 O O . VAL B 1 124 ? 1.513 10.289 3.797 1 98.94 124 VAL B O 1
ATOM 2620 N N . SER B 1 125 ? 1.783 11.93 2.27 1 98.94 125 SER B N 1
ATOM 2621 C CA . SER B 1 125 ? 3.234 11.797 2.178 1 98.94 125 SER B CA 1
ATOM 2622 C C . SER B 1 125 ? 3.932 13.094 2.559 1 98.94 125 SER B C 1
ATOM 2624 O O . SER B 1 125 ? 3.621 14.156 2.012 1 98.94 125 SER B O 1
ATOM 2626 N N . GLY B 1 126 ? 4.887 13 3.393 1 98.81 126 GLY B N 1
ATOM 2627 C CA . GLY B 1 126 ? 5.512 14.18 3.961 1 98.81 126 GLY B CA 1
ATOM 2628 C C . GLY B 1 126 ? 6.543 14.812 3.045 1 98.81 126 GLY B C 1
ATOM 2629 O O . GLY B 1 126 ? 7.094 15.867 3.355 1 98.81 126 GLY B O 1
ATOM 2630 N N . CYS B 1 127 ? 6.84 14.227 1.943 1 98.69 127 CYS B N 1
ATOM 2631 C CA . CYS B 1 127 ? 7.785 14.75 0.966 1 98.69 127 CYS B CA 1
ATOM 2632 C C . CYS B 1 127 ? 7.477 14.227 -0.43 1 98.69 127 CYS B C 1
ATOM 2634 O O . CYS B 1 127 ? 6.59 13.391 -0.601 1 98.69 127 CYS B O 1
ATOM 2636 N N . PRO B 1 128 ? 8.18 14.641 -1.5 1 98 128 PRO B N 1
ATOM 2637 C CA . PRO B 1 128 ? 7.844 14.297 -2.885 1 98 128 PRO B CA 1
ATOM 2638 C C . PRO B 1 128 ? 8.086 12.82 -3.205 1 98 128 PRO B C 1
ATOM 2640 O O . PRO B 1 128 ? 7.66 12.336 -4.254 1 98 128 PRO B O 1
ATOM 2643 N N . PHE B 1 129 ? 8.781 12.109 -2.326 1 97.56 129 PHE B N 1
ATOM 2644 C CA . PHE B 1 129 ? 8.969 10.68 -2.576 1 97.56 129 PHE B CA 1
ATOM 2645 C C . PHE B 1 129 ? 7.633 9.945 -2.529 1 97.56 129 PHE B C 1
ATOM 2647 O O . PHE B 1 129 ? 7.488 8.875 -3.129 1 97.56 129 PHE B O 1
ATOM 2654 N N . SER B 1 130 ? 6.656 10.484 -1.813 1 98.25 130 SER B N 1
ATOM 2655 C CA . SER B 1 130 ? 5.27 10.031 -1.842 1 98.25 130 SER B CA 1
ATOM 2656 C C . SER B 1 130 ? 5.156 8.578 -1.387 1 98.25 130 SER B C 1
ATOM 2658 O O . SER B 1 130 ? 4.504 7.766 -2.045 1 98.25 130 SER B O 1
ATOM 2660 N N . CYS B 1 131 ? 5.742 8.258 -0.224 1 97.88 131 CYS B N 1
ATOM 2661 C CA . CYS B 1 131 ? 5.734 6.895 0.296 1 97.88 131 CYS B CA 1
ATOM 2662 C C . CYS B 1 131 ? 4.344 6.508 0.793 1 97.88 131 CYS B C 1
ATOM 2664 O O . CYS B 1 131 ? 4.059 5.328 0.99 1 97.88 131 CYS B O 1
ATOM 2666 N N . GLY B 1 132 ? 3.49 7.441 1.061 1 98.31 132 GLY B N 1
ATOM 2667 C CA . GLY B 1 132 ? 2.096 7.176 1.38 1 98.31 132 GLY B CA 1
ATOM 2668 C C . GLY B 1 132 ? 1.24 6.926 0.152 1 98.31 132 GLY B C 1
ATOM 2669 O O . GLY B 1 132 ? 0.011 6.887 0.244 1 98.31 132 GLY B O 1
ATOM 2670 N N . GLU B 1 133 ? 1.857 6.895 -0.976 1 98.56 133 GLU B N 1
ATOM 2671 C CA . GLU B 1 133 ? 1.26 6.602 -2.275 1 98.56 133 GLU B CA 1
ATOM 2672 C C . GLU B 1 133 ? 0.165 7.605 -2.619 1 98.56 133 GLU B C 1
ATOM 2674 O O . GLU B 1 133 ? -0.92 7.223 -3.061 1 98.56 133 GLU B O 1
ATOM 2679 N N . SER B 1 134 ? 0.471 8.781 -2.441 1 98.81 134 SER B N 1
ATOM 2680 C CA . SER B 1 134 ? -0.466 9.898 -2.539 1 98.81 134 SER B CA 1
ATOM 2681 C C . SER B 1 134 ? -0.99 10.055 -3.963 1 98.81 134 SER B C 1
ATOM 2683 O O . SER B 1 134 ? -2.109 10.531 -4.168 1 98.81 134 SER B O 1
ATOM 2685 N N . HIS B 1 135 ? -0.275 9.586 -4.953 1 98.75 135 HIS B N 1
ATOM 2686 C CA . HIS B 1 135 ? -0.642 9.82 -6.344 1 98.75 135 HIS B CA 1
ATOM 2687 C C . HIS B 1 135 ? -1.732 8.859 -6.797 1 98.75 135 HIS B C 1
ATOM 2689 O O . HIS B 1 135 ? -2.348 9.055 -7.848 1 98.75 135 HIS B O 1
ATOM 2695 N N . VAL B 1 136 ? -1.945 7.789 -6.059 1 98.75 136 VAL B N 1
ATOM 2696 C CA . VAL B 1 136 ? -2.844 6.754 -6.562 1 98.75 136 VAL B CA 1
ATOM 2697 C C . VAL B 1 136 ? -3.943 6.484 -5.535 1 98.75 136 VAL B C 1
ATOM 2699 O O . VAL B 1 136 ? -4.473 5.371 -5.461 1 98.75 136 VAL B O 1
ATOM 2702 N N . ARG B 1 137 ? -4.27 7.406 -4.699 1 98.69 137 ARG B N 1
ATOM 2703 C CA . ARG B 1 137 ? -5.371 7.348 -3.746 1 98.69 137 ARG B CA 1
ATOM 2704 C C . ARG B 1 137 ? -6.484 8.312 -4.137 1 98.69 137 ARG B C 1
ATOM 2706 O O . ARG B 1 137 ? -6.258 9.258 -4.891 1 98.69 137 ARG B O 1
ATOM 2713 N N . ASP B 1 138 ? -7.723 8.086 -3.604 1 98.81 138 ASP B N 1
ATOM 2714 C CA . ASP B 1 138 ? -8.844 8.984 -3.879 1 98.81 138 ASP B CA 1
ATOM 2715 C C . ASP B 1 138 ? -8.461 10.438 -3.613 1 98.81 138 ASP B C 1
ATOM 2717 O O . ASP B 1 138 ? -8.75 11.32 -4.422 1 98.81 138 ASP B O 1
ATOM 2721 N N . ILE B 1 139 ? -7.852 10.648 -2.477 1 98.88 139 ILE B N 1
ATOM 2722 C CA . ILE B 1 139 ? -7.246 11.93 -2.145 1 98.88 139 ILE B CA 1
ATOM 2723 C C . ILE B 1 139 ? -5.801 11.727 -1.704 1 98.88 139 ILE B C 1
ATOM 2725 O O . ILE B 1 139 ? -5.512 10.852 -0.886 1 98.88 139 ILE B O 1
ATOM 2729 N N . GLY B 1 140 ? -4.965 12.461 -2.328 1 98.88 140 GLY B N 1
ATOM 2730 C CA . GLY B 1 140 ? -3.553 12.422 -1.977 1 98.88 140 GLY B CA 1
ATOM 2731 C C . GLY B 1 140 ? -3.021 13.75 -1.487 1 98.88 140 GLY B C 1
ATOM 2732 O O . GLY B 1 140 ? -3.42 14.805 -1.984 1 98.88 140 GLY B O 1
ATOM 2733 N N . LEU B 1 141 ? -2.143 13.734 -0.528 1 98.94 141 LEU B N 1
ATOM 2734 C CA . LEU B 1 141 ? -1.401 14.898 -0.061 1 98.94 141 LEU B CA 1
ATOM 2735 C C . LEU B 1 141 ? 0.102 14.664 -0.147 1 98.94 141 LEU B C 1
ATOM 2737 O O . LEU B 1 141 ? 0.603 13.648 0.352 1 98.94 141 LEU B O 1
ATOM 2741 N N . VAL B 1 142 ? 0.793 15.555 -0.796 1 98.81 142 VAL B N 1
ATOM 2742 C CA . VAL B 1 142 ? 2.244 15.477 -0.937 1 98.81 142 VAL B CA 1
ATOM 2743 C C . VAL B 1 142 ? 2.887 16.719 -0.32 1 98.81 142 VAL B C 1
ATOM 2745 O O . VAL B 1 142 ? 2.588 17.844 -0.725 1 98.81 142 VAL B O 1
ATOM 2748 N N . GLY B 1 143 ? 3.734 16.453 0.606 1 98.62 143 GLY B N 1
ATOM 2749 C CA . GLY B 1 143 ? 4.43 17.562 1.254 1 98.62 143 GLY B CA 1
ATOM 2750 C C . GLY B 1 143 ? 5.602 18.078 0.444 1 98.62 143 GLY B C 1
ATOM 2751 O O . GLY B 1 143 ? 6.316 17.312 -0.198 1 98.62 143 GLY B O 1
ATOM 2752 N N . ARG B 1 144 ? 5.75 19.312 0.411 1 97.62 144 ARG B N 1
ATOM 2753 C CA . ARG B 1 144 ? 6.91 20.047 -0.077 1 97.62 144 ARG B CA 1
ATOM 2754 C C . ARG B 1 144 ? 7.34 21.109 0.92 1 97.62 144 ARG B C 1
ATOM 2756 O O . ARG B 1 144 ? 6.648 21.359 1.914 1 97.62 144 ARG B O 1
ATOM 2763 N N . LYS B 1 145 ? 8.516 21.734 0.64 1 97.25 145 LYS B N 1
ATOM 2764 C CA . LYS B 1 145 ? 9 22.766 1.541 1 97.25 145 LYS B CA 1
ATOM 2765 C C . LYS B 1 145 ? 7.988 23.906 1.659 1 97.25 145 LYS B C 1
ATOM 2767 O O . LYS B 1 145 ? 7.77 24.438 2.75 1 97.25 145 LYS B O 1
ATOM 2772 N N . LYS B 1 146 ? 7.277 24.234 0.584 1 96.88 146 LYS B N 1
ATOM 2773 C CA . LYS B 1 146 ? 6.371 25.391 0.546 1 96.88 146 LYS B CA 1
ATOM 2774 C C . LYS B 1 146 ? 4.984 25 1.057 1 96.88 146 LYS B C 1
ATOM 2776 O O . LYS B 1 146 ? 4.109 25.859 1.189 1 96.88 146 LYS B O 1
ATOM 2781 N N . GLY B 1 147 ? 4.734 23.719 1.271 1 98.06 147 GLY B N 1
ATOM 2782 C CA . GLY B 1 147 ? 3.436 23.297 1.762 1 98.06 147 GLY B CA 1
ATOM 2783 C C . GLY B 1 147 ? 2.918 22.047 1.061 1 98.06 147 GLY B C 1
ATOM 2784 O O . GLY B 1 147 ? 3.686 21.328 0.427 1 98.06 147 GLY B O 1
ATOM 2785 N N . TRP B 1 148 ? 1.623 21.812 1.224 1 98.62 148 TRP B N 1
ATOM 2786 C CA . TRP B 1 148 ? 1.004 20.594 0.737 1 98.62 148 TRP B CA 1
ATOM 2787 C C . TRP B 1 148 ? 0.44 20.781 -0.667 1 98.62 148 TRP B C 1
ATOM 2789 O O . TRP B 1 148 ? -0.113 21.844 -0.979 1 98.62 148 TRP B O 1
ATOM 2799 N N . THR B 1 149 ? 0.585 19.797 -1.473 1 98.38 149 THR B N 1
ATOM 2800 C CA . THR B 1 149 ? -0.207 19.625 -2.686 1 98.38 149 THR B CA 1
ATOM 2801 C C . THR B 1 149 ? -1.331 18.609 -2.451 1 98.38 149 THR B C 1
ATOM 2803 O O . THR B 1 149 ? -1.102 17.531 -1.906 1 98.38 149 THR B O 1
ATOM 2806 N N . VAL B 1 150 ? -2.529 18.969 -2.803 1 98.62 150 VAL B N 1
ATOM 2807 C CA . VAL B 1 150 ? -3.664 18.047 -2.705 1 98.62 150 VAL B CA 1
ATOM 2808 C C . VAL B 1 150 ? -3.998 17.5 -4.09 1 98.62 150 VAL B C 1
ATOM 2810 O O . VAL B 1 150 ? -4.133 18.25 -5.055 1 98.62 150 VAL B O 1
ATOM 2813 N N . LEU B 1 151 ? -4.055 16.203 -4.164 1 98.5 151 LEU B N 1
ATOM 2814 C CA . LEU B 1 151 ? -4.434 15.469 -5.371 1 98.5 151 LEU B CA 1
ATOM 2815 C C . LEU B 1 151 ? -5.805 14.82 -5.203 1 98.5 151 LEU B C 1
ATOM 2817 O O . LEU B 1 151 ? -6.168 14.406 -4.102 1 98.5 151 LEU B O 1
ATOM 2821 N N . PHE B 1 152 ? -6.551 14.672 -6.297 1 98.75 152 PHE B N 1
ATOM 2822 C CA . PHE B 1 152 ? -7.895 14.109 -6.234 1 98.75 152 PHE B CA 1
ATOM 2823 C C . PHE B 1 152 ? -8.125 13.117 -7.367 1 98.75 152 PHE B C 1
ATOM 2825 O O . PHE B 1 152 ? -7.723 13.367 -8.508 1 98.75 152 PHE B O 1
ATOM 2832 N N . GLY B 1 153 ? -8.719 11.984 -7.047 1 98.69 153 GLY B N 1
ATOM 2833 C CA . GLY B 1 153 ? -9.242 11.094 -8.07 1 98.69 153 GLY B CA 1
ATOM 2834 C C . GLY B 1 153 ? -8.258 10.008 -8.469 1 98.69 153 GLY B C 1
ATOM 2835 O O . GLY B 1 153 ? -8.305 9.508 -9.594 1 98.69 153 GLY B O 1
ATOM 2836 N N . GLY B 1 154 ? -7.281 9.688 -7.629 1 98.56 154 GLY B N 1
ATOM 2837 C CA . GLY B 1 154 ? -6.367 8.594 -7.902 1 98.56 154 GLY B CA 1
ATOM 2838 C C . GLY B 1 154 ? -6.973 7.227 -7.645 1 98.56 154 GLY B C 1
ATOM 2839 O O . GLY B 1 154 ? -8.016 7.117 -6.996 1 98.56 154 GLY B O 1
ATOM 2840 N N . ASN B 1 155 ? -6.324 6.219 -8.141 1 98.44 155 ASN B N 1
ATOM 2841 C CA . ASN B 1 155 ? -6.727 4.824 -7.992 1 98.44 155 ASN B CA 1
ATOM 2842 C C . ASN B 1 155 ? -5.605 3.871 -8.398 1 98.44 155 ASN B C 1
ATOM 2844 O O . ASN B 1 155 ? -5.016 4.02 -9.477 1 98.44 155 ASN B O 1
ATOM 2848 N N . ALA B 1 156 ? -5.301 2.879 -7.555 1 97.69 156 ALA B N 1
ATOM 2849 C CA . ALA B 1 156 ? -4.207 1.958 -7.852 1 97.69 156 ALA B CA 1
ATOM 2850 C C . ALA B 1 156 ? -4.738 0.607 -8.32 1 97.69 156 ALA B C 1
ATOM 2852 O O . ALA B 1 156 ? -3.963 -0.295 -8.641 1 97.69 156 ALA B O 1
ATOM 2853 N N . ALA B 1 157 ? -6.004 0.37 -8.398 1 93.38 157 ALA B N 1
ATOM 2854 C CA . ALA B 1 157 ? -6.613 -0.94 -8.602 1 93.38 157 ALA B CA 1
ATOM 2855 C C . ALA B 1 157 ? -7.031 -1.13 -10.062 1 93.38 157 ALA B C 1
ATOM 2857 O O . ALA B 1 157 ? -6.25 -0.856 -10.977 1 93.38 157 ALA B O 1
ATOM 2858 N N . TRP B 1 158 ? -8.164 -1.781 -10.43 1 89.12 158 TRP B N 1
ATOM 2859 C CA . TRP B 1 158 ? -8.602 -2.305 -11.719 1 89.12 158 TRP B CA 1
ATOM 2860 C C . TRP B 1 158 ? -8.438 -1.259 -12.812 1 89.12 158 TRP B C 1
ATOM 2862 O O . TRP B 1 158 ? -7.887 -1.549 -13.883 1 89.12 158 TRP B O 1
ATOM 2872 N N . LYS B 1 159 ? -8.984 -0.077 -12.844 1 94.25 159 LYS B N 1
ATOM 2873 C CA . LYS B 1 159 ? -8.773 1.039 -13.766 1 94.25 159 LYS B CA 1
ATOM 2874 C C . LYS B 1 159 ? -7.969 2.15 -13.102 1 94.25 159 LYS B C 1
ATOM 2876 O O . LYS B 1 159 ? -8.531 3.146 -12.641 1 94.25 159 LYS B O 1
ATOM 2881 N N . PRO B 1 160 ? -6.66 1.908 -13.203 1 97.62 160 PRO B N 1
ATOM 2882 C CA . PRO B 1 160 ? -5.809 2.811 -12.422 1 97.62 160 PRO B CA 1
ATOM 2883 C C . PRO B 1 160 ? -5.824 4.242 -12.953 1 97.62 160 PRO B C 1
ATOM 2885 O O . PRO B 1 160 ? -6.082 4.461 -14.141 1 97.62 160 PRO B O 1
ATOM 2888 N N . ARG B 1 161 ? -5.633 5.152 -12.109 1 98.25 161 ARG B N 1
ATOM 2889 C CA . ARG B 1 161 ? -5.645 6.582 -12.398 1 98.25 161 ARG B CA 1
ATOM 2890 C C . ARG B 1 161 ? -4.762 7.348 -11.414 1 98.25 161 ARG B C 1
ATOM 2892 O O . ARG B 1 161 ? -4.758 7.055 -10.219 1 98.25 161 ARG B O 1
ATOM 2899 N N . PHE B 1 162 ? -4.008 8.266 -11.945 1 98.5 162 PHE B N 1
ATOM 2900 C CA . PHE B 1 162 ? -3.283 9.164 -11.055 1 98.5 162 PHE B CA 1
ATOM 2901 C C . PHE B 1 162 ? -4.164 10.336 -10.641 1 98.5 162 PHE B C 1
ATOM 2903 O O . PHE B 1 162 ? -4.949 10.852 -11.445 1 98.5 162 PHE B O 1
ATOM 2910 N N . GLY B 1 163 ? -4.043 10.727 -9.438 1 98.19 163 GLY B N 1
ATOM 2911 C CA . GLY B 1 163 ? -4.777 11.898 -8.969 1 98.19 163 GLY B CA 1
ATOM 2912 C C . GLY B 1 163 ? -4.359 13.18 -9.672 1 98.19 163 GLY B C 1
ATOM 2913 O O . GLY B 1 163 ? -3.193 13.344 -10.031 1 98.19 163 GLY B O 1
ATOM 2914 N N . ASP B 1 164 ? -5.285 14.125 -9.789 1 97.38 164 ASP B N 1
ATOM 2915 C CA . ASP B 1 164 ? -5.027 15.453 -10.336 1 97.38 164 ASP B CA 1
ATOM 2916 C C . ASP B 1 164 ? -4.758 16.469 -9.227 1 97.38 164 ASP B C 1
ATOM 2918 O O . ASP B 1 164 ? -5.453 16.469 -8.211 1 97.38 164 ASP B O 1
ATOM 2922 N N . PRO B 1 165 ? -3.717 17.281 -9.445 1 96.94 165 PRO B N 1
ATOM 2923 C CA . PRO B 1 165 ? -3.547 18.359 -8.461 1 96.94 165 PRO B CA 1
ATOM 2924 C C . PRO B 1 165 ? -4.719 19.328 -8.438 1 96.94 165 PRO B C 1
ATOM 2926 O O . PRO B 1 165 ? -5.168 19.781 -9.492 1 96.94 165 PRO B O 1
ATOM 2929 N N . VAL B 1 166 ? -5.215 19.656 -7.258 1 97.12 166 VAL B N 1
ATOM 2930 C CA . VAL B 1 166 ? -6.332 20.594 -7.172 1 97.12 166 VAL B CA 1
ATOM 2931 C C . VAL B 1 166 ? -5.906 21.828 -6.387 1 97.12 166 VAL B C 1
ATOM 2933 O O . VAL B 1 166 ? -6.543 22.891 -6.484 1 97.12 166 VAL B O 1
ATOM 2936 N N . ALA B 1 167 ? -4.852 21.75 -5.621 1 96.81 167 ALA B N 1
ATOM 2937 C CA . ALA B 1 167 ? -4.316 22.875 -4.863 1 96.81 167 ALA B CA 1
ATOM 2938 C C . ALA B 1 167 ? -2.867 22.641 -4.457 1 96.81 167 ALA B C 1
ATOM 2940 O O . ALA B 1 167 ? -2.477 21.5 -4.191 1 96.81 167 ALA B O 1
ATOM 2941 N N . THR B 1 168 ? -2.066 23.656 -4.383 1 97.19 168 THR B N 1
ATOM 2942 C CA . THR B 1 168 ? -0.667 23.547 -3.998 1 97.19 168 THR B CA 1
ATOM 2943 C C . THR B 1 168 ? -0.308 24.578 -2.934 1 97.19 168 THR B C 1
ATOM 2945 O O . THR B 1 168 ? -1.073 25.516 -2.686 1 97.19 168 THR B O 1
ATOM 2948 N N . ASP B 1 169 ? 0.84 24.328 -2.264 1 97.5 169 ASP B N 1
ATOM 2949 C CA . ASP B 1 169 ? 1.465 25.25 -1.321 1 97.5 169 ASP B CA 1
ATOM 2950 C C . ASP B 1 169 ? 0.512 25.594 -0.18 1 97.5 169 ASP B C 1
ATOM 2952 O O . ASP B 1 169 ? 0.358 26.766 0.17 1 97.5 169 ASP B O 1
ATOM 2956 N N . LEU B 1 170 ? -0.141 24.562 0.306 1 98.06 170 LEU B N 1
ATOM 2957 C CA . LEU B 1 170 ? -1.13 24.766 1.361 1 98.06 170 LEU B CA 1
ATOM 2958 C C . LEU B 1 170 ? -0.503 24.562 2.736 1 98.06 170 LEU B C 1
ATOM 2960 O O . LEU B 1 170 ? 0.324 23.656 2.922 1 98.06 170 LEU B O 1
ATOM 2964 N N . SER B 1 171 ? -0.912 25.359 3.688 1 98.06 171 SER B N 1
ATOM 2965 C CA . SER B 1 171 ? -0.652 25.047 5.09 1 98.06 171 SER B CA 1
ATOM 2966 C C . SER B 1 171 ? -1.452 23.828 5.543 1 98.06 171 SER B C 1
ATOM 2968 O O . SER B 1 171 ? -2.303 23.328 4.801 1 98.06 171 SER B O 1
ATOM 2970 N N . ASP B 1 172 ? -1.172 23.328 6.785 1 98.44 172 ASP B N 1
ATOM 2971 C CA . ASP B 1 172 ? -1.933 22.219 7.332 1 98.44 172 ASP B CA 1
ATOM 2972 C C . ASP B 1 172 ? -3.428 22.516 7.355 1 98.44 172 ASP B C 1
ATOM 2974 O O . ASP B 1 172 ? -4.242 21.703 6.922 1 98.44 172 ASP B O 1
ATOM 2978 N N . GLU B 1 173 ? -3.74 23.703 7.852 1 98.06 173 GLU B N 1
ATOM 2979 C CA . GLU B 1 173 ? -5.137 24.109 7.977 1 98.06 173 GLU B CA 1
ATOM 2980 C C . GLU B 1 173 ? -5.801 24.203 6.605 1 98.06 173 GLU B C 1
ATOM 2982 O O . GLU B 1 173 ? -6.938 23.766 6.43 1 98.06 173 GLU B O 1
ATOM 2987 N N . GLN B 1 174 ? -5.094 24.781 5.648 1 97.69 174 GLN B N 1
ATOM 2988 C CA . GLN B 1 174 ? -5.625 24.906 4.297 1 97.69 174 GLN B CA 1
ATOM 2989 C C . GLN B 1 174 ? -5.805 23.547 3.637 1 97.69 174 GLN B C 1
ATOM 2991 O O . GLN B 1 174 ? -6.762 23.328 2.891 1 97.69 174 GLN B O 1
ATOM 2996 N N . ALA B 1 175 ? -4.871 22.656 3.889 1 98.56 175 ALA B N 1
ATOM 2997 C CA . ALA B 1 175 ? -4.961 21.297 3.336 1 98.56 175 ALA B CA 1
ATOM 2998 C C . ALA B 1 175 ? -6.207 20.578 3.848 1 98.56 175 ALA B C 1
ATOM 3000 O O . ALA B 1 175 ? -6.941 19.969 3.068 1 98.56 175 ALA B O 1
ATOM 3001 N N . VAL B 1 176 ? -6.426 20.672 5.156 1 98.56 176 VAL B N 1
ATOM 3002 C CA . VAL B 1 176 ? -7.609 20.062 5.742 1 98.56 176 VAL B CA 1
ATOM 3003 C C . VAL B 1 176 ? -8.867 20.656 5.129 1 98.56 176 VAL B C 1
ATOM 3005 O O . VAL B 1 176 ? -9.789 19.938 4.746 1 98.56 176 VAL B O 1
ATOM 3008 N N . ALA B 1 177 ? -8.898 21.969 5.008 1 97.5 177 ALA B N 1
ATOM 3009 C CA . ALA B 1 177 ? -10.047 22.672 4.422 1 97.5 177 ALA B CA 1
ATOM 3010 C C . ALA B 1 177 ? -10.266 22.234 2.977 1 97.5 177 ALA B C 1
ATOM 3012 O O . ALA B 1 177 ? -11.406 22.062 2.537 1 97.5 177 ALA B O 1
ATOM 3013 N N . CYS B 1 178 ? -9.188 22.094 2.275 1 97.94 178 CYS B N 1
ATOM 3014 C CA . CYS B 1 178 ? -9.266 21.672 0.881 1 97.94 178 CYS B CA 1
ATOM 3015 C C . CYS B 1 178 ? -9.852 20.266 0.764 1 97.94 178 CYS B C 1
ATOM 3017 O O . CYS B 1 178 ? -10.734 20.031 -0.059 1 97.94 178 CYS B O 1
ATOM 3019 N N . VAL B 1 179 ? -9.383 19.344 1.575 1 98.62 179 VAL B N 1
ATOM 3020 C CA . VAL B 1 179 ? -9.883 17.984 1.566 1 98.62 179 VAL B CA 1
ATOM 3021 C C . VAL B 1 179 ? -11.367 17.969 1.916 1 98.62 179 VAL B C 1
ATOM 3023 O O . VAL B 1 179 ? -12.164 17.297 1.263 1 98.62 179 VAL B O 1
ATOM 3026 N N . GLN B 1 180 ? -11.734 18.766 2.91 1 97.56 180 GLN B N 1
ATOM 3027 C CA . GLN B 1 180 ? -13.141 18.859 3.293 1 97.56 180 GLN B CA 1
ATOM 3028 C C . GLN B 1 180 ? -13.992 19.359 2.127 1 97.56 180 GLN B C 1
ATOM 3030 O O . GLN B 1 180 ? -15.086 18.844 1.887 1 97.56 180 GLN B O 1
ATOM 3035 N N . ALA B 1 181 ? -13.508 20.344 1.479 1 97.19 181 ALA B N 1
ATOM 3036 C CA . ALA B 1 181 ? -14.234 20.891 0.336 1 97.19 181 ALA B CA 1
ATOM 3037 C C . ALA B 1 181 ? -14.383 19.844 -0.771 1 97.19 181 ALA B C 1
ATOM 3039 O O . ALA B 1 181 ? -15.453 19.688 -1.353 1 97.19 181 ALA B O 1
ATOM 3040 N N . CYS B 1 182 ? -13.281 19.141 -1.098 1 98.06 182 CYS B N 1
ATOM 3041 C CA . CYS B 1 182 ? -13.328 18.078 -2.088 1 98.06 182 CYS B CA 1
ATOM 3042 C C . CYS B 1 182 ? -14.391 17.031 -1.729 1 98.06 182 CYS B C 1
ATOM 3044 O O . CYS B 1 182 ? -15.203 16.656 -2.574 1 98.06 182 CYS B O 1
ATOM 3046 N N . LEU B 1 183 ? -14.398 16.625 -0.464 1 98.06 183 LEU B N 1
ATOM 3047 C CA . LEU B 1 183 ? -15.312 15.578 -0.01 1 98.06 183 LEU B CA 1
ATOM 3048 C C . LEU B 1 183 ? -16.75 16.078 -0.03 1 98.06 183 LEU B C 1
ATOM 3050 O O . LEU B 1 183 ? -17.688 15.305 -0.294 1 98.06 183 LEU B O 1
ATOM 3054 N N . ARG B 1 184 ? -16.938 17.328 0.266 1 96.31 184 ARG B N 1
ATOM 3055 C CA . ARG B 1 184 ? -18.281 17.922 0.187 1 96.31 184 ARG B CA 1
ATOM 3056 C C . ARG B 1 184 ? -18.812 17.859 -1.238 1 96.31 184 ARG B C 1
ATOM 3058 O O . ARG B 1 184 ? -19.938 17.422 -1.465 1 96.31 184 ARG B O 1
ATOM 3065 N N . VAL B 1 185 ? -18.016 18.344 -2.207 1 97.31 185 VAL B N 1
ATOM 3066 C CA . VAL B 1 185 ? -18.438 18.328 -3.607 1 97.31 185 VAL B CA 1
ATOM 3067 C C . VAL B 1 185 ? -18.703 16.875 -4.039 1 97.31 185 VAL B C 1
ATOM 3069 O O . VAL B 1 185 ? -19.719 16.609 -4.703 1 97.31 185 VAL B O 1
ATOM 3072 N N . TYR B 1 186 ? -17.844 15.953 -3.697 1 98.31 186 TYR B N 1
ATOM 3073 C CA . TYR B 1 186 ? -17.984 14.539 -4.012 1 98.31 186 TYR B CA 1
ATOM 3074 C C . TYR B 1 186 ? -19.281 13.977 -3.436 1 98.31 186 TYR B C 1
ATOM 3076 O O . TYR B 1 186 ? -20.062 13.336 -4.145 1 98.31 186 TYR B O 1
ATOM 3084 N N . ALA B 1 187 ? -19.547 14.273 -2.146 1 97.5 187 ALA B N 1
ATOM 3085 C CA . ALA B 1 187 ? -20.75 13.781 -1.462 1 97.5 187 ALA B CA 1
ATOM 3086 C C . ALA B 1 187 ? -22.016 14.32 -2.115 1 97.5 187 ALA B C 1
ATOM 3088 O O . ALA B 1 187 ? -23.031 13.617 -2.197 1 97.5 187 ALA B O 1
ATOM 3089 N N . GLU B 1 188 ? -21.953 15.477 -2.629 1 97.31 188 GLU B N 1
ATOM 3090 C CA . GLU B 1 188 ? -23.141 16.156 -3.164 1 97.31 188 GLU B CA 1
ATOM 3091 C C . GLU B 1 188 ? -23.422 15.719 -4.602 1 97.31 188 GLU B C 1
ATOM 3093 O O . GLU B 1 188 ? -24.578 15.664 -5.023 1 97.31 188 GLU B O 1
ATOM 3098 N N . GLN B 1 189 ? -22.344 15.406 -5.289 1 98.12 189 GLN B N 1
ATOM 3099 C CA . GLN B 1 189 ? -22.562 15.352 -6.73 1 98.12 189 GLN B CA 1
ATOM 3100 C C . GLN B 1 189 ? -22.25 13.961 -7.277 1 98.12 189 GLN B C 1
ATOM 3102 O O . GLN B 1 189 ? -22.562 13.648 -8.43 1 98.12 189 GLN B O 1
ATOM 3107 N N . ALA B 1 190 ? -21.609 13.086 -6.492 1 98.5 190 ALA B N 1
ATOM 3108 C CA . ALA B 1 190 ? -21.281 11.758 -6.984 1 98.5 190 ALA B CA 1
ATOM 3109 C C . ALA B 1 190 ? -22.516 10.867 -7.078 1 98.5 190 ALA B C 1
ATOM 3111 O O . ALA B 1 190 ? -23.469 11.047 -6.312 1 98.5 190 ALA B O 1
ATOM 3112 N N . ARG B 1 191 ? -22.516 9.992 -8.023 1 98.19 191 ARG B N 1
ATOM 3113 C CA . ARG B 1 191 ? -23.516 8.938 -8.086 1 98.19 191 ARG B CA 1
ATOM 3114 C C . ARG B 1 191 ? -23.281 7.887 -7 1 98.19 191 ARG B C 1
ATOM 3116 O O . ARG B 1 191 ? -22.188 7.82 -6.422 1 98.19 191 ARG B O 1
ATOM 3123 N N . LYS B 1 192 ? -24.344 7.113 -6.758 1 96.88 192 LYS B N 1
ATOM 3124 C CA . LYS B 1 192 ? -24.25 6.051 -5.766 1 96.88 192 LYS B CA 1
ATOM 3125 C C . LYS B 1 192 ? -23.125 5.078 -6.105 1 96.88 192 LYS B C 1
ATOM 3127 O O . LYS B 1 192 ? -23.047 4.578 -7.23 1 96.88 192 LYS B O 1
ATOM 3132 N N . LYS B 1 193 ? -22.141 4.863 -5.184 1 96.44 193 LYS B N 1
ATOM 3133 C CA . LYS B 1 193 ? -21.047 3.896 -5.254 1 96.44 193 LYS B CA 1
ATOM 3134 C C . LYS B 1 193 ? -20.016 4.316 -6.293 1 96.44 193 LYS B C 1
ATOM 3136 O O . LYS B 1 193 ? -19.188 3.502 -6.719 1 96.44 193 LYS B O 1
ATOM 3141 N N . GLU B 1 194 ? -20.141 5.59 -6.758 1 98.19 194 GLU B N 1
ATOM 3142 C CA . GLU B 1 194 ? -19.141 6.105 -7.695 1 98.19 194 GLU B CA 1
ATOM 3143 C C . GLU B 1 194 ? -17.859 6.492 -6.977 1 98.19 194 GLU B C 1
ATOM 3145 O O . GLU B 1 194 ? -17.875 7.348 -6.086 1 98.19 194 GLU B O 1
ATOM 3150 N N . ARG B 1 195 ? -16.797 5.824 -7.34 1 97.94 195 ARG B N 1
ATOM 3151 C CA . ARG B 1 195 ? -15.492 6.164 -6.762 1 97.94 195 ARG B CA 1
ATOM 3152 C C . ARG B 1 195 ? -14.992 7.5 -7.305 1 97.94 195 ARG B C 1
ATOM 3154 O O . ARG B 1 195 ? -15.445 7.965 -8.352 1 97.94 195 ARG B O 1
ATOM 3161 N N . THR B 1 196 ? -14.07 8.086 -6.598 1 98.56 196 THR B N 1
ATOM 3162 C CA . THR B 1 196 ? -13.633 9.438 -6.91 1 98.56 196 THR B CA 1
ATOM 3163 C C . THR B 1 196 ? -12.992 9.5 -8.289 1 98.56 196 THR B C 1
ATOM 3165 O O . THR B 1 196 ? -13.117 10.508 -8.992 1 98.56 196 THR B O 1
ATOM 3168 N N . ALA B 1 197 ? -12.242 8.445 -8.695 1 98.62 197 ALA B N 1
ATOM 3169 C CA . ALA B 1 197 ? -11.609 8.422 -10.016 1 98.62 197 ALA B CA 1
ATOM 3170 C C . ALA B 1 197 ? -12.648 8.547 -11.125 1 98.62 197 ALA B C 1
ATOM 3172 O O . ALA B 1 197 ? -12.5 9.375 -12.031 1 98.62 197 ALA B O 1
ATOM 3173 N N . ARG B 1 198 ? -13.695 7.789 -11.055 1 98.44 198 ARG B N 1
ATOM 3174 C CA . ARG B 1 198 ? -14.758 7.828 -12.055 1 98.44 198 ARG B CA 1
ATOM 3175 C C . ARG B 1 198 ? -15.547 9.133 -11.953 1 98.44 198 ARG B C 1
ATOM 3177 O O . ARG B 1 198 ? -15.969 9.688 -12.969 1 98.44 198 ARG B O 1
ATOM 3184 N N . PHE B 1 199 ? -15.742 9.57 -10.766 1 98.62 199 PHE B N 1
ATOM 3185 C CA . PHE B 1 199 ? -16.422 10.836 -10.516 1 98.62 199 PHE B CA 1
ATOM 3186 C C . PHE B 1 199 ? -15.742 11.977 -11.25 1 98.62 199 PHE B C 1
ATOM 3188 O O . PHE B 1 199 ? -16.391 12.75 -11.961 1 98.62 199 PHE B O 1
ATOM 3195 N N . ILE B 1 200 ? -14.398 12.055 -11.094 1 98.25 200 ILE B N 1
ATOM 3196 C CA . ILE B 1 200 ? -13.664 13.164 -11.695 1 98.25 200 ILE B CA 1
ATOM 3197 C C . ILE B 1 200 ? -13.602 12.977 -13.211 1 98.25 200 ILE B C 1
ATOM 3199 O O . ILE B 1 200 ? -13.555 13.953 -13.961 1 98.25 200 ILE B O 1
ATOM 3203 N N . GLU B 1 201 ? -13.531 11.742 -13.688 1 98.06 201 GLU B N 1
ATOM 3204 C CA . GLU B 1 201 ? -13.602 11.492 -15.125 1 98.06 201 GLU B CA 1
ATOM 3205 C C . GLU B 1 201 ? -14.922 11.984 -15.703 1 98.06 201 GLU B C 1
ATOM 3207 O O . GLU B 1 201 ? -14.961 12.5 -16.828 1 98.06 201 GLU B O 1
ATOM 3212 N N . ARG B 1 202 ? -15.984 11.789 -14.969 1 98.06 202 ARG B N 1
ATOM 3213 C CA . ARG B 1 202 ? -17.312 12.18 -15.43 1 98.06 202 ARG B CA 1
ATOM 3214 C C . ARG B 1 202 ? -17.484 13.695 -15.391 1 98.06 202 ARG B C 1
ATOM 3216 O O . ARG B 1 202 ? -17.906 14.297 -16.375 1 98.06 202 ARG B O 1
ATOM 3223 N N . LEU B 1 203 ? -17.156 14.383 -14.289 1 96.31 203 LEU B N 1
ATOM 3224 C CA . LEU B 1 203 ? -17.469 15.797 -14.086 1 96.31 203 LEU B CA 1
ATOM 3225 C C . LEU B 1 203 ? -16.359 16.688 -14.625 1 96.31 203 LEU B C 1
ATOM 3227 O O . LEU B 1 203 ? -16.578 17.844 -14.945 1 96.31 203 LEU B O 1
ATOM 3231 N N . GLY B 1 204 ? -15.109 16.156 -14.547 1 95.5 204 GLY B N 1
ATOM 3232 C CA . GLY B 1 204 ? -13.969 16.922 -15.047 1 95.5 204 GLY B CA 1
ATOM 3233 C C . GLY B 1 204 ? -13.258 17.703 -13.961 1 95.5 204 GLY B C 1
ATOM 3234 O O . GLY B 1 204 ? -13.898 18.203 -13.031 1 95.5 204 GLY B O 1
ATOM 3235 N N . LEU B 1 205 ? -12 17.859 -14.195 1 94.56 205 LEU B N 1
ATOM 3236 C CA . LEU B 1 205 ? -11.133 18.562 -13.234 1 94.56 205 LEU B CA 1
ATOM 3237 C C . LEU B 1 205 ? -11.508 20.031 -13.141 1 94.56 205 LEU B C 1
ATOM 3239 O O . LEU B 1 205 ? -11.516 20.609 -12.047 1 94.56 205 LEU B O 1
ATOM 3243 N N . ASP B 1 206 ? -11.805 20.656 -14.234 1 93.69 206 ASP B N 1
ATOM 3244 C CA . ASP B 1 206 ? -12.172 22.078 -14.25 1 93.69 206 ASP B CA 1
ATOM 3245 C C . ASP B 1 206 ? -13.406 22.328 -13.398 1 93.69 206 ASP B C 1
ATOM 3247 O O . ASP B 1 206 ? -13.477 23.328 -12.68 1 93.69 206 ASP B O 1
ATOM 3251 N N . HIS B 1 207 ? -14.344 21.438 -13.523 1 94.94 207 HIS B N 1
ATOM 3252 C CA . HIS B 1 207 ? -15.555 21.562 -12.711 1 94.94 207 HIS B CA 1
ATOM 3253 C C . HIS B 1 207 ? -15.219 21.516 -11.227 1 94.94 207 HIS B C 1
ATOM 3255 O O . HIS B 1 207 ? -15.68 22.375 -10.461 1 94.94 207 HIS B O 1
ATOM 3261 N N . LEU B 1 208 ? -14.406 20.516 -10.781 1 95 208 LEU B N 1
ATOM 3262 C CA . LEU B 1 208 ? -14.031 20.391 -9.375 1 95 208 LEU B CA 1
ATOM 3263 C C . LEU B 1 208 ? -13.297 21.641 -8.898 1 95 208 LEU B C 1
ATOM 3265 O O . LEU B 1 208 ? -13.609 22.188 -7.836 1 95 208 LEU B O 1
ATOM 3269 N N . ARG B 1 209 ? -12.375 22.125 -9.648 1 92.19 209 ARG B N 1
ATOM 3270 C CA . ARG B 1 209 ? -11.594 23.297 -9.273 1 92.19 209 ARG B CA 1
ATOM 3271 C C . ARG B 1 209 ? -12.492 24.516 -9.117 1 92.19 209 ARG B C 1
ATOM 3273 O O . ARG B 1 209 ? -12.273 25.344 -8.227 1 92.19 209 ARG B O 1
ATOM 3280 N N . HIS B 1 210 ? -13.43 24.625 -9.977 1 91.44 210 HIS B N 1
ATOM 3281 C CA . HIS B 1 210 ? -14.383 25.719 -9.891 1 91.44 210 HIS B CA 1
ATOM 3282 C C . HIS B 1 210 ? -15.164 25.672 -8.578 1 91.44 210 HIS B C 1
ATOM 3284 O O . HIS B 1 210 ? -15.438 26.703 -7.973 1 91.44 210 HIS B O 1
ATOM 3290 N N . GLU B 1 211 ? -15.461 24.484 -8.156 1 91.38 211 GLU B N 1
ATOM 3291 C CA . GLU B 1 211 ? -16.234 24.297 -6.93 1 91.38 211 GLU B CA 1
ATOM 3292 C C . GLU B 1 211 ? -15.383 24.562 -5.691 1 91.38 211 GLU B C 1
ATOM 3294 O O . GLU B 1 211 ? -15.914 24.875 -4.625 1 91.38 211 GLU B O 1
ATOM 3299 N N . LEU B 1 212 ? -14.031 24.281 -5.508 1 89.94 212 LEU B N 1
ATOM 3300 C CA . LEU B 1 212 ? -13.148 24.281 -4.348 1 89.94 212 LEU B CA 1
ATOM 3301 C C . LEU B 1 212 ? -12.656 25.688 -4.031 1 89.94 212 LEU B C 1
ATOM 3303 O O . LEU B 1 212 ? -12.445 26.031 -2.865 1 89.94 212 LEU B O 1
ATOM 3307 N N . ASP B 1 213 ? -12.602 26.688 -4.684 1 83.12 213 ASP B N 1
ATOM 3308 C CA . ASP B 1 213 ? -12.023 28.016 -4.477 1 83.12 213 ASP B CA 1
ATOM 3309 C C . ASP B 1 213 ? -10.562 27.906 -4.031 1 83.12 213 ASP B C 1
ATOM 3311 O O . ASP B 1 213 ? -10.172 28.516 -3.029 1 83.12 213 ASP B O 1
ATOM 3315 N N . PHE B 1 214 ? -9.75 27.016 -4.469 1 85.06 214 PHE B N 1
ATOM 3316 C CA . PHE B 1 214 ? -8.312 26.844 -4.281 1 85.06 214 PHE B CA 1
ATOM 3317 C C . PHE B 1 214 ? -7.582 26.938 -5.613 1 85.06 214 PHE B C 1
ATOM 3319 O O . PHE B 1 214 ? -8.203 26.906 -6.676 1 85.06 214 PHE B O 1
ATOM 3326 N N . SER B 1 215 ? -6.246 27.188 -5.473 1 80.06 215 SER B N 1
ATOM 3327 C CA . SER B 1 215 ? -5.512 27.344 -6.719 1 80.06 215 SER B CA 1
ATOM 3328 C C . SER B 1 215 ? -4.332 26.391 -6.801 1 80.06 215 SER B C 1
ATOM 3330 O O . SER B 1 215 ? -3.816 25.938 -5.773 1 80.06 215 SER B O 1
ATOM 3332 N N . VAL B 1 216 ? -4.02 25.969 -7.98 1 83.12 216 VAL B N 1
ATOM 3333 C CA . VAL B 1 216 ? -2.812 25.203 -8.289 1 83.12 216 VAL B CA 1
ATOM 3334 C C . VAL B 1 216 ? -1.74 26.141 -8.844 1 83.12 216 VAL B C 1
ATOM 3336 O O . VAL B 1 216 ? -2 26.906 -9.766 1 83.12 216 VAL B O 1
ATOM 3339 N N . SER B 1 217 ? -0.633 26.094 -8.055 1 76.69 217 SER B N 1
ATOM 3340 C CA . SER B 1 217 ? 0.443 26.969 -8.484 1 76.69 217 SER B CA 1
ATOM 3341 C C . SER B 1 217 ? 0.848 26.703 -9.93 1 76.69 217 SER B C 1
ATOM 3343 O O . SER B 1 217 ? 0.806 25.547 -10.383 1 76.69 217 SER B O 1
ATOM 3345 N N . GLU B 1 218 ? 1.267 27.781 -10.586 1 69 218 GLU B N 1
ATOM 3346 C CA . GLU B 1 218 ? 1.745 27.688 -11.961 1 69 218 GLU B CA 1
ATOM 3347 C C . GLU B 1 218 ? 3.02 26.844 -12.039 1 69 218 GLU B C 1
ATOM 3349 O O . GLU B 1 218 ? 3.891 26.953 -11.172 1 69 218 GLU B O 1
ATOM 3354 N N . GLY B 1 219 ? 3.086 25.75 -12.836 1 56.94 219 GLY B N 1
ATOM 3355 C CA . GLY B 1 219 ? 4.285 24.953 -13.016 1 56.94 219 GLY B CA 1
ATOM 3356 C C . GLY B 1 219 ? 4.242 23.625 -12.258 1 56.94 219 GLY B C 1
ATOM 3357 O O . GLY B 1 219 ? 5.223 22.891 -12.242 1 56.94 219 GLY B O 1
ATOM 3358 N N . TYR B 1 220 ? 3.236 23.656 -11.383 1 66.94 220 TYR B N 1
ATOM 3359 C CA . TYR B 1 220 ? 3.16 22.375 -10.688 1 66.94 220 TYR B CA 1
ATOM 3360 C C . TYR B 1 220 ? 3.203 21.203 -11.68 1 66.94 220 TYR B C 1
ATOM 3362 O O . TYR B 1 220 ? 2.395 21.141 -12.609 1 66.94 220 TYR B O 1
ATOM 3370 N N . GLN B 1 221 ? 4.48 20.562 -11.836 1 52.81 221 GLN B N 1
ATOM 3371 C CA . GLN B 1 221 ? 4.703 19.391 -12.672 1 52.81 221 GLN B CA 1
ATOM 3372 C C . GLN B 1 221 ? 4.375 18.109 -11.906 1 52.81 221 GLN B C 1
ATOM 3374 O O . GLN B 1 221 ? 4.57 18.031 -10.695 1 52.81 221 GLN B O 1
#